Protein AF-A0A812UYP0-F1 (afdb_monomer_lite)

Structure (mmCIF, N/CA/C/O backbone):
data_AF-A0A812UYP0-F1
#
_entry.id   AF-A0A812UYP0-F1
#
loop_
_atom_site.group_PDB
_atom_site.id
_atom_site.type_symbol
_atom_site.label_atom_id
_atom_site.label_alt_id
_atom_site.label_comp_id
_atom_site.label_asym_id
_atom_site.label_entity_id
_atom_site.label_seq_id
_atom_site.pdbx_PDB_ins_code
_atom_site.Cartn_x
_atom_site.Cartn_y
_atom_site.Cartn_z
_atom_site.occupancy
_atom_site.B_iso_or_equiv
_atom_site.auth_seq_id
_atom_site.auth_comp_id
_atom_site.auth_asym_id
_atom_site.auth_atom_id
_atom_site.pdbx_PDB_model_num
ATOM 1 N N . MET A 1 1 ? 87.000 17.222 -14.589 1.00 37.88 1 MET A N 1
ATOM 2 C CA . MET A 1 1 ? 86.229 18.478 -14.516 1.00 37.88 1 MET A CA 1
ATOM 3 C C . MET A 1 1 ? 84.779 18.145 -14.814 1.00 37.88 1 MET A C 1
ATOM 5 O O . MET A 1 1 ? 84.543 17.709 -15.925 1.00 37.88 1 MET A O 1
ATOM 9 N N . LEU A 1 2 ? 83.911 18.326 -13.804 1.00 40.34 2 LEU A N 1
ATOM 10 C CA . LEU A 1 2 ? 82.487 18.722 -13.857 1.00 40.34 2 LEU A CA 1
ATOM 11 C C . LEU A 1 2 ? 81.531 17.890 -14.744 1.00 40.34 2 LEU A C 1
ATOM 13 O O . LEU A 1 2 ? 81.788 17.709 -15.920 1.00 40.34 2 LEU A O 1
ATOM 17 N N . ALA A 1 3 ? 80.341 17.457 -14.339 1.00 38.38 3 ALA A N 1
ATOM 18 C CA . ALA A 1 3 ? 79.625 17.395 -13.071 1.00 38.38 3 ALA A CA 1
ATOM 19 C C . ALA A 1 3 ? 78.427 16.459 -13.349 1.00 38.38 3 ALA A C 1
ATOM 21 O O . ALA A 1 3 ? 77.673 16.699 -14.292 1.00 38.38 3 ALA A O 1
ATOM 22 N N . GLU A 1 4 ? 78.277 15.382 -12.579 1.00 43.31 4 GLU A N 1
ATOM 23 C CA . GLU A 1 4 ? 77.125 14.478 -12.661 1.00 43.31 4 GLU A CA 1
ATOM 24 C C . GLU A 1 4 ? 75.916 15.103 -11.951 1.00 43.31 4 GLU A C 1
ATOM 26 O O . GLU A 1 4 ? 75.970 15.433 -10.766 1.00 43.31 4 GLU A O 1
ATOM 31 N N . GLY A 1 5 ? 74.818 15.277 -12.687 1.00 41.50 5 GLY A N 1
ATOM 32 C CA . GLY A 1 5 ? 73.540 15.749 -12.163 1.00 41.50 5 GLY A CA 1
ATOM 33 C C . GLY A 1 5 ? 72.742 14.608 -11.538 1.00 41.50 5 GLY A C 1
ATOM 34 O O . GLY A 1 5 ? 71.908 13.998 -12.203 1.00 41.50 5 GLY A O 1
ATOM 35 N N . PHE A 1 6 ? 72.975 14.348 -10.253 1.00 39.47 6 PHE A N 1
ATOM 36 C CA . PHE A 1 6 ? 72.099 13.534 -9.411 1.00 39.47 6 PHE A CA 1
ATOM 37 C C . PHE A 1 6 ? 70.802 14.314 -9.129 1.00 39.47 6 PHE A C 1
ATOM 39 O O . PHE A 1 6 ? 70.797 15.272 -8.355 1.00 39.47 6 PHE A O 1
ATOM 46 N N . ARG A 1 7 ? 69.688 13.923 -9.761 1.00 45.06 7 ARG A N 1
ATOM 47 C CA . ARG A 1 7 ? 68.345 14.321 -9.312 1.00 45.06 7 ARG A CA 1
ATOM 48 C C . ARG A 1 7 ? 67.957 13.428 -8.137 1.00 45.06 7 ARG A C 1
ATOM 50 O O . ARG A 1 7 ? 67.781 12.227 -8.312 1.00 45.06 7 ARG A O 1
ATOM 57 N N . LEU A 1 8 ? 67.844 14.028 -6.956 1.00 41.97 8 LEU A N 1
ATOM 58 C CA . LEU A 1 8 ? 67.242 13.407 -5.782 1.00 41.97 8 LEU A CA 1
ATOM 59 C C . LEU A 1 8 ? 65.754 13.171 -6.066 1.00 41.97 8 LEU A C 1
ATOM 61 O O . LEU A 1 8 ? 65.009 14.117 -6.313 1.00 41.97 8 LEU A O 1
ATOM 65 N N . SER A 1 9 ? 65.354 11.904 -6.069 1.00 44.75 9 SER A N 1
ATOM 66 C CA . SER A 1 9 ? 63.960 11.471 -6.076 1.00 44.75 9 SER A CA 1
ATOM 67 C C . SER A 1 9 ? 63.266 11.992 -4.818 1.00 44.75 9 SER A C 1
ATOM 69 O O . SER A 1 9 ? 63.789 11.828 -3.714 1.00 44.75 9 SER A O 1
ATOM 71 N N . GLU A 1 10 ? 62.104 12.618 -4.983 1.00 49.69 10 GLU A N 1
ATOM 72 C CA . GLU A 1 10 ? 61.256 13.051 -3.873 1.00 49.69 10 GLU A CA 1
ATOM 73 C C . GLU A 1 10 ? 60.870 11.858 -2.976 1.00 49.69 10 GLU A C 1
ATOM 75 O O . GLU A 1 10 ? 60.669 10.745 -3.478 1.00 49.69 10 GLU A O 1
ATOM 80 N N . PRO A 1 11 ? 60.774 12.052 -1.648 1.00 46.78 11 PRO A N 1
ATOM 81 C CA . PRO A 1 11 ? 60.367 10.998 -0.732 1.00 46.78 11 PRO A CA 1
ATOM 82 C C . PRO A 1 11 ? 58.914 10.598 -1.009 1.00 46.78 11 PRO A C 1
ATOM 84 O O . PRO A 1 11 ? 57.996 11.408 -0.897 1.00 46.78 11 PRO A O 1
ATOM 87 N N . VAL A 1 12 ? 58.711 9.326 -1.355 1.00 52.00 12 VAL A N 1
ATOM 88 C CA . VAL A 1 12 ? 57.387 8.708 -1.468 1.00 52.00 12 VAL A CA 1
ATOM 89 C C . VAL A 1 12 ? 56.710 8.791 -0.101 1.00 52.00 12 VAL A C 1
ATOM 91 O O . VAL A 1 12 ? 57.170 8.183 0.867 1.00 52.00 12 VAL A O 1
ATOM 94 N N . ALA A 1 13 ? 55.630 9.568 -0.022 1.00 46.62 13 ALA A N 1
ATOM 95 C CA . ALA A 1 13 ? 54.787 9.652 1.159 1.00 46.62 13 ALA A CA 1
ATOM 96 C C . ALA A 1 13 ? 54.183 8.269 1.444 1.00 46.62 13 ALA A C 1
ATOM 98 O O . ALA A 1 13 ? 53.390 7.750 0.659 1.00 46.62 13 ALA A O 1
ATOM 99 N N . ILE A 1 14 ? 54.584 7.666 2.563 1.00 54.78 14 ILE A N 1
ATOM 100 C CA . ILE A 1 14 ? 53.956 6.455 3.090 1.00 54.78 14 ILE A CA 1
ATOM 101 C C . ILE A 1 14 ? 52.558 6.870 3.576 1.00 54.78 14 ILE A C 1
ATOM 103 O O . ILE A 1 14 ? 52.472 7.757 4.431 1.00 54.78 14 ILE A O 1
ATOM 107 N N . PRO A 1 15 ? 51.467 6.296 3.038 1.00 52.56 15 PRO A N 1
ATOM 108 C CA . PRO A 1 15 ? 50.127 6.610 3.511 1.00 52.56 15 PRO A CA 1
ATOM 109 C C . PRO A 1 15 ? 49.991 6.211 4.990 1.00 52.56 15 PRO A C 1
ATOM 111 O O . PRO A 1 15 ? 50.568 5.201 5.406 1.00 52.56 15 PRO A O 1
ATOM 114 N N . PRO A 1 16 ? 49.260 6.996 5.802 1.00 50.09 16 PRO A N 1
ATOM 115 C CA . PRO A 1 16 ? 49.085 6.704 7.217 1.00 50.09 16 PRO A CA 1
ATOM 116 C C . PRO A 1 16 ? 48.447 5.323 7.383 1.00 50.09 16 PRO A C 1
ATOM 118 O O . PRO A 1 16 ? 47.418 5.025 6.777 1.00 50.09 16 PRO A O 1
ATOM 121 N N . VAL A 1 17 ? 49.079 4.482 8.205 1.00 50.75 17 VAL A N 1
ATOM 122 C CA . VAL A 1 17 ? 48.510 3.212 8.663 1.00 50.75 17 VAL A CA 1
ATOM 123 C C . VAL A 1 17 ? 47.195 3.543 9.362 1.00 50.75 17 VAL A C 1
ATOM 125 O O . VAL A 1 17 ? 47.198 4.174 10.419 1.00 50.75 17 VAL A O 1
ATOM 128 N N . GLN A 1 18 ? 46.078 3.169 8.737 1.00 45.28 18 GLN A N 1
ATOM 129 C CA . GLN A 1 18 ? 44.758 3.274 9.342 1.00 45.28 18 GLN A CA 1
ATOM 130 C C . GLN A 1 18 ? 44.735 2.362 10.568 1.00 45.28 18 GLN A C 1
ATOM 132 O O . GLN A 1 18 ? 44.837 1.140 10.459 1.00 45.28 18 GLN A O 1
ATOM 137 N N . VAL A 1 19 ? 44.667 2.981 11.743 1.00 49.03 19 VAL A N 1
ATOM 138 C CA . VAL A 1 19 ? 44.354 2.290 12.991 1.00 49.03 19 VAL A CA 1
ATOM 139 C C . VAL A 1 19 ? 42.914 1.787 12.843 1.00 49.03 19 VAL A C 1
ATOM 141 O O . VAL A 1 19 ? 42.052 2.609 12.529 1.00 49.03 19 VAL A O 1
ATOM 144 N N . PRO A 1 20 ? 42.641 0.479 12.994 1.00 47.09 20 PRO A N 1
ATOM 145 C CA . PRO A 1 20 ? 41.283 -0.038 12.895 1.00 47.09 20 PRO A CA 1
ATOM 146 C C . PRO A 1 20 ? 40.404 0.656 13.939 1.00 47.09 20 PRO A C 1
ATOM 148 O O . PRO A 1 20 ? 40.780 0.739 15.112 1.00 47.09 20 PRO A O 1
ATOM 151 N N . GLU A 1 21 ? 39.272 1.198 13.488 1.00 53.25 21 GLU A N 1
ATOM 152 C CA . GLU A 1 21 ? 38.275 1.801 14.368 1.00 53.25 21 GLU A CA 1
ATOM 153 C C . GLU A 1 21 ? 37.815 0.784 15.426 1.00 53.25 21 GLU A C 1
ATOM 155 O O . GLU A 1 21 ? 37.732 -0.416 15.139 1.00 53.25 21 GLU A O 1
ATOM 160 N N . PRO A 1 22 ? 37.559 1.234 16.667 1.00 47.44 22 PRO A N 1
ATOM 161 C CA . PRO A 1 22 ? 37.069 0.366 17.724 1.00 47.44 22 PRO A CA 1
ATOM 162 C C . PRO A 1 22 ? 35.729 -0.248 17.306 1.00 47.44 22 PRO A C 1
ATOM 164 O O . PRO A 1 22 ? 34.771 0.452 16.994 1.00 47.44 22 PRO A O 1
ATOM 167 N N . VAL A 1 23 ? 35.720 -1.576 17.295 1.00 53.91 23 VAL A N 1
ATOM 168 C CA . VAL A 1 23 ? 34.628 -2.470 16.908 1.00 53.91 23 VAL A CA 1
ATOM 169 C C . VAL A 1 23 ? 33.294 -2.061 17.562 1.00 53.91 23 VAL A C 1
ATOM 171 O O . VAL A 1 23 ? 33.223 -1.880 18.776 1.00 53.91 23 VAL A O 1
ATOM 174 N N . GLU A 1 24 ? 32.227 -1.986 16.755 1.00 54.66 24 GLU A N 1
ATOM 175 C CA . GLU A 1 24 ? 30.816 -1.693 17.108 1.00 54.66 24 GLU A CA 1
ATOM 176 C C . GLU A 1 24 ? 30.182 -2.625 18.169 1.00 54.66 24 GLU A C 1
ATOM 178 O O . GLU A 1 24 ? 29.042 -2.414 18.591 1.00 54.66 24 GLU A O 1
ATOM 183 N N . GLU A 1 25 ? 30.909 -3.631 18.661 1.00 55.19 25 GLU A N 1
ATOM 184 C CA . GLU A 1 25 ? 30.447 -4.586 19.679 1.00 55.19 25 GLU A CA 1
ATOM 185 C C . GLU A 1 25 ? 30.078 -3.914 21.017 1.00 55.19 25 GLU A C 1
ATOM 187 O O . GLU A 1 25 ? 29.220 -4.411 21.749 1.00 55.19 25 GLU A O 1
ATOM 192 N N . ASP A 1 26 ? 30.656 -2.750 21.328 1.00 65.00 26 ASP A N 1
ATOM 193 C CA . ASP A 1 26 ? 30.464 -2.071 22.618 1.00 65.00 26 ASP A CA 1
ATOM 194 C C . ASP A 1 26 ? 29.105 -1.341 22.736 1.00 65.00 26 ASP A C 1
ATOM 196 O O . ASP A 1 26 ? 28.668 -1.001 23.839 1.00 65.00 26 ASP A O 1
ATOM 200 N N . PHE A 1 27 ? 28.401 -1.100 21.619 1.00 63.16 27 PHE A N 1
ATOM 201 C CA . PHE A 1 27 ? 27.074 -0.465 21.635 1.00 63.16 27 PHE A CA 1
ATOM 202 C C . PHE A 1 27 ? 25.957 -1.485 21.875 1.00 63.16 27 PHE A C 1
ATOM 204 O O . PHE A 1 27 ? 25.130 -1.298 22.770 1.00 63.16 27 PHE A O 1
ATOM 211 N N . GLN A 1 28 ? 25.991 -2.614 21.162 1.00 65.88 28 GLN A N 1
ATOM 212 C CA . GLN A 1 28 ? 25.024 -3.701 21.348 1.00 65.88 28 GLN A CA 1
ATOM 213 C C . GLN A 1 28 ? 25.096 -4.282 22.765 1.00 65.88 28 GLN A C 1
ATOM 215 O O . GLN A 1 28 ? 24.068 -4.579 23.372 1.00 65.88 28 GLN A O 1
ATOM 220 N N . GLN A 1 29 ? 26.298 -4.373 23.348 1.00 69.62 29 GLN A N 1
ATOM 221 C CA . GLN A 1 29 ? 26.445 -4.791 24.742 1.00 69.62 29 GLN A CA 1
ATOM 222 C C . GLN A 1 29 ? 25.789 -3.804 25.717 1.00 69.62 29 GLN A C 1
ATOM 224 O O . GLN A 1 29 ? 25.108 -4.239 26.645 1.00 69.62 29 GLN A O 1
ATOM 229 N N . LYS A 1 30 ? 25.923 -2.487 25.507 1.00 75.50 30 LYS A N 1
ATOM 230 C CA . LYS A 1 30 ? 25.289 -1.472 26.373 1.00 75.50 30 LYS A CA 1
ATOM 231 C C . LYS A 1 30 ? 23.767 -1.522 26.310 1.00 75.50 30 LYS A C 1
ATOM 233 O O . LYS A 1 30 ? 23.118 -1.400 27.348 1.00 75.50 30 LYS A O 1
ATOM 238 N N . GLU A 1 31 ? 23.206 -1.748 25.129 1.00 73.88 31 GLU A N 1
ATOM 239 C CA . GLU A 1 31 ? 21.762 -1.882 24.944 1.00 73.88 31 GLU A CA 1
ATOM 240 C C . GLU A 1 31 ? 21.221 -3.153 25.617 1.00 73.88 31 GLU A C 1
ATOM 242 O O . GLU A 1 31 ? 20.268 -3.089 26.396 1.00 73.88 31 GLU A O 1
ATOM 247 N N . ILE A 1 32 ? 21.907 -4.289 25.446 1.00 77.25 32 ILE A N 1
ATOM 248 C CA . ILE A 1 32 ? 21.568 -5.548 26.125 1.00 77.25 32 ILE A CA 1
ATOM 249 C C . ILE A 1 32 ? 21.649 -5.393 27.652 1.00 77.25 32 ILE A C 1
ATOM 251 O O . ILE A 1 32 ? 20.757 -5.852 28.368 1.00 77.25 32 ILE A O 1
ATOM 255 N N . PHE A 1 33 ? 22.674 -4.710 28.173 1.00 82.81 33 PHE A N 1
ATOM 256 C CA . PHE A 1 33 ? 22.789 -4.426 29.608 1.00 82.81 33 PHE A CA 1
ATOM 257 C C . PHE A 1 33 ? 21.670 -3.511 30.122 1.00 82.81 33 PHE A C 1
ATOM 259 O O . PHE A 1 33 ? 21.209 -3.698 31.251 1.00 82.81 33 PHE A O 1
ATOM 266 N N . SER A 1 34 ? 21.215 -2.550 29.313 1.00 83.56 34 SER A N 1
ATOM 267 C CA . SER A 1 34 ? 20.090 -1.676 29.661 1.00 83.56 34 SER A CA 1
ATOM 268 C C . SER A 1 34 ? 18.784 -2.465 29.772 1.00 83.56 34 SER A C 1
ATOM 270 O O . SER A 1 34 ? 18.103 -2.380 30.795 1.00 83.56 34 SER A O 1
ATOM 272 N N . LEU A 1 35 ? 18.486 -3.312 28.783 1.00 78.88 35 LEU A N 1
ATOM 273 C CA . LEU A 1 35 ? 17.285 -4.156 28.775 1.00 78.88 35 LEU A CA 1
ATOM 274 C C . LEU A 1 35 ? 17.296 -5.193 29.910 1.00 78.88 35 LEU A C 1
ATOM 276 O O . LEU A 1 35 ? 16.283 -5.412 30.572 1.00 78.88 35 LEU A O 1
ATOM 280 N N . LEU A 1 36 ? 18.454 -5.796 30.204 1.00 85.81 36 LEU A N 1
ATOM 281 C CA . LEU A 1 36 ? 18.608 -6.712 31.343 1.00 85.81 36 LEU A CA 1
ATOM 282 C C . LEU A 1 36 ? 18.360 -6.019 32.687 1.00 85.81 36 LEU A C 1
ATOM 284 O O . LEU A 1 36 ? 17.781 -6.618 33.602 1.00 85.81 36 LEU A O 1
ATOM 288 N N . LYS A 1 37 ? 18.793 -4.763 32.822 1.00 87.94 37 LYS A N 1
ATOM 289 C CA . LYS A 1 37 ? 18.554 -3.966 34.027 1.00 87.94 37 LYS A CA 1
ATOM 290 C C . LYS A 1 37 ? 17.066 -3.667 34.199 1.00 87.94 37 LYS A C 1
ATOM 292 O O . LYS A 1 37 ? 16.536 -3.899 35.283 1.00 87.94 37 LYS A O 1
ATOM 297 N N . GLU A 1 38 ? 16.393 -3.243 33.133 1.00 85.75 38 GLU A N 1
ATOM 298 C CA . GLU A 1 38 ? 14.952 -2.975 33.140 1.00 85.75 38 GLU A CA 1
ATOM 299 C C . GLU A 1 38 ? 14.135 -4.229 33.481 1.00 85.75 38 GLU A C 1
ATOM 301 O O . GLU A 1 38 ? 13.310 -4.205 34.394 1.00 85.75 38 GLU A O 1
ATOM 306 N N . ALA A 1 39 ? 14.443 -5.368 32.853 1.00 81.31 39 ALA A N 1
ATOM 307 C CA . ALA A 1 39 ? 13.801 -6.645 33.163 1.00 81.31 39 ALA A CA 1
ATOM 308 C C . ALA A 1 39 ? 13.998 -7.063 34.635 1.00 81.31 39 ALA A C 1
ATOM 310 O O . ALA A 1 39 ? 13.093 -7.609 35.273 1.00 81.31 39 ALA A O 1
ATOM 311 N N . THR A 1 40 ? 15.174 -6.784 35.205 1.00 86.75 40 THR A N 1
ATOM 312 C CA . THR A 1 40 ? 15.463 -7.058 36.621 1.00 86.75 40 THR A CA 1
ATOM 313 C C . THR A 1 40 ? 14.639 -6.165 37.549 1.00 86.75 40 THR A C 1
ATOM 315 O O . THR A 1 40 ? 14.145 -6.634 38.579 1.00 86.75 40 THR A O 1
ATOM 318 N N . ASP A 1 41 ? 14.467 -4.893 37.198 1.00 86.12 41 ASP A N 1
ATOM 319 C CA . ASP A 1 41 ? 13.684 -3.948 37.990 1.00 86.12 41 ASP A CA 1
ATOM 320 C C . ASP A 1 41 ? 12.178 -4.250 37.916 1.00 86.12 41 ASP A C 1
ATOM 322 O O . ASP A 1 41 ? 11.513 -4.249 38.958 1.00 86.12 41 ASP A O 1
ATOM 326 N N . LEU A 1 42 ? 11.660 -4.655 36.751 1.00 82.94 42 LEU A N 1
ATOM 327 C CA . LEU A 1 42 ? 10.283 -5.145 36.605 1.00 82.94 42 LEU A CA 1
ATOM 328 C C . LEU A 1 42 ? 10.028 -6.398 37.452 1.00 82.94 42 LEU A C 1
ATOM 330 O O . LEU A 1 42 ? 9.040 -6.464 38.184 1.00 82.94 42 LEU A O 1
ATOM 334 N N . ARG A 1 43 ? 10.959 -7.362 37.455 1.00 87.81 43 ARG A N 1
ATOM 335 C CA . ARG A 1 43 ? 10.848 -8.564 38.298 1.00 87.81 43 ARG A CA 1
ATOM 336 C C . ARG A 1 43 ? 10.842 -8.223 39.794 1.00 87.81 43 ARG A C 1
ATOM 338 O O . ARG A 1 43 ? 10.105 -8.834 40.566 1.00 87.81 43 ARG A O 1
ATOM 345 N N . ARG A 1 44 ? 11.612 -7.218 40.228 1.00 86.81 44 ARG A N 1
ATOM 346 C CA . ARG A 1 44 ? 11.563 -6.716 41.617 1.00 86.81 44 ARG A CA 1
ATOM 347 C C . ARG A 1 44 ? 10.231 -6.046 41.940 1.00 86.81 44 ARG A C 1
ATOM 349 O O . ARG A 1 44 ? 9.746 -6.179 43.063 1.00 86.81 44 ARG A O 1
ATOM 356 N N . GLN A 1 45 ? 9.652 -5.311 40.994 1.00 85.44 45 GLN A N 1
ATOM 357 C CA . GLN A 1 45 ? 8.352 -4.672 41.176 1.00 85.44 45 GLN A CA 1
ATOM 358 C C . GLN A 1 45 ? 7.236 -5.714 41.303 1.00 85.44 45 GLN A C 1
ATOM 360 O O . GLN A 1 45 ? 6.424 -5.614 42.223 1.00 85.44 45 GLN A O 1
ATOM 365 N N . GLN A 1 46 ? 7.260 -6.755 40.466 1.00 90.44 46 GLN A N 1
ATOM 366 C CA . GLN A 1 46 ? 6.354 -7.898 40.566 1.00 90.44 46 GLN A CA 1
ATOM 367 C C . GLN A 1 46 ? 6.427 -8.559 41.951 1.00 90.44 46 GLN A C 1
ATOM 369 O O . GLN A 1 46 ? 5.405 -8.697 42.618 1.00 90.44 46 GLN A O 1
ATOM 374 N N . GLN A 1 47 ? 7.632 -8.865 42.444 1.00 90.44 47 GLN A N 1
ATOM 375 C CA . GLN A 1 47 ? 7.816 -9.465 43.774 1.00 90.44 47 GLN A CA 1
ATOM 376 C C . GLN A 1 47 ? 7.281 -8.585 44.918 1.00 90.44 47 GLN A C 1
ATOM 378 O O . GLN A 1 47 ? 6.765 -9.100 45.910 1.00 90.44 47 GLN A O 1
ATOM 383 N N . ARG A 1 48 ? 7.377 -7.250 44.808 1.00 92.19 48 ARG A N 1
ATOM 384 C CA . ARG A 1 48 ? 6.778 -6.338 45.802 1.00 92.19 48 ARG A CA 1
ATOM 385 C C . ARG A 1 48 ? 5.254 -6.394 45.777 1.00 92.19 48 ARG A C 1
ATOM 387 O O . ARG A 1 48 ? 4.649 -6.389 46.846 1.00 92.19 48 ARG A O 1
ATOM 394 N N . LEU A 1 49 ? 4.646 -6.448 44.593 1.00 87.56 49 LEU A N 1
ATOM 395 C CA . LEU A 1 49 ? 3.192 -6.550 44.453 1.00 87.56 49 LEU A CA 1
ATOM 396 C C . LEU A 1 49 ? 2.674 -7.883 45.002 1.00 87.56 49 LEU A C 1
ATOM 398 O O . LEU A 1 49 ? 1.710 -7.892 45.761 1.00 87.56 49 LEU A O 1
ATOM 402 N N . GLU A 1 50 ? 3.351 -8.993 44.708 1.00 89.56 50 GLU A N 1
ATOM 403 C CA . GLU A 1 50 ? 3.015 -10.310 45.267 1.00 89.56 50 GLU A CA 1
ATOM 404 C C . GLU A 1 50 ? 3.085 -10.313 46.802 1.00 89.56 50 GLU A C 1
ATOM 406 O O . GLU A 1 50 ? 2.180 -10.814 47.471 1.00 89.56 50 GLU A O 1
ATOM 411 N N . MET A 1 51 ? 4.106 -9.672 47.379 1.00 92.00 51 MET A N 1
ATOM 412 C CA . MET A 1 51 ? 4.229 -9.511 48.831 1.00 92.00 51 MET A CA 1
ATOM 413 C C . MET A 1 51 ? 3.088 -8.672 49.425 1.00 92.00 51 MET A C 1
ATOM 415 O O . MET A 1 51 ? 2.553 -9.026 50.475 1.00 92.00 51 MET A O 1
ATOM 419 N N . GLN A 1 52 ? 2.684 -7.585 48.760 1.00 90.56 52 GLN A N 1
ATOM 420 C CA . GLN A 1 52 ? 1.552 -6.755 49.191 1.00 90.56 52 GLN A CA 1
ATOM 421 C C . GLN A 1 52 ? 0.223 -7.517 49.128 1.00 90.56 52 GLN A C 1
ATOM 423 O O . GLN A 1 52 ? -0.588 -7.407 50.047 1.00 90.56 52 GLN A O 1
ATOM 428 N N . ILE A 1 53 ? 0.013 -8.322 48.083 1.00 87.50 53 ILE A N 1
ATOM 429 C CA . ILE A 1 53 ? -1.174 -9.177 47.951 1.00 87.50 53 ILE A CA 1
ATOM 430 C C . ILE A 1 53 ? -1.216 -10.203 49.088 1.00 87.50 53 ILE A C 1
ATOM 432 O O . ILE A 1 53 ? -2.254 -10.345 49.733 1.00 87.50 53 ILE A O 1
ATOM 436 N N . SER A 1 54 ? -0.092 -10.861 49.389 1.00 88.38 54 SER A N 1
ATOM 437 C CA . SER A 1 54 ? 0.001 -11.805 50.511 1.00 88.38 54 SER A CA 1
ATOM 438 C C . SER A 1 54 ? -0.324 -11.133 51.850 1.00 88.38 54 SER A C 1
ATOM 440 O O . SER A 1 54 ? -1.116 -11.660 52.625 1.00 88.38 54 SER A O 1
ATOM 442 N N . GLN A 1 55 ? 0.216 -9.936 52.108 1.00 90.25 55 GLN A N 1
ATOM 443 C CA . GLN A 1 55 ? -0.081 -9.179 53.332 1.00 90.25 55 GLN A CA 1
ATOM 444 C C . GLN A 1 55 ? -1.565 -8.799 53.439 1.00 90.25 55 GLN A C 1
ATOM 446 O O . GLN A 1 55 ? -2.144 -8.860 54.525 1.00 90.25 55 GLN A O 1
ATOM 451 N N . ALA A 1 56 ? -2.198 -8.425 52.324 1.00 86.00 56 ALA A N 1
ATOM 452 C CA . ALA A 1 56 ? -3.626 -8.123 52.292 1.00 86.00 56 ALA A CA 1
ATOM 453 C C . ALA A 1 56 ? -4.485 -9.372 52.564 1.00 86.00 56 ALA A C 1
ATOM 455 O O . ALA A 1 56 ? -5.494 -9.285 53.266 1.00 86.00 56 ALA A O 1
ATOM 456 N N . GLN A 1 57 ? -4.075 -10.538 52.056 1.00 90.00 57 GLN A N 1
ATOM 457 C CA . GLN A 1 57 ? -4.741 -11.814 52.328 1.00 90.00 57 GLN A CA 1
ATOM 458 C C . GLN A 1 57 ? -4.632 -12.212 53.807 1.00 90.00 57 GLN A C 1
ATOM 460 O O . GLN A 1 57 ? -5.645 -12.578 54.405 1.00 90.00 57 GLN A O 1
ATOM 465 N N . ASP A 1 58 ? -3.458 -12.055 54.422 1.00 90.06 58 ASP A N 1
ATOM 466 C CA . ASP A 1 58 ? -3.256 -12.312 55.855 1.00 90.06 58 ASP A CA 1
ATOM 467 C C . ASP A 1 58 ? -4.090 -11.361 56.729 1.00 90.06 58 ASP A C 1
ATOM 469 O O . ASP A 1 58 ? -4.728 -11.782 57.701 1.00 90.06 58 ASP A O 1
ATOM 473 N N . ALA A 1 59 ? -4.150 -10.076 56.361 1.00 86.38 59 ALA A N 1
ATOM 474 C CA . ALA A 1 59 ? -4.994 -9.096 57.040 1.00 86.38 59 ALA A CA 1
ATOM 475 C C . ALA A 1 59 ? -6.483 -9.471 56.948 1.00 86.38 59 ALA A C 1
ATOM 477 O O . ALA A 1 59 ? -7.202 -9.411 57.947 1.00 86.38 59 ALA A O 1
ATOM 478 N N . ASN A 1 60 ? -6.941 -9.922 55.778 1.00 88.19 60 ASN A N 1
ATOM 479 C CA . ASN A 1 60 ? -8.315 -10.375 55.587 1.00 88.19 60 ASN A CA 1
ATOM 480 C C . ASN A 1 60 ? -8.629 -11.637 56.413 1.00 88.19 60 ASN A C 1
ATOM 482 O O . ASN A 1 60 ? -9.664 -11.703 57.076 1.00 88.19 60 ASN A O 1
ATOM 486 N N . ALA A 1 61 ? -7.716 -12.611 56.455 1.00 85.88 61 ALA A N 1
ATOM 487 C CA . ALA A 1 61 ? -7.865 -13.805 57.290 1.00 85.88 61 ALA A CA 1
ATOM 488 C C . ALA A 1 61 ? -7.961 -13.452 58.789 1.00 85.88 61 ALA A C 1
ATOM 490 O O . ALA A 1 61 ? -8.789 -14.007 59.518 1.00 85.88 61 ALA A O 1
ATOM 491 N N . SER A 1 62 ? -7.172 -12.475 59.247 1.00 87.62 62 SER A N 1
ATOM 492 C CA . SER A 1 62 ? -7.236 -11.951 60.618 1.00 87.62 62 SER A CA 1
ATOM 493 C C . SER A 1 62 ? -8.589 -11.296 60.936 1.00 87.62 62 SER A C 1
ATOM 495 O O . SER A 1 62 ? -9.182 -11.548 61.993 1.00 87.62 62 SER A O 1
ATOM 497 N N . LEU A 1 63 ? -9.134 -10.513 59.997 1.00 86.88 63 LEU A N 1
ATOM 498 C CA . LEU A 1 63 ? -10.464 -9.913 60.130 1.00 86.88 63 LEU A CA 1
ATOM 499 C C . LEU A 1 63 ? -11.567 -10.976 60.192 1.00 86.88 63 LEU A C 1
ATOM 501 O O . LEU A 1 63 ? -12.439 -10.890 61.056 1.00 86.88 63 LEU A O 1
ATOM 505 N N . GLN A 1 64 ? -11.508 -12.009 59.348 1.00 84.12 64 GLN A N 1
ATOM 506 C CA . GLN A 1 64 ? -12.473 -13.116 59.373 1.00 84.12 64 GLN A CA 1
ATOM 507 C C . GLN A 1 64 ? -12.427 -13.913 60.684 1.00 84.12 64 GLN A C 1
ATOM 509 O O . GLN A 1 64 ? -13.470 -14.298 61.222 1.00 84.12 64 GLN A O 1
ATOM 514 N N . SER A 1 65 ? -11.231 -14.128 61.235 1.00 84.69 65 SER A N 1
ATOM 515 C CA . SER A 1 65 ? -11.058 -14.755 62.550 1.00 84.69 65 SER A CA 1
ATOM 516 C C . SER A 1 65 ? -11.675 -13.900 63.665 1.00 84.69 65 SER A C 1
ATOM 518 O O . SER A 1 65 ? -12.422 -14.409 64.504 1.00 84.69 65 SER A O 1
ATOM 520 N N . SER A 1 66 ? -11.454 -12.583 63.620 1.00 85.19 66 SER A N 1
ATOM 521 C CA . SER A 1 66 ? -12.029 -11.625 64.575 1.00 85.19 66 SER A CA 1
ATOM 522 C C . SER A 1 66 ? -13.560 -11.589 64.503 1.00 85.19 66 SER A C 1
ATOM 524 O O . SER A 1 66 ? -14.234 -11.633 65.532 1.00 85.19 66 SER A O 1
ATOM 526 N N . TRP A 1 67 ? -14.121 -11.603 63.292 1.00 81.62 67 TRP A N 1
ATOM 527 C CA . TRP A 1 67 ? -15.565 -11.715 63.064 1.00 81.62 67 TRP A CA 1
ATOM 528 C C . TRP A 1 67 ? -16.142 -13.023 63.603 1.00 81.62 67 TRP A C 1
ATOM 530 O O . TRP A 1 67 ? -17.174 -13.024 64.272 1.00 81.62 67 TRP A O 1
ATOM 540 N N . SER A 1 68 ? -15.448 -14.137 63.376 1.00 81.88 68 SER A N 1
ATOM 541 C CA . SER A 1 68 ? -15.853 -15.442 63.905 1.00 81.88 68 SER A CA 1
ATOM 542 C C . SER A 1 68 ? -15.840 -15.462 65.437 1.00 81.88 68 SER A C 1
ATOM 544 O O . SER A 1 68 ? -16.720 -16.062 66.055 1.00 81.88 68 SER A O 1
ATOM 546 N N . ALA A 1 69 ? -14.875 -14.789 66.070 1.00 79.31 69 ALA A N 1
ATOM 547 C CA . ALA A 1 69 ? -14.822 -14.647 67.522 1.00 79.31 69 ALA A CA 1
ATOM 548 C C . ALA A 1 69 ? -15.987 -13.796 68.058 1.00 79.31 69 ALA A C 1
ATOM 550 O O . ALA A 1 69 ? -16.654 -14.212 69.005 1.00 79.31 69 ALA A O 1
ATOM 551 N N . LEU A 1 70 ? -16.289 -12.658 67.422 1.00 76.62 70 LEU A N 1
ATOM 552 C CA . LEU A 1 70 ? -17.430 -11.807 67.783 1.00 76.62 70 LEU A CA 1
ATOM 553 C C . LEU A 1 70 ? -18.772 -12.532 67.614 1.00 76.62 70 LEU A C 1
ATOM 555 O O . LEU A 1 70 ? -19.627 -12.459 68.496 1.00 76.62 70 LEU A O 1
ATOM 559 N N . SER A 1 71 ? -18.933 -13.298 66.534 1.00 77.69 71 SER A N 1
ATOM 560 C CA . SER A 1 71 ? -20.121 -14.123 66.298 1.00 77.69 71 SER A CA 1
ATOM 561 C C . SER A 1 71 ? -20.318 -15.170 67.403 1.00 77.69 71 SER A C 1
ATOM 563 O O . SER A 1 71 ? -21.428 -15.337 67.914 1.00 77.69 71 SER A O 1
ATOM 565 N N . ARG A 1 72 ? -19.238 -15.815 67.868 1.00 75.44 72 ARG A N 1
ATOM 566 C CA . ARG A 1 72 ? -19.308 -16.743 69.010 1.00 75.44 72 ARG A CA 1
ATOM 567 C C . ARG A 1 72 ? -19.705 -16.039 70.301 1.00 75.44 72 ARG A C 1
ATOM 569 O O . ARG A 1 72 ? -20.553 -16.572 71.006 1.00 75.44 72 ARG A O 1
ATOM 576 N N . VAL A 1 73 ? -19.158 -14.852 70.579 1.00 74.19 73 VAL A N 1
ATOM 577 C CA . VAL A 1 73 ? -19.520 -14.054 71.765 1.00 74.19 73 VAL A CA 1
ATOM 578 C C . VAL A 1 73 ? -21.006 -13.684 71.742 1.00 74.19 73 VAL A C 1
ATOM 580 O O . VAL A 1 73 ? -21.698 -13.889 72.740 1.00 74.19 73 VAL A O 1
ATOM 583 N N . SER A 1 74 ? -21.512 -13.229 70.593 1.00 70.69 74 SER A N 1
ATOM 584 C CA . SER A 1 74 ? -22.936 -12.938 70.385 1.00 70.69 74 SER A CA 1
ATOM 585 C C . SER A 1 74 ? -23.812 -14.181 70.594 1.00 70.69 74 SER A C 1
ATOM 587 O O . SER A 1 74 ? -24.806 -14.124 71.315 1.00 70.69 74 SER A O 1
ATOM 589 N N . THR A 1 75 ? -23.384 -15.341 70.084 1.00 69.25 75 THR A N 1
ATOM 590 C CA . THR A 1 75 ? -24.109 -16.610 70.263 1.00 69.25 75 THR A CA 1
ATOM 591 C C . THR A 1 75 ? -24.122 -17.058 71.731 1.00 69.25 75 THR A C 1
ATOM 593 O O . THR A 1 75 ? -25.151 -17.499 72.234 1.00 69.25 75 THR A O 1
ATOM 596 N N . THR A 1 76 ? -23.018 -16.901 72.469 1.00 64.62 76 THR A N 1
ATOM 597 C CA . THR A 1 76 ? -22.987 -17.195 73.914 1.00 64.62 76 THR A CA 1
ATOM 598 C C . THR A 1 76 ? -23.817 -16.226 74.752 1.00 64.62 76 THR A C 1
ATOM 600 O O . THR A 1 76 ? -24.360 -16.642 75.771 1.00 64.62 76 THR A O 1
ATOM 603 N N . LEU A 1 77 ? -23.962 -14.965 74.332 1.00 61.34 77 LEU A N 1
ATOM 604 C CA . LEU A 1 77 ? -24.863 -14.013 74.988 1.00 61.34 77 LEU A CA 1
ATOM 605 C C . LEU A 1 77 ? -26.337 -14.346 74.709 1.00 61.34 77 LEU A C 1
ATOM 607 O O . LEU A 1 77 ? -27.160 -14.231 75.611 1.00 61.34 77 LEU A O 1
ATOM 611 N N . ALA A 1 78 ? -26.656 -14.840 73.509 1.00 55.78 78 ALA A N 1
ATOM 612 C CA . ALA A 1 78 ? -28.005 -15.283 73.148 1.00 55.78 78 ALA A CA 1
ATOM 613 C C . ALA A 1 78 ? -28.448 -16.571 73.876 1.00 55.78 78 ALA A C 1
ATOM 615 O O . ALA A 1 78 ? -29.634 -16.750 74.138 1.00 55.78 78 ALA A O 1
ATOM 616 N N . PHE A 1 79 ? -27.510 -17.447 74.257 1.00 52.97 79 PHE A N 1
ATOM 617 C CA . PHE A 1 79 ? -27.781 -18.675 75.025 1.00 52.97 79 PHE A CA 1
ATOM 618 C C . PHE A 1 79 ? -27.548 -18.536 76.544 1.00 52.97 79 PHE A C 1
ATOM 620 O O . PHE A 1 79 ? -27.628 -19.520 77.278 1.00 52.97 79 PHE A O 1
ATOM 627 N N . GLY A 1 80 ? -27.280 -17.321 77.033 1.00 42.84 80 GLY A N 1
ATOM 628 C CA . GLY A 1 80 ? -27.071 -17.011 78.452 1.00 42.84 80 GLY A CA 1
ATOM 629 C C . GLY A 1 80 ? -28.348 -16.874 79.292 1.00 42.84 80 GLY A C 1
ATOM 630 O O . GLY A 1 80 ? -28.267 -16.464 80.450 1.00 42.84 80 GLY A O 1
ATOM 631 N N . SER A 1 81 ? -29.524 -17.204 78.752 1.00 43.88 81 SER A N 1
ATOM 632 C CA . SER A 1 81 ? -30.745 -17.381 79.541 1.00 43.88 81 SER A CA 1
ATOM 633 C C . SER A 1 81 ? -30.659 -18.712 80.294 1.00 43.88 81 SER A C 1
ATOM 635 O O . SER A 1 81 ? -30.754 -19.799 79.728 1.00 43.88 81 SER A O 1
ATOM 637 N N . GLY A 1 82 ? -30.388 -18.612 81.597 1.00 39.03 82 GLY A N 1
ATOM 638 C CA . GLY A 1 82 ? -30.187 -19.752 82.485 1.00 39.03 82 GLY A CA 1
ATOM 639 C C . GLY A 1 82 ? -31.330 -20.780 82.460 1.00 39.03 82 GLY A C 1
ATOM 640 O O . GLY A 1 82 ? -32.464 -20.461 82.098 1.00 39.03 82 GLY A O 1
ATOM 641 N N . PRO A 1 83 ? -31.043 -22.029 82.867 1.00 42.75 83 PRO A N 1
ATOM 642 C CA . PRO A 1 83 ? -32.013 -23.112 82.851 1.00 42.75 83 PRO A CA 1
ATOM 643 C C . PRO A 1 83 ? -33.212 -22.778 83.742 1.00 42.75 83 PRO A C 1
ATOM 645 O O . PRO A 1 83 ? -33.092 -22.646 84.960 1.00 42.75 83 PRO A O 1
ATOM 648 N N . SER A 1 84 ? -34.378 -22.686 83.103 1.00 44.25 84 SER A N 1
ATOM 649 C CA . SER A 1 84 ? -35.685 -22.759 83.751 1.00 44.25 84 SER A CA 1
ATOM 650 C C . SER A 1 84 ? -35.734 -23.978 84.690 1.00 44.25 84 SER A C 1
ATOM 652 O O . SER A 1 84 ? -35.261 -25.060 84.313 1.00 44.25 84 SER A O 1
ATOM 654 N N . PRO A 1 85 ? -36.257 -23.838 85.923 1.00 42.94 85 PRO A N 1
ATOM 655 C CA . PRO A 1 85 ? -36.310 -24.934 86.873 1.00 42.94 85 PRO A CA 1
ATOM 656 C C . PRO A 1 85 ? -37.213 -26.048 86.335 1.00 42.94 85 PRO A C 1
ATOM 658 O O . PRO A 1 85 ? -38.364 -25.827 85.961 1.00 42.94 85 PRO A O 1
ATOM 661 N N . LYS A 1 86 ? -36.662 -27.265 86.316 1.00 43.66 86 LYS A N 1
ATOM 662 C CA . LYS A 1 86 ? -37.361 -28.513 86.003 1.00 43.66 86 LYS A CA 1
ATOM 663 C C . LYS A 1 86 ? -38.676 -28.598 86.787 1.00 43.66 86 LYS A C 1
ATOM 665 O O . LYS A 1 86 ? -38.653 -28.763 88.004 1.00 43.66 86 LYS A O 1
ATOM 670 N N . LYS A 1 87 ? -39.807 -28.549 86.079 1.00 38.16 87 LYS A N 1
ATOM 671 C CA . LYS A 1 87 ? -41.052 -29.172 86.530 1.00 38.16 87 LYS A CA 1
ATOM 672 C C . LYS A 1 87 ? -41.024 -30.631 86.088 1.00 38.16 87 LYS A C 1
ATOM 674 O O . LYS A 1 87 ? -41.110 -30.928 84.901 1.00 38.16 87 LYS A O 1
ATOM 679 N N . GLU A 1 88 ? -40.861 -31.513 87.066 1.00 40.94 88 GLU A N 1
ATOM 680 C CA . GLU A 1 88 ? -41.413 -32.864 87.013 1.00 40.94 88 GLU A CA 1
ATOM 681 C C . GLU A 1 88 ? -42.918 -32.789 86.742 1.00 40.94 88 GLU A C 1
ATOM 683 O O . GLU A 1 88 ? -43.604 -31.916 87.279 1.00 40.94 88 GLU A O 1
ATOM 688 N N . GLY A 1 89 ? -43.428 -33.734 85.954 1.00 35.91 89 GLY A N 1
ATOM 689 C CA . GLY A 1 89 ? -44.859 -34.006 85.903 1.00 35.91 89 GLY A CA 1
ATOM 690 C C . GLY A 1 89 ? -45.374 -34.382 84.527 1.00 35.91 89 GLY A C 1
ATOM 691 O O . GLY A 1 89 ? -46.214 -33.675 83.981 1.00 35.91 89 GLY A O 1
ATOM 692 N N . ASP A 1 90 ? -44.913 -35.520 84.006 1.00 40.59 90 ASP A N 1
ATOM 693 C CA . ASP A 1 90 ? -45.727 -36.336 83.111 1.00 40.59 90 ASP A CA 1
ATOM 694 C C . ASP A 1 90 ? -47.028 -36.693 83.841 1.00 40.59 90 ASP A C 1
ATOM 696 O O . ASP A 1 90 ? -47.030 -37.473 84.794 1.00 40.59 90 ASP A O 1
ATOM 700 N N . ALA A 1 91 ? -48.145 -36.120 83.406 1.00 35.41 91 ALA A N 1
ATOM 701 C CA . ALA A 1 91 ? -49.461 -36.639 83.731 1.00 35.41 91 ALA A CA 1
ATOM 702 C C . ALA A 1 91 ? -50.345 -36.511 82.497 1.00 35.41 91 ALA A C 1
ATOM 704 O O . ALA A 1 91 ? -50.721 -35.424 82.060 1.00 35.41 91 ALA A O 1
ATOM 705 N N . ALA A 1 92 ? -50.603 -37.682 81.926 1.00 38.28 92 ALA A N 1
ATOM 706 C CA . ALA A 1 92 ? -51.513 -37.918 80.835 1.00 38.28 92 ALA A CA 1
ATOM 707 C C . ALA A 1 92 ? -52.910 -37.364 81.136 1.00 38.28 92 ALA A C 1
ATOM 709 O O . ALA A 1 92 ? -53.430 -37.463 82.249 1.00 38.28 92 ALA A O 1
ATOM 710 N N . TRP A 1 93 ? -53.520 -36.848 80.080 1.00 44.34 93 TRP A N 1
ATOM 711 C CA . TRP A 1 93 ? -54.959 -36.701 79.956 1.00 44.34 93 TRP A CA 1
ATOM 712 C C . TRP A 1 93 ? -55.670 -38.015 80.310 1.00 44.34 93 TRP A C 1
ATOM 714 O O . TRP A 1 93 ? -55.177 -39.095 79.969 1.00 44.34 93 TRP A O 1
ATOM 724 N N . PRO A 1 94 ? -56.873 -37.924 80.893 1.00 47.38 94 PRO A N 1
ATOM 725 C CA . PRO A 1 94 ? -57.948 -38.688 80.284 1.00 47.38 94 PRO A CA 1
ATOM 726 C C . PRO A 1 94 ? -59.210 -37.857 80.054 1.00 47.38 94 PRO A C 1
ATOM 728 O O . PRO A 1 94 ? -59.623 -37.022 80.859 1.00 47.38 94 PRO A O 1
ATOM 731 N N . GLU A 1 95 ? -59.791 -38.153 78.900 1.00 41.66 95 GLU A N 1
ATOM 732 C CA . GLU A 1 95 ? -61.154 -37.870 78.484 1.00 41.66 95 GLU A CA 1
ATOM 733 C C . GLU A 1 95 ? -62.195 -38.405 79.483 1.00 41.66 95 GLU A C 1
ATOM 735 O O . GLU A 1 95 ? -61.954 -39.364 80.214 1.00 41.66 95 GLU A O 1
ATOM 740 N N . ASP A 1 96 ? -63.383 -37.804 79.401 1.00 42.22 96 ASP A N 1
ATOM 741 C CA . ASP A 1 96 ? -64.694 -38.432 79.572 1.00 42.22 96 ASP A CA 1
ATOM 742 C C . ASP A 1 96 ? -65.001 -39.228 80.853 1.00 42.22 96 ASP A C 1
ATOM 744 O O . ASP A 1 96 ? -64.598 -40.375 81.028 1.00 42.22 96 ASP A O 1
ATOM 748 N N . ARG A 1 97 ? -65.963 -38.717 81.637 1.00 36.94 97 ARG A N 1
ATOM 749 C CA . ARG A 1 97 ? -67.338 -39.267 81.646 1.00 36.94 97 ARG A CA 1
ATOM 750 C C . ARG A 1 97 ? -68.232 -38.596 82.686 1.00 36.94 97 ARG A C 1
ATOM 752 O O . ARG A 1 97 ? -67.948 -38.593 83.879 1.00 36.94 97 ARG A O 1
ATOM 759 N N . LEU A 1 98 ? -69.392 -38.146 82.208 1.00 46.38 98 LEU A N 1
ATOM 760 C CA . LEU A 1 98 ? -70.632 -38.139 82.979 1.00 46.38 98 LEU A CA 1
ATOM 761 C C . LEU A 1 98 ? -70.926 -39.549 83.525 1.00 46.38 98 LEU A C 1
ATOM 763 O O . LEU A 1 98 ? -70.843 -40.506 82.759 1.00 46.38 98 LEU A O 1
ATOM 767 N N . GLU A 1 99 ? -71.368 -39.656 84.782 1.00 39.03 99 GLU A N 1
ATOM 768 C CA . GLU A 1 99 ? -72.659 -40.261 85.181 1.00 39.03 99 GLU A CA 1
ATOM 769 C C . GLU A 1 99 ? -72.789 -40.453 86.709 1.00 39.03 99 GLU A C 1
ATOM 771 O O . GLU A 1 99 ? -71.860 -40.944 87.337 1.00 39.03 99 GLU A O 1
ATOM 776 N N . LYS A 1 100 ? -74.013 -40.180 87.216 1.00 37.44 100 LYS A N 1
ATOM 777 C CA . LYS A 1 100 ? -74.715 -40.753 88.403 1.00 37.44 100 LYS A CA 1
ATOM 778 C C . LYS A 1 100 ? -74.071 -40.518 89.787 1.00 37.44 100 LYS A C 1
ATOM 780 O O . LYS A 1 100 ? -72.878 -40.657 89.960 1.00 37.44 100 LYS A O 1
ATOM 785 N N . GLY A 1 101 ? -74.779 -40.127 90.846 1.00 37.53 101 GLY A N 1
ATOM 786 C CA . GLY A 1 101 ? -76.137 -40.471 91.278 1.00 37.53 101 GLY A CA 1
ATOM 787 C C . GLY A 1 101 ? -76.040 -41.213 92.627 1.00 37.53 101 GLY A C 1
ATOM 788 O O . GLY A 1 101 ? -75.186 -42.079 92.744 1.00 37.53 101 GLY A O 1
ATOM 789 N N . GLU A 1 102 ? -76.926 -40.877 93.579 1.00 34.69 102 GLU A N 1
ATOM 790 C CA . GLU A 1 102 ? -77.166 -41.514 94.907 1.00 34.69 102 GLU A CA 1
ATOM 791 C C . GLU A 1 102 ? -76.186 -41.105 96.039 1.00 34.69 102 GLU A C 1
ATOM 793 O O . GLU A 1 102 ? -74.976 -41.185 95.882 1.00 34.69 102 GLU A O 1
ATOM 798 N N . ALA A 1 103 ? -76.585 -40.429 97.130 1.00 39.66 103 ALA A N 1
ATOM 799 C CA . ALA A 1 103 ? -77.614 -40.646 98.171 1.00 39.66 103 ALA A CA 1
ATOM 800 C C . ALA A 1 103 ? -77.159 -41.574 99.323 1.00 39.66 103 ALA A C 1
ATOM 802 O O . ALA A 1 103 ? -76.919 -42.749 99.092 1.00 39.66 103 ALA A O 1
ATOM 803 N N . ASP A 1 104 ? -77.052 -40.984 100.530 1.00 35.25 104 ASP A N 1
ATOM 804 C CA . ASP A 1 104 ? -77.247 -41.510 101.911 1.00 35.25 104 ASP A CA 1
ATOM 805 C C . ASP A 1 104 ? -76.305 -40.748 102.872 1.00 35.25 104 ASP A C 1
ATOM 807 O O . ASP A 1 104 ? -75.090 -40.785 102.717 1.00 35.25 104 ASP A O 1
ATOM 811 N N . VAL A 1 105 ? -76.737 -39.810 103.727 1.00 38.31 105 VAL A N 1
ATOM 812 C CA . VAL A 1 105 ? -77.671 -39.811 104.880 1.00 38.31 105 VAL A CA 1
ATOM 813 C C . VAL A 1 105 ? -77.146 -40.537 106.131 1.00 38.31 105 VAL A C 1
ATOM 815 O O . VAL A 1 105 ? -76.878 -41.732 106.119 1.00 38.31 105 VAL A O 1
ATOM 818 N N . SER A 1 106 ? -77.197 -39.776 107.241 1.00 39.12 106 SER A N 1
ATOM 819 C CA . SER A 1 106 ? -77.157 -40.146 108.673 1.00 39.12 106 SER A CA 1
ATOM 820 C C . SER A 1 106 ? -75.766 -40.210 109.327 1.00 39.12 106 SER A C 1
ATOM 822 O O . SER A 1 106 ? -74.860 -40.822 108.788 1.00 39.12 106 SER A O 1
ATOM 824 N N . THR A 1 107 ? -75.485 -39.594 110.485 1.00 36.91 107 THR A N 1
ATOM 825 C CA . THR A 1 107 ? -76.327 -39.284 111.666 1.00 36.91 107 THR A CA 1
ATOM 826 C C . THR A 1 107 ? -75.714 -38.158 112.536 1.00 36.91 107 THR A C 1
ATOM 828 O O . THR A 1 107 ? -74.522 -38.216 112.809 1.00 36.91 107 THR A O 1
ATOM 831 N N . ALA A 1 108 ? -76.560 -37.202 112.979 1.00 34.97 108 ALA A N 1
ATOM 832 C CA . ALA A 1 108 ? -76.794 -36.648 114.347 1.00 34.97 108 ALA A CA 1
ATOM 833 C C . ALA A 1 108 ? -75.597 -36.450 115.330 1.00 34.97 108 ALA A C 1
ATOM 835 O O . ALA A 1 108 ? -74.794 -37.355 115.484 1.00 34.97 108 ALA A O 1
ATOM 836 N N . ALA A 1 109 ? -75.427 -35.396 116.152 1.00 38.62 109 ALA A N 1
ATOM 837 C CA . ALA A 1 109 ? -76.265 -34.348 116.784 1.00 38.62 109 ALA A CA 1
ATOM 838 C C . ALA A 1 109 ? -75.310 -33.352 117.545 1.00 38.62 109 ALA A C 1
ATOM 840 O O . ALA A 1 109 ? -74.100 -33.529 117.438 1.00 38.62 109 ALA A O 1
ATOM 841 N N . PRO A 1 110 ? -75.743 -32.467 118.477 1.00 48.06 110 PRO A N 1
ATOM 842 C CA . PRO A 1 110 ? -76.648 -31.313 118.364 1.00 48.06 110 PRO A CA 1
ATOM 843 C C . PRO A 1 110 ? -76.070 -29.986 118.959 1.00 48.06 110 PRO A C 1
ATOM 845 O O . PRO A 1 110 ? -75.146 -30.002 119.758 1.00 48.06 110 PRO A O 1
ATOM 848 N N . LEU A 1 111 ? -76.751 -28.869 118.648 1.00 37.09 111 LEU A N 1
ATOM 849 C CA . LEU A 1 111 ? -76.959 -27.650 119.469 1.00 37.09 111 LEU A CA 1
ATOM 850 C C . LEU A 1 111 ? -75.761 -26.780 119.916 1.00 37.09 111 LEU A C 1
ATOM 852 O O . LEU A 1 111 ? -75.113 -27.074 120.907 1.00 37.09 111 LEU A O 1
ATOM 856 N N . GLU A 1 112 ? -75.617 -25.621 119.259 1.00 38.84 112 GLU A N 1
ATOM 857 C CA . GLU A 1 112 ? -75.567 -24.242 119.816 1.00 38.84 112 GLU A CA 1
ATOM 858 C C . GLU A 1 112 ? -75.288 -23.304 118.613 1.00 38.84 112 GLU A C 1
ATOM 860 O O . GLU A 1 112 ? -74.320 -23.469 117.888 1.00 38.84 112 GLU A O 1
ATOM 865 N N . GLY A 1 113 ? -76.136 -22.373 118.178 1.00 47.00 113 GLY A N 1
ATOM 866 C CA . GLY A 1 113 ? -77.021 -21.502 118.938 1.00 47.00 113 GLY A CA 1
ATOM 867 C C . GLY A 1 113 ? -76.545 -20.049 118.816 1.00 47.00 113 GLY A C 1
ATOM 868 O O . GLY A 1 113 ? -76.185 -19.438 119.808 1.00 47.00 113 GLY A O 1
ATOM 869 N N . SER A 1 114 ? -76.552 -19.499 117.595 1.00 44.72 114 SER A N 1
ATOM 870 C CA . SER A 1 114 ? -76.369 -18.071 117.238 1.00 44.72 114 SER A CA 1
ATOM 871 C C . SER A 1 114 ? -74.961 -17.448 117.145 1.00 44.72 114 SER A C 1
ATOM 873 O O . SER A 1 114 ? -74.838 -16.438 116.457 1.00 44.72 114 SER A O 1
ATOM 875 N N . GLU A 1 115 ? -73.886 -18.062 117.655 1.00 46.84 115 GLU A N 1
ATOM 876 C CA . GLU A 1 115 ? -72.510 -17.561 117.400 1.00 46.84 115 GLU A CA 1
ATOM 877 C C . GLU A 1 115 ? -71.879 -18.102 116.101 1.00 46.84 115 GLU A C 1
ATOM 879 O O . GLU A 1 115 ? -71.052 -17.432 115.475 1.00 46.84 115 GLU A O 1
ATOM 884 N N . VAL A 1 116 ? -72.327 -19.272 115.628 1.00 51.66 116 VAL A N 1
ATOM 885 C CA . VAL A 1 116 ? -71.824 -19.931 114.404 1.00 51.66 116 VAL A CA 1
ATOM 886 C C . VAL A 1 116 ? -72.228 -19.185 113.128 1.00 51.66 116 VAL A C 1
ATOM 888 O O . VAL A 1 116 ? -71.486 -19.180 112.154 1.00 51.66 116 VAL A O 1
ATOM 891 N N . LEU A 1 117 ? -73.376 -18.496 113.121 1.00 53.91 117 LEU A N 1
ATOM 892 C CA . LEU A 1 117 ? -73.837 -17.762 111.936 1.00 53.91 117 LEU A CA 1
ATOM 893 C C . LEU A 1 117 ? -73.055 -16.457 111.732 1.00 53.91 117 LEU A C 1
ATOM 895 O O . LEU A 1 117 ? -72.764 -16.087 110.599 1.00 53.91 117 LEU A O 1
ATOM 899 N N . ILE A 1 118 ? -72.671 -15.787 112.825 1.00 58.97 118 ILE A N 1
ATOM 900 C CA . ILE A 1 118 ? -71.850 -14.574 112.764 1.00 58.97 118 ILE A CA 1
ATOM 901 C C . ILE A 1 118 ? -70.413 -14.947 112.413 1.00 58.97 118 ILE A C 1
ATOM 903 O O . ILE A 1 118 ? -69.851 -14.350 111.506 1.00 58.97 118 ILE A O 1
ATOM 907 N N . THR A 1 119 ? -69.831 -15.972 113.043 1.00 60.91 119 THR A N 1
ATOM 908 C CA . THR A 1 119 ? -68.475 -16.438 112.698 1.00 60.91 119 THR A CA 1
ATOM 909 C C . THR A 1 119 ? -68.389 -17.027 111.289 1.00 60.91 119 THR A C 1
ATOM 911 O O . THR A 1 119 ? -67.403 -16.760 110.606 1.00 60.91 119 THR A O 1
ATOM 914 N N . SER A 1 120 ? -69.421 -17.732 110.809 1.00 66.88 120 SER A N 1
ATOM 915 C CA . SER A 1 120 ? -69.519 -18.219 109.422 1.00 66.88 120 SER A CA 1
ATOM 916 C C . SER A 1 120 ? -69.649 -17.079 108.409 1.00 66.88 120 SER A C 1
ATOM 918 O O . SER A 1 120 ? -68.958 -17.086 107.396 1.00 66.88 120 SER A O 1
ATOM 920 N N . GLN A 1 121 ? -70.468 -16.057 108.680 1.00 70.94 121 GLN A N 1
ATOM 921 C CA . GLN A 1 121 ? -70.554 -14.900 107.783 1.00 70.94 121 GLN A CA 1
ATOM 922 C C . GLN A 1 121 ? -69.292 -14.033 107.818 1.00 70.94 121 GLN A C 1
ATOM 924 O O . GLN A 1 121 ? -68.912 -13.481 106.790 1.00 70.94 121 GLN A O 1
ATOM 929 N N . LEU A 1 122 ? -68.603 -13.945 108.959 1.00 73.50 122 LEU A N 1
ATOM 930 C CA . LEU A 1 122 ? -67.339 -13.213 109.070 1.00 73.50 122 LEU A CA 1
ATOM 931 C C . LEU A 1 122 ? -66.181 -13.958 108.396 1.00 73.50 122 LEU A C 1
ATOM 933 O O . LEU A 1 122 ? -65.310 -13.308 107.829 1.00 73.50 122 LEU A O 1
ATOM 937 N N . THR A 1 123 ? -66.180 -15.296 108.416 1.00 74.44 123 THR A N 1
ATOM 938 C CA . THR A 1 123 ? -65.222 -16.120 107.653 1.00 74.44 123 THR A CA 1
ATOM 939 C C . THR A 1 123 ? -65.492 -16.035 106.158 1.00 74.44 123 THR A C 1
ATOM 941 O O . THR A 1 123 ? -64.563 -15.717 105.427 1.00 74.44 123 THR A O 1
ATOM 944 N N . LEU A 1 124 ? -66.747 -16.147 105.712 1.00 77.69 124 LEU A N 1
ATOM 945 C CA . LEU A 1 124 ? -67.129 -15.912 104.312 1.00 77.69 124 LEU A CA 1
ATOM 946 C C . LEU A 1 124 ? -66.786 -14.496 103.835 1.00 77.69 124 LEU A C 1
ATOM 948 O O . LEU A 1 124 ? -66.306 -14.325 102.720 1.00 77.69 124 LEU A O 1
ATOM 952 N N . ALA A 1 125 ? -66.992 -13.473 104.667 1.00 76.50 125 ALA A N 1
ATOM 953 C CA . ALA A 1 125 ? -66.611 -12.102 104.334 1.00 76.50 125 ALA A CA 1
ATOM 954 C C . ALA A 1 125 ? -65.085 -11.926 104.267 1.00 76.50 125 ALA A C 1
ATOM 956 O O . ALA A 1 125 ? -64.595 -11.188 103.414 1.00 76.50 125 ALA A O 1
ATOM 957 N N . ARG A 1 126 ? -64.324 -12.616 105.129 1.00 79.06 126 ARG A N 1
ATOM 958 C CA . ARG A 1 126 ? -62.855 -12.635 105.073 1.00 79.06 126 ARG A CA 1
ATOM 959 C C . ARG A 1 126 ? -62.354 -13.344 103.824 1.00 79.06 126 ARG A C 1
ATOM 961 O O . ARG A 1 126 ? -61.507 -12.791 103.141 1.00 79.06 126 ARG A O 1
ATOM 968 N N . GLU A 1 127 ? -62.911 -14.506 103.506 1.00 82.06 127 GLU A N 1
ATOM 969 C CA . GLU A 1 127 ? -62.580 -15.280 102.309 1.00 82.06 127 GLU A CA 1
ATOM 970 C C . GLU A 1 127 ? -62.955 -14.520 101.035 1.00 82.06 127 GLU A C 1
ATOM 972 O O . GLU A 1 127 ? -62.168 -14.483 100.097 1.00 82.06 127 GLU A O 1
ATOM 977 N N . ALA A 1 128 ? -64.105 -13.841 101.012 1.00 79.06 128 ALA A N 1
ATOM 978 C CA . ALA A 1 128 ? -64.504 -12.984 99.899 1.00 79.06 128 ALA A CA 1
ATOM 979 C C . ALA A 1 128 ? -63.581 -11.764 99.753 1.00 79.06 128 ALA A C 1
ATOM 981 O O . ALA A 1 128 ? -63.230 -11.390 98.636 1.00 79.06 128 ALA A O 1
ATOM 982 N N . HIS A 1 129 ? -63.153 -11.156 100.863 1.00 82.19 129 HIS A N 1
ATOM 983 C CA . HIS A 1 129 ? -62.193 -10.052 100.840 1.00 82.19 129 HIS A CA 1
ATOM 984 C C . HIS A 1 129 ? -60.798 -10.510 100.392 1.00 82.19 129 HIS A C 1
ATOM 986 O O . HIS A 1 129 ? -60.150 -9.833 99.600 1.00 82.19 129 HIS A O 1
ATOM 992 N N . GLU A 1 130 ? -60.351 -11.680 100.843 1.00 84.81 130 GLU A N 1
ATOM 993 C CA . GLU A 1 130 ? -59.071 -12.272 100.459 1.00 84.81 130 GLU A CA 1
ATOM 994 C C . GLU A 1 130 ? -59.083 -12.736 98.993 1.00 84.81 130 GLU A C 1
ATOM 996 O O . GLU A 1 130 ? -58.111 -12.535 98.270 1.00 84.81 130 GLU A O 1
ATOM 1001 N N . ALA A 1 131 ? -60.210 -13.269 98.513 1.00 80.44 131 ALA A N 1
ATOM 1002 C CA . ALA A 1 131 ? -60.428 -13.569 97.102 1.00 80.44 131 ALA A CA 1
ATOM 1003 C C . ALA A 1 131 ? -60.436 -12.295 96.245 1.00 80.44 131 ALA A C 1
ATOM 1005 O O . ALA A 1 131 ? -59.835 -12.292 95.175 1.00 80.44 131 ALA A O 1
ATOM 1006 N N . ALA A 1 132 ? -61.051 -11.206 96.719 1.00 82.25 132 ALA A N 1
ATOM 1007 C CA . ALA A 1 132 ? -61.025 -9.916 96.032 1.00 82.25 132 ALA A CA 1
ATOM 1008 C C . ALA A 1 132 ? -59.607 -9.322 95.967 1.00 82.25 132 ALA A C 1
ATOM 1010 O O . ALA A 1 132 ? -59.211 -8.810 94.924 1.00 82.25 132 ALA A O 1
ATOM 1011 N N . LEU A 1 133 ? -58.814 -9.444 97.038 1.00 85.88 133 LEU A N 1
ATOM 1012 C CA . LEU A 1 133 ? -57.404 -9.038 97.038 1.00 85.88 133 LEU A CA 1
ATOM 1013 C C . LEU A 1 133 ? -56.574 -9.866 96.050 1.00 85.88 133 LEU A C 1
ATOM 1015 O O . LEU A 1 133 ? -55.842 -9.287 95.252 1.00 85.88 133 LEU A O 1
ATOM 1019 N N . ARG A 1 134 ? -56.743 -11.195 96.028 1.00 84.75 134 ARG A N 1
ATOM 1020 C CA . ARG A 1 134 ? -56.076 -12.072 95.048 1.00 84.75 134 ARG A CA 1
ATOM 1021 C C . ARG A 1 134 ? -56.506 -11.775 93.613 1.00 84.75 134 ARG A C 1
ATOM 1023 O O . ARG A 1 134 ? -55.689 -11.899 92.707 1.00 84.75 134 ARG A O 1
ATOM 1030 N N . LEU A 1 135 ? -57.763 -11.381 93.400 1.00 85.56 135 LEU A N 1
ATOM 1031 C CA . LEU A 1 135 ? -58.250 -10.960 92.088 1.00 85.56 135 LEU A CA 1
ATOM 1032 C C . LEU A 1 135 ? -57.557 -9.664 91.647 1.00 85.56 135 LEU A C 1
ATOM 1034 O O . LEU A 1 135 ? -57.043 -9.615 90.537 1.00 85.56 135 LEU A O 1
ATOM 1038 N N . CYS A 1 136 ? -57.449 -8.663 92.528 1.00 85.38 136 CYS A N 1
ATOM 1039 C CA . CYS A 1 136 ? -56.706 -7.435 92.231 1.00 85.38 136 CYS A CA 1
ATOM 1040 C C . CYS A 1 136 ? -55.208 -7.689 91.991 1.00 85.38 136 CYS A C 1
ATOM 1042 O O . CYS A 1 136 ? -54.624 -7.083 91.096 1.00 85.38 136 CYS A O 1
ATOM 1044 N N . GLU A 1 137 ? -54.572 -8.585 92.753 1.00 88.44 137 GLU A N 1
ATOM 1045 C CA . GLU A 1 137 ? -53.176 -8.986 92.520 1.00 88.44 137 GLU A CA 1
ATOM 1046 C C . GLU A 1 137 ? -53.009 -9.708 91.174 1.00 88.44 137 GLU A C 1
ATOM 1048 O O . GLU A 1 137 ? -52.049 -9.448 90.448 1.00 88.44 137 GLU A O 1
ATOM 1053 N N . ALA A 1 138 ? -53.957 -10.575 90.805 1.00 84.12 138 ALA A N 1
ATOM 1054 C CA . ALA A 1 138 ? -53.961 -11.258 89.516 1.00 84.12 138 ALA A CA 1
ATOM 1055 C C . ALA A 1 138 ? -54.196 -10.286 88.348 1.00 84.12 138 ALA A C 1
ATOM 1057 O O . ALA A 1 138 ? -53.512 -10.382 87.334 1.00 84.12 138 ALA A O 1
ATOM 1058 N N . GLU A 1 139 ? -55.106 -9.322 88.490 1.00 88.69 139 GLU A N 1
ATOM 1059 C CA . GLU A 1 139 ? -55.339 -8.264 87.499 1.00 88.69 139 GLU A CA 1
ATOM 1060 C C . GLU A 1 139 ? -54.097 -7.380 87.320 1.00 88.69 139 GLU A C 1
ATOM 1062 O O . GLU A 1 139 ? -53.709 -7.083 86.188 1.00 88.69 139 GLU A O 1
ATOM 1067 N N . ALA A 1 140 ? -53.413 -7.029 88.414 1.00 88.00 140 ALA A N 1
ATOM 1068 C CA . ALA A 1 140 ? -52.144 -6.309 88.355 1.00 88.00 140 ALA A CA 1
ATOM 1069 C C . ALA A 1 140 ? -51.053 -7.130 87.643 1.00 88.00 140 ALA A C 1
ATOM 1071 O O . ALA A 1 140 ? -50.341 -6.589 86.798 1.00 88.00 140 ALA A O 1
ATOM 1072 N N . ALA A 1 141 ? -50.961 -8.435 87.923 1.00 87.62 141 ALA A N 1
ATOM 1073 C CA . ALA A 1 141 ? -50.008 -9.335 87.274 1.00 87.62 141 ALA A CA 1
ATOM 1074 C C . ALA A 1 141 ? -50.290 -9.519 85.771 1.00 87.62 141 ALA A C 1
ATOM 1076 O O . ALA A 1 141 ? -49.359 -9.551 84.963 1.00 87.62 141 ALA A O 1
ATOM 1077 N N . VAL A 1 142 ? -51.565 -9.603 85.376 1.00 88.06 142 VAL A N 1
ATOM 1078 C CA . VAL A 1 142 ? -51.977 -9.646 83.963 1.00 88.06 142 VAL A CA 1
ATOM 1079 C C . VAL A 1 142 ? -51.630 -8.333 83.268 1.00 88.06 142 VAL A C 1
ATOM 1081 O O . VAL A 1 142 ? -51.107 -8.361 82.157 1.00 88.06 142 VAL A O 1
ATOM 1084 N N . SER A 1 143 ? -51.837 -7.193 83.933 1.00 89.31 143 SER A N 1
ATOM 1085 C CA . SER A 1 143 ? -51.464 -5.888 83.386 1.00 89.31 143 SER A CA 1
ATOM 1086 C C . SER A 1 143 ? -49.952 -5.749 83.182 1.00 89.31 143 SER A C 1
ATOM 1088 O O . SER A 1 143 ? -49.542 -5.190 82.166 1.00 89.31 143 SER A O 1
ATOM 1090 N N . THR A 1 144 ? -49.112 -6.265 84.090 1.00 90.62 144 THR A N 1
ATOM 1091 C CA . THR A 1 144 ? -47.653 -6.280 83.875 1.00 90.62 144 THR A CA 1
ATOM 1092 C C . THR A 1 144 ? -47.248 -7.230 82.752 1.00 90.62 144 THR A C 1
ATOM 1094 O O . THR A 1 144 ? -46.437 -6.852 81.918 1.00 90.62 144 THR A O 1
ATOM 1097 N N . LEU A 1 145 ? -47.859 -8.416 82.657 1.00 89.00 145 LEU A N 1
ATOM 1098 C CA . LEU A 1 145 ? -47.579 -9.356 81.565 1.00 89.00 145 LEU A CA 1
ATOM 1099 C C . LEU A 1 145 ? -48.001 -8.814 80.193 1.00 89.00 145 LEU A C 1
ATOM 1101 O O . LEU A 1 145 ? -47.315 -9.061 79.204 1.00 89.00 145 LEU A O 1
ATOM 1105 N N . GLN A 1 146 ? -49.102 -8.060 80.117 1.00 91.75 146 GLN A N 1
ATOM 1106 C CA . GLN A 1 146 ? -49.491 -7.363 78.888 1.00 91.75 146 GLN A CA 1
ATOM 1107 C C . GLN A 1 146 ? -48.465 -6.296 78.500 1.00 91.75 146 GLN A C 1
ATOM 1109 O O . GLN A 1 146 ? -48.056 -6.256 77.343 1.00 91.75 146 GLN A O 1
ATOM 1114 N N . ALA A 1 147 ? -47.994 -5.491 79.457 1.00 90.81 147 ALA A N 1
ATOM 1115 C CA . ALA A 1 147 ? -46.958 -4.493 79.196 1.00 90.81 147 ALA A CA 1
ATOM 1116 C C . ALA A 1 147 ? -45.633 -5.133 78.734 1.00 90.81 147 ALA A C 1
ATOM 1118 O O . ALA A 1 147 ? -45.006 -4.642 77.794 1.00 90.81 147 ALA A O 1
ATOM 1119 N N . ASP A 1 148 ? -45.235 -6.256 79.338 1.00 91.19 148 ASP A N 1
ATOM 1120 C CA . ASP A 1 148 ? -44.043 -7.009 78.933 1.00 91.19 148 ASP A CA 1
ATOM 1121 C C . ASP A 1 148 ? -44.206 -7.623 77.531 1.00 91.19 148 ASP A C 1
ATOM 1123 O O . ASP A 1 148 ? -43.274 -7.595 76.726 1.00 91.19 148 ASP A O 1
ATOM 1127 N N . SER A 1 149 ? -45.401 -8.130 77.203 1.00 91.62 149 SER A N 1
ATOM 1128 C CA . SER A 1 149 ? -45.726 -8.639 75.864 1.00 91.62 149 SER A CA 1
ATOM 1129 C C . SER A 1 149 ? -45.641 -7.538 74.805 1.00 91.62 149 SER A C 1
ATOM 1131 O O . SER A 1 149 ? -45.042 -7.744 73.751 1.00 91.62 149 SER A O 1
ATOM 1133 N N . GLU A 1 150 ? -46.193 -6.355 75.080 1.00 93.31 150 GLU A N 1
ATOM 1134 C CA . GLU A 1 150 ? -46.116 -5.201 74.176 1.00 93.31 150 GLU A CA 1
ATOM 1135 C C . GLU A 1 150 ? -44.669 -4.714 73.991 1.00 93.31 150 GLU A C 1
ATOM 1137 O O . GLU A 1 150 ? -44.260 -4.363 72.878 1.00 93.31 150 GLU A O 1
ATOM 1142 N N . ALA A 1 151 ? -43.863 -4.731 75.058 1.00 92.81 151 ALA A N 1
ATOM 1143 C CA . ALA A 1 151 ? -42.443 -4.395 74.989 1.00 92.81 151 ALA A CA 1
ATOM 1144 C C . ALA A 1 151 ? -41.655 -5.397 74.126 1.00 92.81 151 ALA A C 1
ATOM 1146 O O . ALA A 1 151 ? -40.840 -4.980 73.298 1.00 92.81 151 ALA A O 1
ATOM 1147 N N . LEU A 1 152 ? -41.932 -6.697 74.265 1.00 92.12 152 LEU A N 1
ATOM 1148 C CA . LEU A 1 152 ? -41.322 -7.751 73.451 1.00 92.12 152 LEU A CA 1
ATOM 1149 C C . LEU A 1 152 ? -41.736 -7.663 71.980 1.00 92.12 152 LEU A C 1
ATOM 1151 O O . LEU A 1 152 ? -40.882 -7.798 71.106 1.00 92.12 152 LEU A O 1
ATOM 1155 N N . GLU A 1 153 ? -43.005 -7.380 71.681 1.00 92.62 153 GLU A N 1
ATOM 1156 C CA . GLU A 1 153 ? -43.448 -7.160 70.299 1.00 92.62 153 GLU A CA 1
ATOM 1157 C C . GLU A 1 153 ? -42.739 -5.965 69.661 1.00 92.62 153 GLU A C 1
ATOM 1159 O O . GLU A 1 153 ? -42.313 -6.035 68.506 1.00 92.62 153 GLU A O 1
ATOM 1164 N N . LYS A 1 154 ? -42.577 -4.870 70.410 1.00 93.50 154 LYS A N 1
ATOM 1165 C CA . LYS A 1 154 ? -41.846 -3.696 69.930 1.00 93.50 154 LYS A CA 1
ATOM 1166 C C . LYS A 1 154 ? -40.380 -4.027 69.652 1.00 93.50 154 LYS A C 1
ATOM 1168 O O . LYS A 1 154 ? -39.852 -3.607 68.625 1.00 93.50 154 LYS A O 1
ATOM 1173 N N . GLN A 1 155 ? -39.744 -4.805 70.527 1.00 93.38 155 GLN A N 1
ATOM 1174 C CA . GLN A 1 155 ? -38.369 -5.258 70.332 1.00 93.38 155 GLN A CA 1
ATOM 1175 C C . GLN A 1 155 ? -38.247 -6.205 69.127 1.00 93.38 155 GLN A C 1
ATOM 1177 O O . GLN A 1 155 ? -37.303 -6.080 68.353 1.00 93.38 155 GLN A O 1
ATOM 1182 N N . SER A 1 156 ? -39.219 -7.099 68.919 1.00 92.69 156 SER A N 1
ATOM 1183 C CA . SER A 1 156 ? -39.264 -7.991 67.753 1.00 92.69 156 SER A CA 1
ATOM 1184 C C . SER A 1 156 ? -39.354 -7.206 66.445 1.00 92.69 156 SER A C 1
ATOM 1186 O O . SER A 1 156 ? -38.592 -7.480 65.524 1.00 92.69 156 SER A O 1
ATOM 1188 N N . ARG A 1 157 ? -40.225 -6.188 66.373 1.00 93.56 157 ARG A N 1
ATOM 1189 C CA . ARG A 1 157 ? -40.337 -5.327 65.181 1.00 93.56 157 ARG A CA 1
ATOM 1190 C C . ARG A 1 157 ? -39.051 -4.552 64.912 1.00 93.56 157 ARG A C 1
ATOM 1192 O O . ARG A 1 157 ? -38.634 -4.459 63.767 1.00 93.56 157 ARG A O 1
ATOM 1199 N N . GLN A 1 158 ? -38.399 -4.049 65.960 1.00 94.50 158 GLN A N 1
ATOM 1200 C CA . GLN A 1 158 ? -37.122 -3.351 65.814 1.00 94.50 158 GLN A CA 1
ATOM 1201 C C . GLN A 1 158 ? -36.023 -4.280 65.269 1.00 94.50 158 GLN A C 1
ATOM 1203 O O . GLN A 1 158 ? -35.272 -3.887 64.384 1.00 94.50 158 GLN A O 1
ATOM 1208 N N . ILE A 1 159 ? -35.962 -5.531 65.737 1.00 93.19 159 ILE A N 1
ATOM 1209 C CA . ILE A 1 159 ? -35.020 -6.529 65.207 1.00 93.19 159 ILE A CA 1
ATOM 1210 C C . ILE A 1 159 ? -35.343 -6.866 63.745 1.00 93.19 159 ILE A C 1
ATOM 1212 O O . ILE A 1 159 ? -34.431 -7.007 62.937 1.00 93.19 159 ILE A O 1
ATOM 1216 N N . GLU A 1 160 ? -36.620 -6.988 63.377 1.00 92.50 160 GLU A N 1
ATOM 1217 C CA . GLU A 1 160 ? -37.021 -7.220 61.984 1.00 92.50 160 GLU A CA 1
ATOM 1218 C C . GLU A 1 160 ? -36.620 -6.061 61.062 1.00 92.50 160 GLU A C 1
ATOM 1220 O O . GLU A 1 160 ? -36.132 -6.310 59.958 1.00 92.50 160 GLU A O 1
ATOM 1225 N N . GLU A 1 161 ? -36.770 -4.813 61.515 1.00 93.06 161 GLU A N 1
ATOM 1226 C CA . GLU A 1 161 ? -36.307 -3.622 60.794 1.00 93.06 161 GLU A CA 1
ATOM 1227 C C . GLU A 1 161 ? -34.779 -3.625 60.632 1.00 93.06 161 GLU A C 1
ATOM 1229 O O . GLU A 1 161 ? -34.288 -3.463 59.515 1.00 93.06 161 GLU A O 1
ATOM 1234 N N . GLU A 1 162 ? -34.019 -3.914 61.694 1.00 94.00 162 GLU A N 1
ATOM 1235 C CA . GLU A 1 162 ? -32.552 -4.024 61.631 1.00 94.00 162 GLU A CA 1
ATOM 1236 C C . GLU A 1 162 ? -32.096 -5.154 60.683 1.00 94.00 162 GLU A C 1
ATOM 1238 O O . GLU A 1 162 ? -31.148 -4.994 59.909 1.00 94.00 162 GLU A O 1
ATOM 1243 N N . VAL A 1 163 ? -32.793 -6.296 60.678 1.00 91.88 163 VAL A N 1
ATOM 1244 C CA . VAL A 1 163 ? -32.526 -7.405 59.746 1.00 91.88 163 VAL A CA 1
ATOM 1245 C C . VAL A 1 163 ? -32.840 -7.006 58.300 1.00 91.88 163 VAL A C 1
ATOM 1247 O O . VAL A 1 163 ? -32.092 -7.376 57.389 1.00 91.88 163 VAL A O 1
ATOM 1250 N N . GLN A 1 164 ? -33.908 -6.238 58.067 1.00 92.12 164 GLN A N 1
ATOM 1251 C CA . GLN A 1 164 ? -34.227 -5.714 56.738 1.00 92.12 164 GLN A CA 1
ATOM 1252 C C . GLN A 1 164 ? -33.202 -4.681 56.261 1.00 92.12 164 GLN A C 1
ATOM 1254 O O . GLN A 1 164 ? -32.796 -4.741 55.098 1.00 92.12 164 GLN A O 1
ATOM 1259 N N . GLU A 1 165 ? -32.726 -3.788 57.133 1.00 91.31 165 GLU A N 1
ATOM 1260 C CA . GLU A 1 165 ? -31.660 -2.835 56.796 1.00 91.31 165 GLU A CA 1
ATOM 1261 C C . GLU A 1 165 ? -30.353 -3.554 56.422 1.00 91.31 165 GLU A C 1
ATOM 1263 O O . GLU A 1 165 ? -29.689 -3.176 55.454 1.00 91.31 165 GLU A O 1
ATOM 1268 N N . MET A 1 166 ? -30.021 -4.655 57.103 1.00 92.12 166 MET A N 1
ATOM 1269 C CA . MET A 1 166 ? -28.831 -5.469 56.814 1.00 92.12 166 MET A CA 1
ATOM 1270 C C . MET A 1 166 ? -28.926 -6.281 55.511 1.00 92.12 166 MET A C 1
ATOM 1272 O O . MET A 1 166 ? -27.897 -6.699 54.968 1.00 92.12 166 MET A O 1
ATOM 1276 N N . ALA A 1 167 ? -30.127 -6.487 54.963 1.00 91.25 167 ALA A N 1
ATOM 1277 C CA . ALA A 1 167 ? -30.316 -7.243 53.724 1.00 91.25 167 ALA A CA 1
ATOM 1278 C C . ALA A 1 167 ? -29.718 -6.535 52.492 1.00 91.25 167 ALA A C 1
ATOM 1280 O O . ALA A 1 167 ? -29.286 -7.204 51.550 1.00 91.25 167 ALA A O 1
ATOM 1281 N N . GLY A 1 168 ? -29.674 -5.197 52.488 1.00 92.19 168 GLY A N 1
ATOM 1282 C CA . GLY A 1 168 ? -29.049 -4.407 51.420 1.00 92.19 168 GLY A CA 1
ATOM 1283 C C . GLY A 1 168 ? -27.533 -4.640 51.326 1.00 92.19 168 GLY A C 1
ATOM 1284 O O . GLY A 1 168 ? -27.068 -5.134 50.296 1.00 92.19 168 GLY A O 1
ATOM 1285 N N . PRO A 1 169 ? -26.768 -4.373 52.401 1.00 93.88 169 PRO A N 1
ATOM 1286 C CA . PRO A 1 169 ? -25.328 -4.633 52.454 1.00 93.88 169 PRO A CA 1
ATOM 1287 C C . PRO A 1 169 ? -24.945 -6.092 52.166 1.00 93.88 169 PRO A C 1
ATOM 1289 O O . PRO A 1 169 ? -23.934 -6.347 51.515 1.00 93.88 169 PRO A O 1
ATOM 1292 N N . LEU A 1 170 ? -25.755 -7.066 52.605 1.00 91.06 170 LEU A N 1
ATOM 1293 C CA . LEU A 1 170 ? -25.526 -8.485 52.300 1.00 91.06 170 LEU A CA 1
ATOM 1294 C C . LEU A 1 170 ? -25.594 -8.774 50.795 1.00 91.06 170 LEU A C 1
ATOM 1296 O O . LEU A 1 170 ? -24.707 -9.445 50.268 1.00 91.06 170 LEU A O 1
ATOM 1300 N N . LYS A 1 171 ? -26.584 -8.216 50.087 1.00 92.69 171 LYS A N 1
ATOM 1301 C CA . LYS A 1 171 ? -26.678 -8.337 48.622 1.00 92.69 171 LYS A CA 1
ATOM 1302 C C . LYS A 1 171 ? -25.504 -7.668 47.908 1.00 92.69 171 LYS A C 1
ATOM 1304 O O . LYS A 1 171 ? -25.026 -8.187 46.903 1.00 92.69 171 LYS A O 1
ATOM 1309 N N . GLU A 1 172 ? -25.024 -6.536 48.418 1.00 92.38 172 GLU A N 1
ATOM 1310 C CA . GLU A 1 172 ? -23.851 -5.855 47.859 1.00 92.38 172 GLU A CA 1
ATOM 1311 C C . GLU A 1 172 ? -22.571 -6.690 48.037 1.00 92.38 172 GLU A C 1
ATOM 1313 O O . GLU A 1 172 ? -21.785 -6.831 47.099 1.00 92.38 172 GLU A O 1
ATOM 1318 N N . LEU A 1 173 ? -22.392 -7.328 49.198 1.00 92.19 173 LEU A N 1
ATOM 1319 C CA . LEU A 1 173 ? -21.280 -8.252 49.440 1.00 92.19 173 LEU A CA 1
ATOM 1320 C C . LEU A 1 173 ? -21.342 -9.498 48.547 1.00 92.19 173 LEU A C 1
ATOM 1322 O O . LEU A 1 173 ? -20.302 -9.950 48.062 1.00 92.19 173 LEU A O 1
ATOM 1326 N N . GLU A 1 174 ? -22.533 -10.045 48.301 1.00 94.06 174 GLU A N 1
ATOM 1327 C CA . GLU A 1 174 ? -22.721 -11.148 47.352 1.00 94.06 174 GLU A CA 1
ATOM 1328 C C . GLU A 1 174 ? -22.353 -10.727 45.923 1.00 94.06 174 GLU A C 1
ATOM 1330 O O . GLU A 1 174 ? -21.580 -11.425 45.264 1.00 94.06 174 GLU A O 1
ATOM 1335 N N . ALA A 1 175 ? -22.793 -9.547 45.476 1.00 91.56 175 ALA A N 1
ATOM 1336 C CA . ALA A 1 175 ? -22.429 -9.008 44.165 1.00 91.56 175 ALA A CA 1
ATOM 1337 C C . ALA A 1 175 ? -20.911 -8.779 44.026 1.00 91.56 175 ALA A C 1
ATOM 1339 O O . ALA A 1 175 ? -20.316 -9.129 43.004 1.00 91.56 175 ALA A O 1
ATOM 1340 N N . LEU A 1 176 ? -20.253 -8.252 45.065 1.00 91.12 176 LEU A N 1
ATOM 1341 C CA . LEU A 1 176 ? -18.795 -8.086 45.092 1.00 91.12 176 LEU A CA 1
ATOM 1342 C C . LEU A 1 176 ? -18.055 -9.428 45.062 1.00 91.12 176 LEU A C 1
ATOM 1344 O O . LEU A 1 176 ? -17.000 -9.538 44.433 1.00 91.12 176 LEU A O 1
ATOM 1348 N N . ARG A 1 177 ? -18.602 -10.461 45.710 1.00 95.25 177 ARG A N 1
ATOM 1349 C CA . ARG A 1 177 ? -18.049 -11.819 45.668 1.00 95.25 177 ARG A CA 1
ATOM 1350 C C . ARG A 1 177 ? -18.145 -12.421 44.266 1.00 95.25 177 ARG A C 1
ATOM 1352 O O . ARG A 1 177 ? -17.166 -13.005 43.801 1.00 95.25 177 ARG A O 1
ATOM 1359 N N . GLU A 1 178 ? -19.282 -12.268 43.590 1.00 93.94 178 GLU A N 1
ATOM 1360 C CA . GLU A 1 178 ? -19.455 -12.726 42.205 1.00 93.94 178 GLU A CA 1
ATOM 1361 C C . GLU A 1 178 ? -18.517 -11.991 41.240 1.00 93.94 178 GLU A C 1
ATOM 1363 O O . GLU A 1 178 ? -17.853 -12.623 40.417 1.00 93.94 178 GLU A O 1
ATOM 1368 N N . GLU A 1 179 ? -18.395 -10.670 41.376 1.00 92.75 179 GLU A N 1
ATOM 1369 C CA . GLU A 1 179 ? -17.459 -9.864 40.586 1.00 92.75 179 GLU A CA 1
ATOM 1370 C C . GLU A 1 179 ? -15.999 -10.271 40.849 1.00 92.75 179 GLU A C 1
ATOM 1372 O O . GLU A 1 179 ? -15.204 -10.394 39.916 1.00 92.75 179 GLU A O 1
ATOM 1377 N N . GLY A 1 180 ? -15.641 -10.563 42.104 1.00 93.69 180 GLY A N 1
ATOM 1378 C CA . GLY A 1 180 ? -14.336 -11.118 42.466 1.00 93.69 180 GLY A CA 1
ATOM 1379 C C . GLY A 1 180 ? -14.055 -12.463 41.787 1.00 93.69 180 GLY A C 1
ATOM 1380 O O . GLY A 1 180 ? -12.958 -12.663 41.264 1.00 93.69 180 GLY A O 1
ATOM 1381 N N . SER A 1 181 ? -15.053 -13.351 41.722 1.00 94.31 181 SER A N 1
ATOM 1382 C CA . SER A 1 181 ? -14.947 -14.633 41.009 1.00 94.31 181 SER A CA 1
ATOM 1383 C C . SER A 1 181 ? -14.713 -14.429 39.510 1.00 94.31 181 SER A C 1
ATOM 1385 O O . SER A 1 181 ? -13.792 -15.013 38.943 1.00 94.31 181 SER A O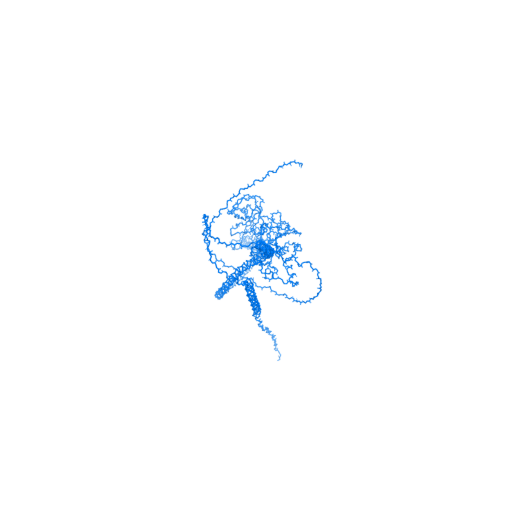 1
ATOM 1387 N N . ARG A 1 182 ? -15.470 -13.525 38.873 1.00 92.88 182 ARG A N 1
ATOM 1388 C CA . ARG A 1 182 ? -15.291 -13.190 37.448 1.00 92.88 182 ARG A CA 1
ATOM 1389 C C . ARG A 1 182 ? -13.916 -12.590 37.163 1.00 92.88 182 ARG A C 1
ATOM 1391 O O . ARG A 1 182 ? -13.313 -12.876 36.131 1.00 92.88 182 ARG A O 1
ATOM 1398 N N . ARG A 1 183 ? -13.391 -11.756 38.067 1.00 92.44 183 ARG A N 1
ATOM 1399 C CA . ARG A 1 183 ? -12.030 -11.208 37.947 1.00 92.44 183 ARG A CA 1
ATOM 1400 C C . ARG A 1 183 ? -10.965 -12.293 38.060 1.00 92.44 183 ARG A C 1
ATOM 1402 O O . ARG A 1 183 ? -10.000 -12.245 37.302 1.00 92.44 183 ARG A O 1
ATOM 1409 N N . ALA A 1 184 ? -11.146 -13.268 38.950 1.00 92.38 184 ALA A N 1
ATOM 1410 C CA . ALA A 1 184 ? -10.240 -14.407 39.065 1.00 92.38 184 ALA A CA 1
ATOM 1411 C C . ALA A 1 184 ? -10.220 -15.249 37.776 1.00 92.38 184 ALA A C 1
ATOM 1413 O O . ALA A 1 184 ? -9.143 -15.552 37.271 1.00 92.38 184 ALA A O 1
ATOM 1414 N N . GLU A 1 185 ? -11.387 -15.533 37.188 1.00 93.56 185 GLU A N 1
ATOM 1415 C CA . GLU A 1 185 ? -11.492 -16.237 35.898 1.00 93.56 185 GLU A CA 1
ATOM 1416 C C . GLU A 1 185 ? -10.798 -15.475 34.760 1.00 93.56 185 GLU A C 1
ATOM 1418 O O . GLU A 1 185 ? -10.045 -16.062 33.982 1.00 93.56 185 GLU A O 1
ATOM 1423 N N . ARG A 1 186 ? -10.986 -14.150 34.680 1.00 92.19 186 ARG A N 1
ATOM 1424 C CA . ARG A 1 186 ? -10.290 -13.309 33.690 1.00 92.19 186 ARG A CA 1
ATOM 1425 C C . ARG A 1 186 ? -8.775 -13.326 33.878 1.00 92.19 186 ARG A C 1
ATOM 1427 O O . ARG A 1 186 ? -8.046 -13.349 32.892 1.00 92.19 186 ARG A O 1
ATOM 1434 N N . LEU A 1 187 ? -8.303 -13.300 35.122 1.00 92.12 187 LEU A N 1
ATOM 1435 C CA . LEU A 1 187 ? -6.875 -13.315 35.430 1.00 92.12 187 LEU A CA 1
ATOM 1436 C C . LEU A 1 187 ? -6.233 -14.652 35.038 1.00 92.12 187 LEU A C 1
ATOM 1438 O O . LEU A 1 187 ? -5.129 -14.659 34.501 1.00 92.12 187 LEU A O 1
ATOM 1442 N N . GLU A 1 188 ? -6.942 -15.763 35.226 1.00 93.56 188 GLU A N 1
ATOM 1443 C CA . GLU A 1 188 ? -6.479 -17.079 34.783 1.00 93.56 188 GLU A CA 1
ATOM 1444 C C . GLU A 1 188 ? -6.450 -17.197 33.251 1.00 93.56 188 GLU A C 1
ATOM 1446 O O . GLU A 1 188 ? -5.475 -17.684 32.678 1.00 93.56 188 GLU A O 1
ATOM 1451 N N . ALA A 1 189 ? -7.459 -16.654 32.561 1.00 90.38 189 ALA A N 1
ATOM 1452 C CA . ALA A 1 189 ? -7.462 -16.585 31.100 1.00 90.38 189 ALA A CA 1
ATOM 1453 C C . ALA A 1 189 ? -6.296 -15.738 30.549 1.00 90.38 189 ALA A C 1
ATOM 1455 O O . ALA A 1 189 ? -5.695 -16.094 29.534 1.00 90.38 189 ALA A O 1
ATOM 1456 N N . LEU A 1 190 ? -5.947 -14.634 31.222 1.00 90.19 190 LEU A N 1
ATOM 1457 C CA . LEU A 1 190 ? -4.798 -13.804 30.850 1.00 90.19 190 LEU A CA 1
ATOM 1458 C C . LEU A 1 190 ? -3.467 -14.533 31.055 1.00 90.19 190 LEU A C 1
ATOM 1460 O O . LEU A 1 190 ? -2.630 -14.481 30.157 1.00 90.19 190 LEU A O 1
ATOM 1464 N N . LYS A 1 191 ? -3.294 -15.257 32.167 1.00 92.81 191 LYS A N 1
ATOM 1465 C CA . LYS A 1 191 ? -2.103 -16.094 32.396 1.00 92.81 191 LYS A CA 1
ATOM 1466 C C . LYS A 1 191 ? -1.946 -17.168 31.325 1.00 92.81 191 LYS A C 1
ATOM 1468 O O . LYS A 1 191 ? -0.868 -17.316 30.765 1.00 92.81 191 LYS A O 1
ATOM 1473 N N . SER A 1 192 ? -3.031 -17.860 30.977 1.00 93.38 192 SER A N 1
ATOM 1474 C CA . SER A 1 192 ? -3.004 -18.860 29.904 1.00 93.38 192 SER A CA 1
ATOM 1475 C C . SER A 1 192 ? -2.609 -18.244 28.554 1.00 93.38 192 SER A C 1
ATOM 1477 O O . SER A 1 192 ? -1.839 -18.836 27.796 1.00 93.38 192 SER A O 1
ATOM 1479 N N . ARG A 1 193 ? -3.076 -17.022 28.258 1.00 90.56 193 ARG A N 1
ATOM 1480 C CA . ARG A 1 193 ? -2.677 -16.290 27.048 1.00 90.56 193 ARG A CA 1
ATOM 1481 C C . ARG A 1 193 ? -1.206 -15.864 27.084 1.00 90.56 193 ARG A C 1
ATOM 1483 O O . ARG A 1 193 ? -0.551 -15.947 26.051 1.00 90.56 193 ARG A O 1
ATOM 1490 N N . GLU A 1 194 ? -0.696 -15.428 28.233 1.00 94.12 194 GLU A N 1
ATOM 1491 C CA . GLU A 1 194 ? 0.721 -15.093 28.433 1.00 94.12 194 GLU A CA 1
ATOM 1492 C C . GLU A 1 194 ? 1.628 -16.321 28.250 1.00 94.12 194 GLU A C 1
ATOM 1494 O O . GLU A 1 194 ? 2.646 -16.254 27.566 1.00 94.12 194 GLU A O 1
ATOM 1499 N N . GLU A 1 195 ? 1.241 -17.479 28.782 1.00 95.25 195 GLU A N 1
ATOM 1500 C CA . GLU A 1 195 ? 1.978 -18.728 28.560 1.00 95.25 195 GLU A CA 1
ATOM 1501 C C . GLU A 1 195 ? 1.994 -19.119 27.075 1.00 95.25 195 GLU A C 1
ATOM 1503 O O . GLU A 1 195 ? 3.044 -19.485 26.538 1.00 95.25 195 GLU A O 1
ATOM 1508 N N . ALA A 1 196 ? 0.864 -18.967 26.377 1.00 91.56 196 ALA A N 1
ATOM 1509 C CA . ALA A 1 196 ? 0.778 -19.231 24.943 1.00 91.56 196 ALA A CA 1
ATOM 1510 C C . ALA A 1 196 ? 1.662 -18.282 24.111 1.00 91.56 196 ALA A C 1
ATOM 1512 O O . ALA A 1 196 ? 2.302 -18.718 23.150 1.00 91.56 196 ALA A O 1
ATOM 1513 N N . THR A 1 197 ? 1.745 -16.995 24.471 1.00 88.12 197 THR A N 1
ATOM 1514 C CA . THR A 1 197 ? 2.629 -16.046 23.772 1.00 88.12 197 THR A CA 1
ATOM 1515 C C . THR A 1 197 ? 4.101 -16.333 24.049 1.00 88.12 197 THR A C 1
ATOM 1517 O O . THR A 1 197 ? 4.907 -16.286 23.118 1.00 88.12 197 THR A O 1
ATOM 1520 N N . LEU A 1 198 ? 4.467 -16.700 25.281 1.00 92.56 198 LEU A N 1
ATOM 1521 C CA . LEU A 1 198 ? 5.829 -17.125 25.617 1.00 92.56 198 LEU A CA 1
ATOM 1522 C C . LEU A 1 198 ? 6.238 -18.390 24.849 1.00 92.56 198 LEU A C 1
ATOM 1524 O O . LEU A 1 198 ? 7.360 -18.462 24.342 1.00 92.56 198 LEU A O 1
ATOM 1528 N N . GLN A 1 199 ? 5.327 -19.354 24.696 1.00 95.38 199 GLN A N 1
ATOM 1529 C CA . GLN A 1 199 ? 5.566 -20.545 23.882 1.00 95.38 199 GLN A CA 1
ATOM 1530 C C . GLN A 1 199 ? 5.776 -20.188 22.401 1.00 95.38 199 GLN A C 1
ATOM 1532 O O . GLN A 1 199 ? 6.745 -20.646 21.791 1.00 95.38 199 GLN A O 1
ATOM 1537 N N . ALA A 1 200 ? 4.940 -19.313 21.833 1.00 88.50 200 ALA A N 1
ATOM 1538 C CA . ALA A 1 200 ? 5.092 -18.854 20.452 1.00 88.50 200 ALA A CA 1
ATOM 1539 C C . ALA A 1 200 ? 6.424 -18.111 20.221 1.00 88.50 200 ALA A C 1
ATOM 1541 O O . ALA A 1 200 ? 7.085 -18.310 19.198 1.00 88.50 200 ALA A O 1
ATOM 1542 N N . LEU A 1 201 ? 6.867 -17.294 21.183 1.00 88.38 201 LEU A N 1
ATOM 1543 C CA . LEU A 1 201 ? 8.167 -16.618 21.126 1.00 88.38 201 LEU A CA 1
ATOM 1544 C C . LEU A 1 201 ? 9.341 -17.609 21.173 1.00 88.38 201 LEU A C 1
ATOM 1546 O O . LEU A 1 201 ? 10.315 -17.439 20.435 1.00 88.38 201 LEU A O 1
ATOM 1550 N N . ALA A 1 202 ? 9.249 -18.666 21.983 1.00 93.12 202 ALA A N 1
ATOM 1551 C CA . ALA A 1 202 ? 10.259 -19.724 22.023 1.00 93.12 202 ALA A CA 1
ATOM 1552 C C . ALA A 1 202 ? 10.356 -20.485 20.684 1.00 93.12 202 ALA A C 1
ATOM 1554 O O . ALA A 1 202 ? 11.459 -20.764 20.196 1.00 93.12 202 ALA A O 1
ATOM 1555 N N . GLU A 1 203 ? 9.217 -20.763 20.043 1.00 94.00 203 GLU A N 1
ATOM 1556 C CA . GLU A 1 203 ? 9.173 -21.367 18.707 1.00 94.00 203 GLU A CA 1
ATOM 1557 C C . GLU A 1 203 ? 9.788 -20.454 17.638 1.00 94.00 203 GLU A C 1
ATOM 1559 O O . GLU A 1 203 ? 10.591 -20.911 16.820 1.00 94.00 203 GLU A O 1
ATOM 1564 N N . LEU A 1 204 ? 9.464 -19.156 17.655 1.00 89.31 204 LEU A N 1
ATOM 1565 C CA . LEU A 1 204 ? 10.048 -18.174 16.735 1.00 89.31 204 LEU A CA 1
ATOM 1566 C C . LEU A 1 204 ? 11.562 -18.039 16.918 1.00 89.31 204 LEU A C 1
ATOM 1568 O O . LEU A 1 204 ? 12.289 -17.972 15.927 1.00 89.31 204 LEU A O 1
ATOM 1572 N N . SER A 1 205 ? 12.052 -18.058 18.160 1.00 91.19 205 SER A N 1
ATOM 1573 C CA . SER A 1 205 ? 13.489 -18.038 18.458 1.00 91.19 205 SER A CA 1
ATOM 1574 C C . SER A 1 205 ? 14.209 -19.251 17.854 1.00 91.19 205 SER A C 1
ATOM 1576 O O . SER A 1 205 ? 15.248 -19.115 17.205 1.00 91.19 205 SER A O 1
ATOM 1578 N N . THR A 1 206 ? 13.600 -20.435 17.959 1.00 94.44 206 THR A N 1
ATOM 1579 C CA . THR A 1 206 ? 14.144 -21.672 17.381 1.00 94.44 206 THR A CA 1
ATOM 1580 C C . THR A 1 206 ? 14.145 -21.622 15.848 1.00 94.44 206 THR A C 1
ATOM 1582 O O . THR A 1 206 ? 15.138 -21.978 15.214 1.00 94.44 206 THR A O 1
ATOM 1585 N N . LYS A 1 207 ? 13.066 -21.115 15.231 1.00 93.00 207 LYS A N 1
ATOM 1586 C CA . LYS A 1 207 ? 12.993 -20.899 13.773 1.00 93.00 207 LYS A CA 1
ATOM 1587 C C . LYS A 1 207 ? 14.041 -19.893 13.288 1.00 93.00 207 LYS A C 1
ATOM 1589 O O . LYS A 1 207 ? 14.658 -20.117 12.250 1.00 93.00 207 LYS A O 1
ATOM 1594 N N . ARG A 1 208 ? 14.280 -18.814 14.042 1.00 92.56 208 ARG A N 1
ATOM 1595 C CA . ARG A 1 208 ? 15.318 -17.820 13.732 1.00 92.56 208 ARG A CA 1
ATOM 1596 C C . ARG A 1 208 ? 16.710 -18.450 13.721 1.00 92.56 208 ARG A C 1
ATOM 1598 O O . ARG A 1 208 ? 17.465 -18.188 12.788 1.00 92.56 208 ARG A O 1
ATOM 1605 N N . LEU A 1 209 ? 17.032 -19.291 14.705 1.00 94.94 209 LEU A N 1
ATOM 1606 C CA . LEU A 1 209 ? 18.317 -19.994 14.755 1.00 94.94 209 LEU A CA 1
ATOM 1607 C C . LEU A 1 209 ? 18.494 -20.927 13.544 1.00 94.94 209 LEU A C 1
ATOM 1609 O O . LEU A 1 209 ? 19.527 -20.885 12.882 1.00 94.94 209 LEU A O 1
ATOM 1613 N N . ALA A 1 210 ? 17.457 -21.691 13.186 1.00 93.19 210 ALA A N 1
ATOM 1614 C CA . ALA A 1 210 ? 17.486 -22.563 12.010 1.00 93.19 210 ALA A CA 1
ATOM 1615 C C . ALA A 1 210 ? 17.689 -21.783 10.694 1.00 93.19 210 ALA A C 1
ATOM 1617 O O . ALA A 1 210 ? 18.433 -22.224 9.818 1.00 93.19 210 ALA A O 1
ATOM 1618 N N . LEU A 1 211 ? 17.066 -20.606 10.556 1.00 90.75 211 LEU A N 1
ATOM 1619 C CA . LEU A 1 211 ? 17.278 -19.725 9.402 1.00 90.75 211 LEU A CA 1
ATOM 1620 C C . LEU A 1 211 ? 18.699 -19.149 9.361 1.00 90.75 211 LEU A C 1
ATOM 1622 O O . LEU A 1 211 ? 19.273 -19.046 8.280 1.00 90.75 211 LEU A O 1
ATOM 1626 N N . GLN A 1 212 ? 19.287 -18.810 10.512 1.00 90.38 212 GLN A N 1
ATOM 1627 C CA . GLN A 1 212 ? 20.680 -18.357 10.585 1.00 90.38 212 GLN A CA 1
ATOM 1628 C C . GLN A 1 212 ? 21.662 -19.461 10.169 1.00 90.38 212 GLN A C 1
ATOM 1630 O O . GLN A 1 212 ? 22.586 -19.195 9.402 1.00 90.38 212 GLN A O 1
ATOM 1635 N N . GLU A 1 213 ? 21.437 -20.705 10.597 1.00 95.62 213 GLU A N 1
ATOM 1636 C CA . GLU A 1 213 ? 22.236 -21.853 10.150 1.00 95.62 213 GLU A CA 1
ATOM 1637 C C . GLU A 1 213 ? 22.094 -22.105 8.641 1.00 95.62 213 GLU A C 1
ATOM 1639 O O . GLU A 1 213 ? 23.084 -22.377 7.959 1.00 95.62 213 GLU A O 1
ATOM 1644 N N . ALA A 1 214 ? 20.878 -21.992 8.097 1.00 92.31 214 ALA A N 1
ATOM 1645 C CA . ALA A 1 214 ? 20.634 -22.128 6.662 1.00 92.31 214 ALA A CA 1
ATOM 1646 C C . ALA A 1 214 ? 21.322 -21.016 5.849 1.00 92.31 214 ALA A C 1
ATOM 1648 O O . ALA A 1 214 ? 21.927 -21.299 4.815 1.00 92.31 214 ALA A O 1
ATOM 1649 N N . ALA A 1 215 ? 21.285 -19.772 6.336 1.00 89.56 215 ALA A N 1
ATOM 1650 C CA . ALA A 1 215 ? 21.986 -18.650 5.720 1.00 89.56 215 ALA A CA 1
ATOM 1651 C C . ALA A 1 215 ? 23.510 -18.860 5.717 1.00 89.56 215 ALA A C 1
ATOM 1653 O O . ALA A 1 215 ? 24.154 -18.609 4.699 1.00 89.56 215 ALA A O 1
ATOM 1654 N N . GLY A 1 216 ? 24.074 -19.392 6.809 1.00 93.88 216 GLY A N 1
ATOM 1655 C CA . GLY A 1 216 ? 25.492 -19.758 6.882 1.00 93.88 216 GLY A CA 1
ATOM 1656 C C . GLY A 1 216 ? 25.890 -20.787 5.820 1.00 93.88 216 GLY A C 1
ATOM 1657 O O . GLY A 1 216 ? 26.856 -20.573 5.092 1.00 93.88 216 GLY A O 1
ATOM 1658 N N . LYS A 1 217 ? 25.094 -21.851 5.649 1.00 95.25 217 LYS A N 1
ATOM 1659 C CA . LYS A 1 217 ? 25.330 -22.872 4.610 1.00 95.25 217 LYS A CA 1
ATOM 1660 C C . LYS A 1 217 ? 25.264 -22.299 3.194 1.00 95.25 217 LYS A C 1
ATOM 1662 O O . LYS A 1 217 ? 26.137 -22.582 2.383 1.00 95.25 217 LYS A O 1
ATOM 1667 N N . LEU A 1 218 ? 24.270 -21.455 2.903 1.00 91.62 218 LEU A N 1
ATOM 1668 C CA . LEU A 1 218 ? 24.162 -20.791 1.597 1.00 91.62 218 LEU A CA 1
ATOM 1669 C C . LEU A 1 218 ? 25.352 -19.864 1.322 1.00 91.62 218 LEU A C 1
ATOM 1671 O O . LEU A 1 218 ? 25.813 -19.766 0.186 1.00 91.62 218 LEU A O 1
ATOM 1675 N N . GLN A 1 219 ? 25.873 -19.192 2.351 1.00 92.06 219 GLN A N 1
ATOM 1676 C CA . GLN A 1 219 ? 27.061 -18.356 2.218 1.00 92.06 219 GLN A CA 1
ATOM 1677 C C . GLN A 1 219 ? 28.321 -19.190 1.936 1.00 92.06 219 GLN A C 1
ATOM 1679 O O . GLN A 1 219 ? 29.133 -18.782 1.104 1.00 92.06 219 GLN A O 1
ATOM 1684 N N . GLU A 1 220 ? 28.472 -20.355 2.569 1.00 94.69 220 GLU A N 1
ATOM 1685 C CA . GLU A 1 220 ? 29.548 -21.310 2.266 1.00 94.69 220 GLU A CA 1
ATOM 1686 C C . GLU A 1 220 ? 29.446 -21.839 0.825 1.00 94.69 220 GLU A C 1
ATOM 1688 O O . GLU A 1 220 ? 30.431 -21.792 0.084 1.00 94.69 220 GLU A O 1
ATOM 1693 N N . GLU A 1 221 ? 28.251 -22.243 0.380 1.00 94.56 221 GLU A N 1
ATOM 1694 C CA . GLU A 1 221 ? 28.006 -22.686 -1.002 1.00 94.56 221 GLU A CA 1
ATOM 1695 C C . GLU A 1 221 ? 28.312 -21.582 -2.025 1.00 94.56 221 GLU A C 1
ATOM 1697 O O . GLU A 1 221 ? 28.923 -21.844 -3.068 1.00 94.56 221 GLU A O 1
ATOM 1702 N N . LEU A 1 222 ? 27.935 -20.332 -1.724 1.00 91.81 222 LEU A N 1
ATOM 1703 C CA . LEU A 1 222 ? 28.233 -19.170 -2.562 1.00 91.81 222 LEU A CA 1
ATOM 1704 C C . LEU A 1 222 ? 29.742 -18.903 -2.642 1.00 91.81 222 LEU A C 1
ATOM 1706 O O . LEU A 1 222 ? 30.260 -18.580 -3.713 1.00 91.81 222 LEU A O 1
ATOM 1710 N N . GLN A 1 223 ? 30.469 -19.045 -1.530 1.00 91.75 223 GLN A N 1
ATOM 1711 C CA . GLN A 1 223 ? 31.927 -18.915 -1.519 1.00 91.75 223 GLN A CA 1
ATOM 1712 C C . GLN A 1 223 ? 32.596 -20.020 -2.343 1.00 91.75 223 GLN A C 1
ATOM 1714 O O . GLN A 1 223 ? 33.508 -19.725 -3.120 1.00 91.75 223 GLN A O 1
ATOM 1719 N N . GLU A 1 224 ? 32.123 -21.263 -2.241 1.00 94.81 224 GLU A N 1
ATOM 1720 C CA . GLU A 1 224 ? 32.645 -22.390 -3.019 1.00 94.81 224 GLU A CA 1
ATOM 1721 C C . GLU A 1 224 ? 32.391 -22.213 -4.526 1.00 94.81 224 GLU A C 1
ATOM 1723 O O . GLU A 1 224 ? 33.313 -22.345 -5.341 1.00 94.81 224 GLU A O 1
ATOM 1728 N N . THR A 1 225 ? 31.166 -21.844 -4.916 1.00 90.69 225 THR A N 1
ATOM 1729 C CA . THR A 1 225 ? 30.836 -21.574 -6.327 1.00 90.69 225 THR A CA 1
ATOM 1730 C C . THR A 1 225 ? 31.605 -20.378 -6.870 1.00 90.69 225 THR A C 1
ATOM 1732 O O . THR A 1 225 ? 32.162 -20.459 -7.966 1.00 90.69 225 THR A O 1
ATOM 1735 N N . SER A 1 226 ? 31.718 -19.295 -6.100 1.00 87.00 226 SER A N 1
ATOM 1736 C CA . SER A 1 226 ? 32.515 -18.122 -6.467 1.00 87.00 226 SER A CA 1
ATOM 1737 C C . SER A 1 226 ? 33.990 -18.482 -6.693 1.00 87.00 226 SER A C 1
ATOM 1739 O O 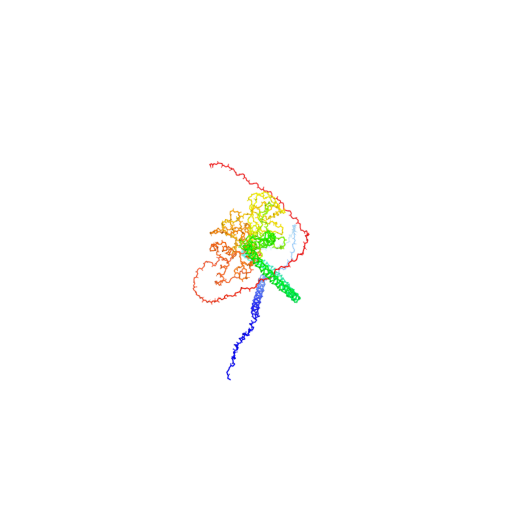. SER A 1 226 ? 34.563 -18.129 -7.728 1.00 87.00 226 SER A O 1
ATOM 1741 N N . ALA A 1 227 ? 34.589 -19.272 -5.794 1.00 90.25 227 ALA A N 1
ATOM 1742 C CA . ALA A 1 227 ? 35.970 -19.737 -5.920 1.00 90.25 227 ALA A CA 1
ATOM 1743 C C . ALA A 1 227 ? 36.198 -20.612 -7.167 1.00 90.25 227 ALA A C 1
ATOM 1745 O O . ALA A 1 227 ? 37.283 -20.584 -7.755 1.00 90.25 227 ALA A O 1
ATOM 1746 N N . LYS A 1 228 ? 35.180 -21.366 -7.599 1.00 92.25 228 LYS A N 1
ATOM 1747 C CA . LYS A 1 228 ? 35.247 -22.253 -8.768 1.00 92.25 228 LYS A CA 1
ATOM 1748 C C . LYS A 1 228 ? 34.985 -21.541 -10.099 1.00 92.25 228 LYS A C 1
ATOM 1750 O O . LYS A 1 228 ? 35.656 -21.837 -11.093 1.00 92.25 228 LYS A O 1
ATOM 1755 N N . GLU A 1 229 ? 34.025 -20.620 -10.135 1.00 90.19 229 GLU A N 1
ATOM 1756 C CA . GLU A 1 229 ? 33.535 -20.001 -11.372 1.00 90.19 229 GLU A CA 1
ATOM 1757 C C . GLU A 1 229 ? 34.274 -18.704 -11.729 1.00 90.19 229 GLU A C 1
ATOM 1759 O O . GLU A 1 229 ? 34.593 -18.489 -12.904 1.00 90.19 229 GLU A O 1
ATOM 1764 N N . LEU A 1 230 ? 34.643 -17.861 -10.752 1.00 85.75 230 LEU A N 1
ATOM 1765 C CA . LEU A 1 230 ? 35.344 -16.598 -11.033 1.00 85.75 230 LEU A CA 1
ATOM 1766 C C . LEU A 1 230 ? 36.649 -16.784 -11.829 1.00 85.75 230 LEU A C 1
ATOM 1768 O O . LEU A 1 230 ? 36.865 -16.029 -12.784 1.00 85.75 230 LEU A O 1
ATOM 1772 N N . PRO A 1 231 ? 37.509 -17.785 -11.541 1.00 90.81 231 PRO A N 1
ATOM 1773 C CA . PRO A 1 231 ? 38.706 -18.021 -12.345 1.00 90.81 231 PRO A CA 1
ATOM 1774 C C . PRO A 1 231 ? 38.387 -18.414 -13.794 1.00 90.81 231 PRO A C 1
ATOM 1776 O O . PRO A 1 231 ? 39.109 -18.022 -14.713 1.00 90.81 231 PRO A O 1
ATOM 1779 N N . GLN A 1 232 ? 37.299 -19.159 -14.020 1.00 88.75 232 GLN A N 1
ATOM 1780 C CA . GLN A 1 232 ? 36.879 -19.561 -15.364 1.00 88.75 232 GLN A CA 1
ATOM 1781 C C . GLN A 1 232 ? 36.346 -18.372 -16.160 1.00 88.75 232 GLN A C 1
ATOM 1783 O O . GLN A 1 232 ? 36.724 -18.193 -17.320 1.00 88.75 232 GLN A O 1
ATOM 1788 N N . VAL A 1 233 ? 35.528 -17.523 -15.535 1.00 84.44 233 VAL A N 1
ATOM 1789 C CA . VAL A 1 233 ? 35.028 -16.286 -16.149 1.00 84.44 233 VAL A CA 1
ATOM 1790 C C . VAL A 1 233 ? 36.190 -15.345 -16.475 1.00 84.44 233 VAL A C 1
ATOM 1792 O O . VAL A 1 233 ? 36.276 -14.834 -17.593 1.00 84.44 233 VAL A O 1
ATOM 1795 N N . ALA A 1 234 ? 37.141 -15.178 -15.551 1.00 86.19 234 ALA A N 1
ATOM 1796 C CA . ALA A 1 234 ? 38.340 -14.375 -15.781 1.00 86.19 234 ALA A CA 1
ATOM 1797 C C . ALA A 1 234 ? 39.191 -14.918 -16.943 1.00 86.19 234 ALA A C 1
ATOM 1799 O O . ALA A 1 234 ? 39.711 -14.138 -17.743 1.00 86.19 234 ALA A O 1
ATOM 1800 N N . LYS A 1 235 ? 39.308 -16.246 -17.076 1.00 93.00 235 LYS A N 1
ATOM 1801 C CA . LYS A 1 235 ? 39.996 -16.885 -18.204 1.00 93.00 235 LYS A CA 1
ATOM 1802 C C . LYS A 1 235 ? 39.290 -16.602 -19.534 1.00 93.00 235 LYS A C 1
ATOM 1804 O O . LYS A 1 235 ? 39.948 -16.135 -20.460 1.00 93.00 235 LYS A O 1
ATOM 1809 N N . ARG A 1 236 ? 37.970 -16.809 -19.613 1.00 89.56 236 ARG A N 1
ATOM 1810 C CA . ARG A 1 236 ? 37.181 -16.543 -20.833 1.00 89.56 236 ARG A CA 1
ATOM 1811 C C . ARG A 1 236 ? 37.259 -15.076 -21.252 1.00 89.56 236 ARG A C 1
ATOM 1813 O O . ARG A 1 236 ? 37.399 -14.788 -22.434 1.00 89.56 236 ARG A O 1
ATOM 1820 N N . ARG A 1 237 ? 37.240 -14.147 -20.290 1.00 87.38 237 ARG A N 1
ATOM 1821 C CA . ARG A 1 237 ? 37.400 -12.713 -20.566 1.00 87.38 237 ARG A CA 1
ATOM 1822 C C . ARG A 1 237 ? 38.763 -12.395 -21.183 1.00 87.38 237 ARG A C 1
ATOM 1824 O O . ARG A 1 237 ? 38.815 -11.711 -22.195 1.00 87.38 237 ARG A O 1
ATOM 1831 N N . ARG A 1 238 ? 39.852 -12.951 -20.639 1.00 91.12 238 ARG A N 1
ATOM 1832 C CA . ARG A 1 238 ? 41.199 -12.783 -21.220 1.00 91.12 238 ARG A CA 1
ATOM 1833 C C . ARG A 1 238 ? 41.299 -13.357 -22.635 1.00 91.12 238 ARG A C 1
ATOM 1835 O O . ARG A 1 238 ? 41.971 -12.771 -23.476 1.00 91.12 238 ARG A O 1
ATOM 1842 N N . GLU A 1 239 ? 40.657 -14.493 -22.898 1.00 92.81 239 GLU A N 1
ATOM 1843 C CA . GLU A 1 239 ? 40.609 -15.091 -24.240 1.00 92.81 239 GLU A CA 1
ATOM 1844 C C . GLU A 1 239 ? 39.844 -14.196 -25.228 1.00 92.81 239 GLU A C 1
ATOM 1846 O O . GLU A 1 239 ? 40.352 -13.937 -26.319 1.00 92.81 239 GLU A O 1
ATOM 1851 N N . ALA A 1 240 ? 38.697 -13.646 -24.817 1.00 87.38 240 ALA A N 1
ATOM 1852 C CA . ALA A 1 240 ? 37.920 -12.701 -25.618 1.00 87.38 240 ALA A CA 1
ATOM 1853 C C . ALA A 1 240 ? 38.684 -11.392 -25.896 1.00 87.38 240 ALA A C 1
ATOM 1855 O O . ALA A 1 240 ? 38.681 -10.908 -27.027 1.00 87.38 240 ALA A O 1
ATOM 1856 N N . ASP A 1 241 ? 39.397 -10.848 -24.904 1.00 89.00 241 ASP A N 1
ATOM 1857 C CA . ASP A 1 241 ? 40.216 -9.640 -25.073 1.00 89.00 241 ASP A CA 1
ATOM 1858 C C . ASP A 1 241 ? 41.365 -9.874 -26.074 1.00 89.00 241 ASP A C 1
ATOM 1860 O O . ASP A 1 241 ? 41.640 -9.030 -26.932 1.00 89.00 241 ASP A O 1
ATOM 1864 N N . LEU A 1 242 ? 42.010 -11.047 -26.021 1.00 93.81 242 LEU A N 1
ATOM 1865 C CA . LEU A 1 242 ? 43.041 -11.438 -26.989 1.00 93.81 242 LEU A CA 1
ATOM 1866 C C . LEU A 1 242 ? 42.471 -11.607 -28.403 1.00 93.81 242 LEU A C 1
ATOM 1868 O O . LEU A 1 242 ? 43.127 -11.238 -29.380 1.00 93.81 242 LEU A O 1
ATOM 1872 N N . GLU A 1 243 ? 41.267 -12.160 -28.538 1.00 91.50 243 GLU A N 1
ATOM 1873 C CA . GLU A 1 243 ? 40.587 -12.291 -29.828 1.00 91.50 243 GLU A CA 1
ATOM 1874 C C . GLU A 1 243 ? 40.198 -10.924 -30.407 1.00 91.50 243 GLU A C 1
ATOM 1876 O O . GLU A 1 243 ? 40.480 -10.647 -31.576 1.00 91.50 243 GLU A O 1
ATOM 1881 N N . ALA A 1 244 ? 39.667 -10.024 -29.576 1.00 86.06 244 ALA A N 1
ATOM 1882 C CA . ALA A 1 244 ? 39.372 -8.647 -29.960 1.00 86.06 244 ALA A CA 1
ATOM 1883 C C . ALA A 1 244 ? 40.637 -7.904 -30.422 1.00 86.06 244 ALA A C 1
ATOM 1885 O O . ALA A 1 244 ? 40.623 -7.228 -31.455 1.00 86.06 244 ALA A O 1
ATOM 1886 N N . GLN A 1 245 ? 41.762 -8.083 -29.722 1.00 91.62 245 GLN A N 1
ATOM 1887 C CA . GLN A 1 245 ? 43.042 -7.494 -30.116 1.00 91.62 245 GLN A CA 1
ATOM 1888 C C . GLN A 1 245 ? 43.536 -8.034 -31.470 1.00 91.62 245 GLN A C 1
ATOM 1890 O O . GLN A 1 245 ? 43.997 -7.263 -32.316 1.00 91.62 245 GLN A O 1
ATOM 1895 N N . ARG A 1 246 ? 43.396 -9.344 -31.720 1.00 92.75 246 ARG A N 1
ATOM 1896 C CA . ARG A 1 246 ? 43.725 -9.953 -33.024 1.00 92.75 246 ARG A CA 1
ATOM 1897 C C . ARG A 1 246 ? 42.846 -9.404 -34.145 1.00 92.75 246 ARG A C 1
ATOM 1899 O O . ARG A 1 246 ? 43.363 -9.092 -35.218 1.00 92.75 246 ARG A O 1
ATOM 1906 N N . ALA A 1 247 ? 41.547 -9.242 -33.901 1.00 85.44 247 ALA A N 1
ATOM 1907 C CA . ALA A 1 247 ? 40.619 -8.667 -34.872 1.00 85.44 247 ALA A CA 1
ATOM 1908 C C . ALA A 1 247 ? 40.977 -7.207 -35.207 1.00 85.44 247 ALA A C 1
ATOM 1910 O O . ALA A 1 247 ? 41.005 -6.827 -36.380 1.00 85.44 247 ALA A O 1
ATOM 1911 N N . GLN A 1 248 ? 41.335 -6.404 -34.200 1.00 88.38 248 GLN A N 1
ATOM 1912 C CA . GLN A 1 248 ? 41.800 -5.028 -34.400 1.00 88.38 248 GLN A CA 1
ATOM 1913 C C . GLN A 1 248 ? 43.093 -4.965 -35.223 1.00 88.38 248 GLN A C 1
ATOM 1915 O O . GLN A 1 248 ? 43.200 -4.140 -36.134 1.00 88.38 248 GLN A O 1
ATOM 1920 N N . GLN A 1 249 ? 44.054 -5.853 -34.952 1.00 93.06 249 GLN A N 1
ATOM 1921 C CA . GLN A 1 249 ? 45.288 -5.934 -35.732 1.00 93.06 249 GLN A CA 1
ATOM 1922 C C . GLN A 1 249 ? 45.006 -6.324 -37.191 1.00 93.06 249 GLN A C 1
ATOM 1924 O O . GLN A 1 249 ? 45.491 -5.656 -38.106 1.00 93.06 249 GLN A O 1
ATOM 1929 N N . ALA A 1 250 ? 44.169 -7.339 -37.424 1.00 87.88 250 ALA A N 1
ATOM 1930 C CA . ALA A 1 250 ? 43.779 -7.760 -38.769 1.00 87.88 250 ALA A CA 1
ATOM 1931 C C . ALA A 1 250 ? 43.088 -6.627 -39.550 1.00 87.88 250 ALA A C 1
ATOM 1933 O O . ALA A 1 250 ? 43.384 -6.402 -40.726 1.00 87.88 250 ALA A O 1
ATOM 1934 N N . HIS A 1 251 ? 42.219 -5.859 -38.888 1.00 87.50 251 HIS A N 1
ATOM 1935 C CA . HIS A 1 251 ? 41.582 -4.687 -39.481 1.00 87.50 251 HIS A CA 1
ATOM 1936 C C . HIS A 1 251 ? 42.599 -3.587 -39.837 1.00 87.50 251 HIS A C 1
ATOM 1938 O O . HIS A 1 251 ? 42.539 -3.011 -40.927 1.00 87.50 251 HIS A O 1
ATOM 1944 N N . ALA A 1 252 ? 43.571 -3.312 -38.960 1.00 88.50 252 ALA A N 1
ATOM 1945 C CA . ALA A 1 252 ? 44.632 -2.342 -39.231 1.00 88.50 252 ALA A CA 1
ATOM 1946 C C . ALA A 1 252 ? 45.510 -2.761 -40.426 1.00 88.50 252 ALA A C 1
ATOM 1948 O O . ALA A 1 252 ? 45.824 -1.934 -41.287 1.00 88.50 252 ALA A O 1
ATOM 1949 N N . GLU A 1 253 ? 45.859 -4.045 -40.523 1.00 91.88 253 GLU A N 1
ATOM 1950 C CA . GLU A 1 253 ? 46.591 -4.596 -41.665 1.00 91.88 253 GLU A CA 1
ATOM 1951 C C . GLU A 1 253 ? 45.790 -4.484 -42.966 1.00 91.88 253 GLU A C 1
ATOM 1953 O O . GLU A 1 253 ? 46.329 -4.020 -43.972 1.00 91.88 253 GLU A O 1
ATOM 1958 N N . ALA A 1 254 ? 44.502 -4.838 -42.951 1.00 86.31 254 ALA A N 1
ATOM 1959 C CA . ALA A 1 254 ? 43.620 -4.703 -44.109 1.00 86.31 254 ALA A CA 1
ATOM 1960 C C . ALA A 1 254 ? 43.512 -3.241 -44.576 1.00 86.31 254 ALA A C 1
ATOM 1962 O O . ALA A 1 254 ? 43.642 -2.952 -45.767 1.00 86.31 254 ALA A O 1
ATOM 1963 N N . LYS A 1 255 ? 43.372 -2.299 -43.634 1.00 88.88 255 LYS A N 1
ATOM 1964 C CA . LYS A 1 255 ? 43.353 -0.855 -43.914 1.00 88.88 255 LYS A CA 1
ATOM 1965 C C . LYS A 1 255 ? 44.652 -0.377 -44.565 1.00 88.88 255 LYS A C 1
ATOM 1967 O O . LYS A 1 255 ? 44.611 0.448 -45.477 1.00 88.88 255 LYS A O 1
ATOM 1972 N N . ASN A 1 256 ? 45.799 -0.880 -44.113 1.00 91.12 256 ASN A N 1
ATOM 1973 C CA . ASN A 1 256 ? 47.094 -0.529 -44.694 1.00 91.12 256 ASN A CA 1
ATOM 1974 C C . ASN A 1 256 ? 47.268 -1.111 -46.102 1.00 91.12 256 ASN A C 1
ATOM 1976 O O . ASN A 1 256 ? 47.675 -0.371 -46.994 1.00 91.12 256 ASN A O 1
ATOM 1980 N N . ARG A 1 257 ? 46.884 -2.377 -46.331 1.00 90.06 257 ARG A N 1
ATOM 1981 C CA . ARG A 1 257 ? 46.898 -2.987 -47.676 1.00 90.06 257 ARG A CA 1
ATOM 1982 C C . ARG A 1 257 ? 46.049 -2.184 -48.657 1.00 90.06 257 ARG A C 1
ATOM 1984 O O . ARG A 1 257 ? 46.540 -1.809 -49.716 1.00 90.06 257 ARG A O 1
ATOM 1991 N N . TRP A 1 258 ? 44.830 -1.824 -48.256 1.00 88.94 258 TRP A N 1
ATOM 1992 C CA . TRP A 1 258 ? 43.942 -1.001 -49.075 1.00 88.94 258 TRP A CA 1
ATOM 1993 C C . TRP A 1 258 ? 44.555 0.366 -49.415 1.00 88.94 258 TRP A C 1
ATOM 1995 O O . TRP A 1 258 ? 44.522 0.790 -50.567 1.00 88.94 258 TRP A O 1
ATOM 2005 N N . LYS A 1 259 ? 45.182 1.051 -48.446 1.00 87.81 259 LYS A N 1
ATOM 2006 C CA . LYS A 1 259 ? 45.894 2.315 -48.714 1.00 87.81 259 LYS A CA 1
ATOM 2007 C C . LYS A 1 259 ? 47.005 2.140 -49.751 1.00 87.81 259 LYS A C 1
ATOM 2009 O O . LYS A 1 259 ? 47.141 2.987 -50.633 1.00 87.81 259 LYS A O 1
ATOM 2014 N N . THR A 1 260 ? 47.783 1.063 -49.655 1.00 90.62 260 THR A N 1
ATOM 2015 C CA . THR A 1 260 ? 48.845 0.755 -50.620 1.00 90.62 260 THR A CA 1
ATOM 2016 C C . THR A 1 260 ? 48.274 0.496 -52.013 1.00 90.62 260 THR A C 1
ATOM 2018 O O . THR A 1 260 ? 48.777 1.058 -52.982 1.00 90.62 260 THR A O 1
ATOM 2021 N N . GLU A 1 261 ? 47.196 -0.283 -52.127 1.00 87.75 261 GLU A N 1
ATOM 2022 C CA . GLU A 1 261 ? 46.512 -0.538 -53.402 1.00 87.75 261 GLU A CA 1
ATOM 2023 C C . GLU A 1 261 ? 45.989 0.754 -54.040 1.00 87.75 261 GLU A C 1
ATOM 2025 O O . GLU A 1 261 ? 46.256 1.016 -55.213 1.00 87.75 261 GLU A O 1
ATOM 2030 N N . VAL A 1 262 ? 45.331 1.616 -53.258 1.00 84.31 262 VAL A N 1
ATOM 2031 C CA . VAL A 1 262 ? 44.860 2.928 -53.728 1.00 84.31 262 VAL A CA 1
ATOM 2032 C C . VAL A 1 262 ? 46.024 3.782 -54.237 1.00 84.31 262 VAL A C 1
ATOM 2034 O O . VAL A 1 262 ? 45.915 4.396 -55.300 1.00 84.31 262 VAL A O 1
ATOM 2037 N N . GLN A 1 263 ? 47.153 3.800 -53.526 1.00 91.56 263 GLN A N 1
ATOM 2038 C CA . GLN A 1 263 ? 48.339 4.553 -53.937 1.00 91.56 263 GLN A CA 1
ATOM 2039 C C . GLN A 1 263 ? 48.964 4.004 -55.232 1.00 91.56 263 GLN A C 1
ATOM 2041 O O . GLN A 1 263 ? 49.395 4.787 -56.087 1.00 91.56 263 GLN A O 1
ATOM 2046 N N . MET A 1 264 ? 48.996 2.678 -55.411 1.00 87.19 264 MET A N 1
ATOM 2047 C CA . MET A 1 264 ? 49.452 2.058 -56.659 1.00 87.19 264 MET A CA 1
ATOM 2048 C C . MET A 1 264 ? 48.542 2.436 -57.832 1.00 87.19 264 MET A C 1
ATOM 2050 O O . MET A 1 264 ? 49.046 2.868 -58.868 1.00 87.19 264 MET A O 1
ATOM 2054 N N . CYS A 1 265 ? 47.219 2.356 -57.658 1.00 83.12 265 CYS A N 1
ATOM 2055 C CA . CYS A 1 265 ? 46.248 2.748 -58.683 1.00 83.12 265 CYS A CA 1
ATOM 2056 C C . CYS A 1 265 ? 46.373 4.231 -59.060 1.00 83.12 265 CYS A C 1
ATOM 2058 O O . CYS A 1 265 ? 46.371 4.570 -60.242 1.00 83.12 265 CYS A O 1
ATOM 2060 N N . GLN A 1 266 ? 46.552 5.121 -58.078 1.00 87.31 266 GLN A N 1
ATOM 2061 C CA . GLN A 1 266 ? 46.798 6.546 -58.334 1.00 87.31 266 GLN A CA 1
ATOM 2062 C C . GLN A 1 266 ? 48.086 6.778 -59.130 1.00 87.31 266 GLN A C 1
ATOM 2064 O O . GLN A 1 266 ? 48.103 7.580 -60.063 1.00 87.31 266 GLN A O 1
ATOM 2069 N N . SER A 1 267 ? 49.161 6.065 -58.790 1.00 89.25 267 SER A N 1
ATOM 2070 C CA . SER A 1 267 ? 50.445 6.178 -59.490 1.00 89.25 267 SER A CA 1
ATOM 2071 C C . SER A 1 267 ? 50.353 5.664 -60.932 1.00 89.25 267 SER A C 1
ATOM 2073 O O . SER A 1 267 ? 50.910 6.281 -61.841 1.00 89.25 267 SER A O 1
ATOM 2075 N N . ALA A 1 268 ? 49.619 4.567 -61.152 1.00 85.12 268 ALA A N 1
ATOM 2076 C CA . ALA A 1 268 ? 49.346 4.023 -62.480 1.00 85.12 268 ALA A CA 1
ATOM 2077 C C . ALA A 1 268 ? 48.536 5.010 -63.335 1.00 85.12 268 ALA A C 1
ATOM 2079 O O . ALA A 1 268 ? 48.952 5.330 -64.448 1.00 85.12 268 ALA A O 1
ATOM 2080 N N . LEU A 1 269 ? 47.461 5.583 -62.781 1.00 85.38 269 LEU A N 1
ATOM 2081 C CA . LEU A 1 269 ? 46.655 6.603 -63.456 1.00 85.38 269 LEU A CA 1
ATOM 2082 C C . LEU A 1 269 ? 47.506 7.815 -63.870 1.00 85.38 269 LEU A C 1
ATOM 2084 O O . LEU A 1 269 ? 47.473 8.229 -65.026 1.00 85.38 269 LEU A O 1
ATOM 2088 N N . GLN A 1 270 ? 48.342 8.340 -62.970 1.00 90.12 270 GLN A N 1
ATOM 2089 C CA . GLN A 1 270 ? 49.244 9.454 -63.293 1.00 90.12 270 GLN A CA 1
ATOM 2090 C C . GLN A 1 270 ? 50.258 9.106 -64.398 1.00 90.12 270 GLN A C 1
ATOM 2092 O O . GLN A 1 270 ? 50.655 9.973 -65.183 1.00 90.12 270 GLN A O 1
ATOM 2097 N N . ALA A 1 271 ? 50.722 7.855 -64.458 1.00 88.44 271 ALA A N 1
ATOM 2098 C CA . ALA A 1 271 ? 51.627 7.397 -65.507 1.00 88.44 271 ALA A CA 1
ATOM 2099 C C . ALA A 1 271 ? 50.919 7.322 -66.870 1.00 88.44 271 ALA A C 1
ATOM 2101 O O . ALA A 1 271 ? 51.479 7.786 -67.868 1.00 88.44 271 ALA A O 1
ATOM 2102 N N . GLU A 1 272 ? 49.689 6.806 -66.906 1.00 86.75 272 GLU A N 1
ATOM 2103 C CA . GLU A 1 272 ? 48.863 6.755 -68.115 1.00 86.75 272 GLU A CA 1
ATOM 2104 C C . GLU A 1 272 ? 48.501 8.157 -68.621 1.00 86.75 272 GLU A C 1
ATOM 2106 O O . GLU A 1 272 ? 48.655 8.438 -69.810 1.00 86.75 272 GLU A O 1
ATOM 2111 N N . GLU A 1 273 ? 48.128 9.082 -67.731 1.00 86.31 273 GLU A N 1
ATOM 2112 C CA . GLU A 1 273 ? 47.870 10.484 -68.086 1.00 86.31 273 GLU A CA 1
ATOM 2113 C C . GLU A 1 273 ? 49.100 11.151 -68.718 1.00 86.31 273 GLU A C 1
ATOM 2115 O O . GLU A 1 273 ? 48.994 11.825 -69.748 1.00 86.31 273 GLU A O 1
ATOM 2120 N N . LYS A 1 274 ? 50.297 10.910 -68.164 1.00 90.38 274 LYS A N 1
ATOM 2121 C CA . LYS A 1 274 ? 51.561 11.394 -68.746 1.00 90.38 274 LYS A CA 1
ATOM 2122 C C . LYS A 1 274 ? 51.844 10.778 -70.117 1.00 90.38 274 LYS A C 1
ATOM 2124 O O . LYS A 1 274 ? 52.365 11.472 -70.993 1.00 90.38 274 LYS A O 1
ATOM 2129 N N . GLN A 1 275 ? 51.545 9.495 -70.323 1.00 86.69 275 GLN A N 1
ATOM 2130 C CA . GLN A 1 275 ? 51.703 8.856 -71.634 1.00 86.69 275 GLN A CA 1
ATOM 2131 C C . GLN A 1 275 ? 50.723 9.423 -72.663 1.00 86.69 275 GLN A C 1
ATOM 2133 O O . GLN A 1 275 ? 51.140 9.744 -73.778 1.00 86.69 275 GLN A O 1
ATOM 2138 N N . LEU A 1 276 ? 49.457 9.616 -72.285 1.00 83.06 276 LEU A N 1
ATOM 2139 C CA . LEU A 1 276 ? 48.450 10.220 -73.152 1.00 83.06 276 LEU A CA 1
ATOM 2140 C C . LEU A 1 276 ? 48.859 11.640 -73.564 1.00 83.06 276 LEU A C 1
ATOM 2142 O O . LEU A 1 276 ? 48.823 11.964 -74.750 1.00 83.06 276 LEU A O 1
ATOM 2146 N N . ALA A 1 277 ? 49.335 12.456 -72.618 1.00 81.75 277 ALA A N 1
ATOM 2147 C CA . ALA A 1 277 ? 49.838 13.800 -72.903 1.00 81.75 277 ALA A CA 1
ATOM 2148 C C . ALA A 1 277 ? 50.998 13.787 -73.920 1.00 81.75 277 ALA A C 1
ATOM 2150 O O . ALA A 1 277 ? 51.026 14.600 -74.845 1.00 81.75 277 ALA A O 1
ATOM 2151 N N . ARG A 1 278 ? 51.927 12.824 -73.814 1.00 83.62 278 ARG A N 1
ATOM 2152 C CA . ARG A 1 278 ? 53.026 12.651 -74.786 1.00 83.62 278 ARG A CA 1
ATOM 2153 C C . ARG A 1 278 ? 52.529 12.255 -76.177 1.00 83.62 278 ARG A C 1
ATOM 2155 O O . ARG A 1 278 ? 53.088 12.718 -77.170 1.00 83.62 278 ARG A O 1
ATOM 2162 N N . LEU A 1 279 ? 51.515 11.394 -76.268 1.00 78.38 279 LEU A N 1
ATOM 2163 C CA . 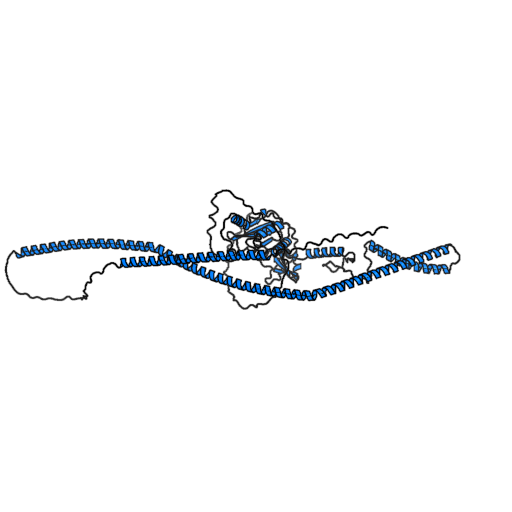LEU A 1 279 ? 50.941 10.977 -77.552 1.00 78.38 279 LEU A CA 1
ATOM 2164 C C . LEU A 1 279 ? 50.172 12.109 -78.232 1.00 78.38 279 LEU A C 1
ATOM 2166 O O . LEU A 1 279 ? 50.315 12.290 -79.440 1.00 78.38 279 LEU A O 1
ATOM 2170 N N . LEU A 1 280 ? 49.418 12.902 -77.467 1.00 74.38 280 LEU A N 1
ATOM 2171 C CA . LEU A 1 280 ? 48.735 14.089 -77.983 1.00 74.38 280 LEU A CA 1
ATOM 2172 C C . LEU A 1 280 ? 49.741 15.116 -78.525 1.00 74.38 280 LEU A C 1
ATOM 2174 O O . LEU A 1 280 ? 49.595 15.552 -79.665 1.00 74.38 280 LEU A O 1
ATOM 2178 N N . ALA A 1 281 ? 50.830 15.386 -77.795 1.00 74.19 281 ALA A N 1
ATOM 2179 C CA . ALA A 1 281 ? 51.902 16.269 -78.264 1.00 74.19 281 ALA A CA 1
ATOM 2180 C C . ALA A 1 281 ? 52.608 15.750 -79.539 1.00 74.19 281 ALA A C 1
ATOM 2182 O O . ALA A 1 281 ? 52.968 16.527 -80.422 1.00 74.19 281 ALA A O 1
ATOM 2183 N N . ARG A 1 282 ? 52.784 14.425 -79.688 1.00 70.12 282 ARG A N 1
ATOM 2184 C CA . ARG A 1 282 ? 53.332 13.823 -80.923 1.00 70.12 282 ARG A CA 1
ATOM 2185 C C . ARG A 1 282 ? 52.380 13.941 -82.114 1.00 70.12 282 ARG A C 1
ATOM 2187 O O . ARG A 1 282 ? 52.843 14.146 -83.236 1.00 70.12 282 ARG A O 1
ATOM 2194 N N . LYS A 1 283 ? 51.070 13.827 -81.878 1.00 61.06 283 LYS A N 1
ATOM 2195 C CA . LYS A 1 283 ? 50.039 13.961 -82.915 1.00 61.06 283 LYS A CA 1
ATOM 2196 C C . LYS A 1 283 ? 49.989 15.383 -83.486 1.00 61.06 283 LYS A C 1
ATOM 2198 O O . LYS A 1 283 ? 49.821 15.537 -84.689 1.00 61.06 283 LYS A O 1
ATOM 2203 N N . GLU A 1 284 ? 50.207 16.402 -82.657 1.00 57.91 284 GLU A N 1
ATOM 2204 C CA . GLU A 1 284 ? 50.328 17.797 -83.113 1.00 57.91 284 GLU A CA 1
ATOM 2205 C C . GLU A 1 284 ? 51.622 18.053 -83.913 1.00 57.91 284 GLU A C 1
ATOM 2207 O O . GLU A 1 284 ? 51.651 18.911 -84.790 1.00 57.91 284 GLU A O 1
ATOM 2212 N N . SER A 1 285 ? 52.675 17.261 -83.679 1.00 53.09 285 SER A N 1
ATOM 2213 C CA . SER A 1 285 ? 53.980 17.389 -84.345 1.00 53.09 285 SER A CA 1
ATOM 2214 C C . SER A 1 285 ? 54.088 16.682 -85.706 1.00 53.09 285 SER A C 1
ATOM 2216 O O . SER A 1 285 ? 55.047 16.943 -86.432 1.00 53.09 285 SER A O 1
ATOM 2218 N N . THR A 1 286 ? 53.174 15.777 -86.076 1.00 50.44 286 THR A N 1
ATOM 2219 C CA . THR A 1 286 ? 53.298 14.980 -87.314 1.00 50.44 286 THR A CA 1
ATOM 2220 C C . THR A 1 286 ? 51.950 14.783 -88.012 1.00 50.44 286 THR A C 1
ATOM 2222 O O . THR A 1 286 ? 51.206 13.850 -87.733 1.00 50.44 286 THR A O 1
ATOM 2225 N N . ALA A 1 287 ? 51.652 15.640 -88.992 1.00 47.06 287 ALA A N 1
ATOM 2226 C CA . ALA A 1 287 ? 50.457 15.540 -89.838 1.00 47.06 287 ALA A CA 1
ATOM 2227 C C . ALA A 1 287 ? 50.533 14.442 -90.932 1.00 47.06 287 ALA A C 1
ATOM 2229 O O . ALA A 1 287 ? 49.706 14.422 -91.839 1.00 47.06 287 ALA A O 1
ATOM 2230 N N . LEU A 1 288 ? 51.501 13.517 -90.877 1.00 47.75 288 LEU A N 1
ATOM 2231 C CA . LEU A 1 288 ? 51.720 12.487 -91.905 1.00 47.75 288 LEU A CA 1
ATOM 2232 C C . LEU A 1 288 ? 52.094 11.123 -91.292 1.00 47.75 288 LEU A C 1
ATOM 2234 O O . LEU A 1 288 ? 53.242 10.704 -91.372 1.00 47.75 288 LEU A O 1
ATOM 2238 N N . ALA A 1 289 ? 51.127 10.430 -90.682 1.00 52.25 289 ALA A N 1
ATOM 2239 C CA . ALA A 1 289 ? 51.113 8.962 -90.519 1.00 52.25 289 ALA A CA 1
ATOM 2240 C C . ALA A 1 289 ? 49.735 8.508 -89.990 1.00 52.25 289 ALA A C 1
ATOM 2242 O O . ALA A 1 289 ? 49.524 8.344 -88.790 1.00 52.25 289 ALA A O 1
ATOM 2243 N N . ALA A 1 290 ? 48.761 8.351 -90.890 1.00 53.56 290 ALA A N 1
ATOM 2244 C CA . ALA A 1 290 ? 47.335 8.238 -90.557 1.00 53.56 290 ALA A CA 1
ATOM 2245 C C . ALA A 1 290 ? 46.810 6.815 -90.239 1.00 53.56 290 ALA A C 1
ATOM 2247 O O . ALA A 1 290 ? 45.603 6.626 -90.187 1.00 53.56 290 ALA A O 1
ATOM 2248 N N . GLY A 1 291 ? 47.662 5.807 -90.019 1.00 55.78 291 GLY A N 1
ATOM 2249 C CA . GLY A 1 291 ? 47.202 4.423 -89.787 1.00 55.78 291 GLY A CA 1
ATOM 2250 C C . GLY A 1 291 ? 47.376 3.938 -88.348 1.00 55.78 291 GLY A C 1
ATOM 2251 O O . GLY A 1 291 ? 46.415 3.698 -87.621 1.00 55.78 291 GLY A O 1
ATOM 2252 N N . GLU A 1 292 ? 48.627 3.811 -87.910 1.00 54.66 292 GLU A N 1
ATOM 2253 C CA . GLU A 1 292 ? 48.967 3.078 -86.680 1.00 54.66 292 GLU A CA 1
ATOM 2254 C C . GLU A 1 292 ? 48.772 3.909 -85.399 1.00 54.66 292 GLU A C 1
ATOM 2256 O O . GLU A 1 292 ? 48.384 3.382 -84.353 1.00 54.66 292 GLU A O 1
ATOM 2261 N N . GLY A 1 293 ? 48.931 5.235 -85.484 1.00 58.81 293 GLY A N 1
ATOM 2262 C CA . GLY A 1 293 ? 48.683 6.139 -84.356 1.00 58.81 293 GLY A CA 1
ATOM 2263 C C . GLY A 1 293 ? 47.212 6.190 -83.930 1.00 58.81 293 GLY A C 1
ATOM 2264 O O . GLY A 1 293 ? 46.911 6.437 -82.763 1.00 58.81 293 GLY A O 1
ATOM 2265 N N . GLN A 1 294 ? 46.280 5.915 -84.846 1.00 59.91 294 GLN A N 1
ATOM 2266 C CA . GLN A 1 294 ? 44.847 5.970 -84.560 1.00 59.91 294 GLN A CA 1
ATOM 2267 C C . GLN A 1 294 ? 44.386 4.744 -83.758 1.00 59.91 294 GLN A C 1
ATOM 2269 O O . GLN A 1 294 ? 43.588 4.883 -82.829 1.00 59.91 294 GLN A O 1
ATOM 2274 N N . GLN A 1 295 ? 44.955 3.567 -84.036 1.00 64.56 295 GLN A N 1
ATOM 2275 C CA . GLN A 1 295 ? 44.648 2.342 -83.301 1.00 64.56 295 GLN A CA 1
ATOM 2276 C C . GLN A 1 295 ? 45.235 2.371 -81.882 1.00 64.56 295 GLN A C 1
ATOM 2278 O O . GLN A 1 295 ? 44.499 2.115 -80.927 1.00 64.56 295 GLN A O 1
ATOM 2283 N N . ALA A 1 296 ? 46.496 2.788 -81.716 1.00 64.81 296 ALA A N 1
ATOM 2284 C CA . ALA A 1 296 ? 47.119 2.942 -80.397 1.00 64.81 296 ALA A CA 1
ATOM 2285 C C . ALA A 1 296 ? 46.400 3.994 -79.529 1.00 64.81 296 ALA A C 1
ATOM 2287 O O . ALA A 1 296 ? 46.110 3.738 -78.359 1.00 64.81 296 ALA A O 1
ATOM 2288 N N . CYS A 1 297 ? 46.017 5.136 -80.113 1.00 66.62 297 CYS A N 1
ATOM 2289 C CA . CYS A 1 297 ? 45.203 6.136 -79.419 1.00 66.62 297 CYS A CA 1
ATOM 2290 C C . CYS A 1 297 ? 43.809 5.605 -79.050 1.00 66.62 2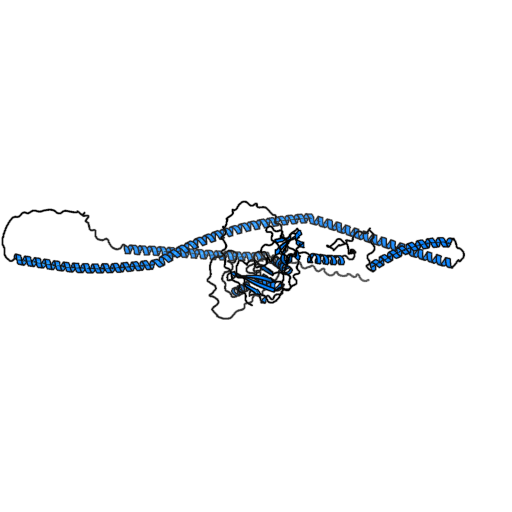97 CYS A C 1
ATOM 2292 O O . CYS A 1 297 ? 43.299 5.962 -77.994 1.00 66.62 297 CYS A O 1
ATOM 2294 N N . SER A 1 298 ? 43.195 4.739 -79.865 1.00 74.06 298 SER A N 1
ATOM 2295 C CA . SER A 1 298 ? 41.874 4.170 -79.553 1.00 74.06 298 SER A CA 1
ATOM 2296 C C . SER A 1 298 ? 41.897 3.175 -78.387 1.00 74.06 298 SER A C 1
ATOM 2298 O O . SER A 1 298 ? 40.950 3.142 -77.603 1.00 74.06 298 SER A O 1
ATOM 2300 N N . VAL A 1 299 ? 42.976 2.394 -78.243 1.00 72.88 299 VAL A N 1
ATOM 2301 C CA . VAL A 1 299 ? 43.148 1.432 -77.141 1.00 72.88 299 VAL A CA 1
ATOM 2302 C C . VAL A 1 299 ? 43.437 2.169 -75.835 1.00 72.88 299 VAL A C 1
ATOM 2304 O O . VAL A 1 299 ? 42.761 1.928 -74.838 1.00 72.88 299 VAL A O 1
ATOM 2307 N N . LEU A 1 300 ? 44.359 3.137 -75.857 1.00 71.62 300 LEU A N 1
ATOM 2308 C CA . LEU A 1 300 ? 44.637 3.988 -74.696 1.00 71.62 300 LEU A CA 1
ATOM 2309 C C . LEU A 1 300 ? 43.427 4.835 -74.300 1.00 71.62 300 LEU A C 1
ATOM 2311 O O . LEU A 1 300 ? 43.143 4.963 -73.117 1.00 71.62 300 LEU A O 1
ATOM 2315 N N . SER A 1 301 ? 42.664 5.356 -75.264 1.00 74.00 301 SER A N 1
ATOM 2316 C CA . SER A 1 301 ? 41.443 6.107 -74.961 1.00 74.00 301 SER A CA 1
ATOM 2317 C C . SER A 1 301 ? 40.362 5.243 -74.311 1.00 74.00 301 SER A C 1
ATOM 2319 O O . SER A 1 301 ? 39.579 5.783 -73.535 1.00 74.00 301 SER A O 1
ATOM 2321 N N . ARG A 1 302 ? 40.298 3.938 -74.615 1.00 77.19 302 ARG A N 1
ATOM 2322 C CA . ARG A 1 302 ? 39.374 3.000 -73.960 1.00 77.19 302 ARG A CA 1
ATOM 2323 C C . ARG A 1 302 ? 39.827 2.669 -72.540 1.00 77.19 302 ARG A C 1
ATOM 2325 O O . ARG A 1 302 ? 39.057 2.880 -71.616 1.00 77.19 302 ARG A O 1
ATOM 2332 N N . SER A 1 303 ? 41.095 2.294 -72.363 1.00 74.94 303 SER A N 1
ATOM 2333 C CA . SER A 1 303 ? 41.678 2.043 -71.033 1.00 74.94 303 SER A CA 1
ATOM 2334 C C . SER A 1 303 ? 41.498 3.244 -70.101 1.00 74.94 303 SER A C 1
ATOM 2336 O O . SER A 1 303 ? 41.044 3.122 -68.968 1.00 74.94 303 SER A O 1
ATOM 2338 N N . LEU A 1 304 ? 41.765 4.445 -70.612 1.00 73.06 304 LEU A N 1
ATOM 2339 C CA . LEU A 1 304 ? 41.669 5.673 -69.835 1.00 73.06 304 LEU A CA 1
ATOM 2340 C C . LEU A 1 304 ? 40.211 6.095 -69.576 1.00 73.06 304 LEU A C 1
ATOM 2342 O O . LEU A 1 304 ? 39.944 6.792 -68.599 1.00 73.06 304 LEU A O 1
ATOM 2346 N N . ALA A 1 305 ? 39.259 5.666 -70.413 1.00 74.44 305 ALA A N 1
ATOM 2347 C CA . ALA A 1 305 ? 37.832 5.816 -70.137 1.00 74.44 305 ALA A CA 1
ATOM 2348 C C . ALA A 1 305 ? 37.381 4.883 -69.003 1.00 74.44 305 ALA A C 1
ATOM 2350 O O . ALA A 1 305 ? 36.698 5.351 -68.094 1.00 74.44 305 ALA A O 1
ATOM 2351 N N . ASP A 1 306 ? 37.832 3.627 -68.999 1.00 75.00 306 ASP A N 1
ATOM 2352 C CA . ASP A 1 306 ? 37.504 2.652 -67.951 1.00 75.00 306 ASP A CA 1
ATOM 2353 C C . ASP A 1 306 ? 38.066 3.094 -66.587 1.00 75.00 306 ASP A C 1
ATOM 2355 O O . ASP A 1 306 ? 37.353 3.101 -65.581 1.00 75.00 306 ASP A O 1
ATOM 2359 N N . VAL A 1 307 ? 39.315 3.576 -66.548 1.00 71.81 307 VAL A N 1
ATOM 2360 C CA . VAL A 1 307 ? 39.918 4.091 -65.305 1.00 71.81 307 VAL A CA 1
ATOM 2361 C C . VAL A 1 307 ? 39.230 5.378 -64.836 1.00 71.81 307 VAL A C 1
ATOM 2363 O O . VAL A 1 307 ? 38.996 5.552 -63.639 1.00 71.81 307 VAL A O 1
ATOM 2366 N N . ARG A 1 308 ? 38.846 6.280 -65.751 1.00 74.81 308 ARG A N 1
ATOM 2367 C CA . ARG A 1 308 ? 38.072 7.483 -65.394 1.00 74.81 308 ARG A CA 1
ATOM 2368 C C . ARG A 1 308 ? 36.683 7.142 -64.872 1.00 74.81 308 ARG A C 1
ATOM 2370 O O . ARG A 1 308 ? 36.227 7.809 -63.948 1.00 74.81 308 ARG A O 1
ATOM 2377 N N . GLN A 1 309 ? 36.030 6.125 -65.426 1.00 77.44 309 GLN A N 1
ATOM 2378 C CA . GLN A 1 309 ? 34.733 5.656 -64.952 1.00 77.44 309 GLN A CA 1
ATOM 2379 C C . GLN A 1 309 ? 34.843 5.091 -63.533 1.00 77.44 309 GLN A C 1
ATOM 2381 O O . GLN A 1 309 ? 34.044 5.454 -62.671 1.00 77.44 309 GLN A O 1
ATOM 2386 N N . GLU A 1 310 ? 35.866 4.281 -63.258 1.00 73.94 310 GLU A N 1
ATOM 2387 C CA . GLU A 1 310 ? 36.075 3.729 -61.919 1.00 73.94 310 GLU A CA 1
ATOM 2388 C C . GLU A 1 310 ? 36.479 4.813 -60.907 1.00 73.94 310 GLU A C 1
ATOM 2390 O O . GLU A 1 310 ? 35.979 4.842 -59.782 1.00 73.94 310 GLU A O 1
ATOM 2395 N N . HIS A 1 311 ? 37.303 5.781 -61.312 1.00 73.50 311 HIS A N 1
ATOM 2396 C CA . HIS A 1 311 ? 37.652 6.921 -60.466 1.00 73.50 311 HIS A CA 1
ATOM 2397 C C . HIS A 1 311 ? 36.447 7.834 -60.185 1.00 73.50 311 HIS A C 1
ATOM 2399 O O . HIS A 1 311 ? 36.235 8.237 -59.041 1.00 73.50 311 HIS A O 1
ATOM 2405 N N . ALA A 1 312 ? 35.617 8.127 -61.191 1.00 70.56 312 ALA A N 1
ATOM 2406 C CA . ALA A 1 312 ? 34.380 8.888 -61.020 1.00 70.56 312 ALA A CA 1
ATOM 2407 C C . ALA A 1 312 ? 33.394 8.162 -60.095 1.00 70.56 312 ALA A C 1
ATOM 2409 O O . ALA A 1 312 ? 32.756 8.797 -59.261 1.00 70.56 312 ALA A O 1
ATOM 2410 N N . ARG A 1 313 ? 33.330 6.828 -60.174 1.00 78.19 313 ARG A N 1
ATOM 2411 C CA . ARG A 1 313 ? 32.540 5.997 -59.261 1.00 78.19 313 ARG A CA 1
ATOM 2412 C C . ARG A 1 313 ? 33.032 6.108 -57.818 1.00 78.19 313 ARG A C 1
ATOM 2414 O O . ARG A 1 313 ? 32.223 6.295 -56.915 1.00 78.19 313 ARG A O 1
ATOM 2421 N N . LEU A 1 314 ? 34.345 6.041 -57.596 1.00 71.00 314 LEU A N 1
ATOM 2422 C CA . LEU A 1 314 ? 34.948 6.184 -56.264 1.00 71.00 314 LEU A CA 1
ATOM 2423 C C . LEU A 1 314 ? 34.778 7.596 -55.683 1.00 71.00 314 LEU A C 1
ATOM 2425 O O . LEU A 1 314 ? 34.602 7.743 -54.473 1.00 71.00 314 LEU A O 1
ATOM 2429 N N . LEU A 1 315 ? 34.815 8.629 -56.527 1.00 69.38 315 LEU A N 1
ATOM 2430 C CA . LEU A 1 315 ? 34.547 10.007 -56.116 1.00 69.38 315 LEU A CA 1
ATOM 2431 C C . LEU A 1 315 ? 33.066 10.246 -55.816 1.00 69.38 315 LEU A C 1
ATOM 2433 O O . LEU A 1 315 ? 32.776 10.839 -54.784 1.00 69.38 315 LEU A O 1
ATOM 2437 N N . SER A 1 316 ? 32.152 9.733 -56.648 1.00 69.12 316 SER A N 1
ATOM 2438 C CA . SER A 1 316 ? 30.707 9.748 -56.375 1.00 69.12 316 SER A CA 1
ATOM 2439 C C . SER A 1 316 ? 30.419 9.069 -55.046 1.00 69.12 316 SER A C 1
ATOM 2441 O O . SER A 1 316 ? 29.782 9.659 -54.193 1.00 69.12 316 SER A O 1
ATOM 2443 N N . TRP A 1 317 ? 30.998 7.890 -54.809 1.00 69.81 317 TRP A N 1
ATOM 2444 C CA . TRP A 1 317 ? 30.848 7.176 -53.545 1.00 69.81 317 TRP A CA 1
ATOM 2445 C C . TRP A 1 317 ? 31.350 7.988 -52.339 1.00 69.81 317 TRP A C 1
ATOM 2447 O O . TRP A 1 317 ? 30.685 8.048 -51.310 1.00 69.81 317 TRP A O 1
ATOM 2457 N N . LYS A 1 318 ? 32.497 8.670 -52.466 1.00 68.25 318 LYS A N 1
ATOM 2458 C CA . LYS A 1 318 ? 32.994 9.590 -51.428 1.00 68.25 318 LYS A CA 1
ATOM 2459 C C . LYS A 1 318 ? 32.075 10.790 -51.205 1.00 68.25 318 LYS A C 1
ATOM 2461 O O . LYS A 1 318 ? 31.945 11.245 -50.072 1.00 68.25 318 LYS A O 1
ATOM 2466 N N . GLN A 1 319 ? 31.501 11.326 -52.274 1.00 66.44 319 GLN A N 1
ATOM 2467 C CA . GLN A 1 319 ? 30.635 12.493 -52.225 1.00 66.44 319 GLN A CA 1
ATOM 2468 C C . GLN A 1 319 ? 29.255 12.143 -51.661 1.00 66.44 319 GLN A C 1
ATOM 2470 O O . GLN A 1 319 ? 28.751 12.882 -50.827 1.00 66.44 319 GLN A O 1
ATOM 2475 N N . ASP A 1 320 ? 28.713 10.974 -51.995 1.00 63.03 320 ASP A N 1
ATOM 2476 C CA . ASP A 1 320 ? 27.483 10.435 -51.414 1.00 63.03 320 ASP A CA 1
ATOM 2477 C C . ASP A 1 320 ? 27.634 10.236 -49.894 1.00 63.03 320 ASP A C 1
ATOM 2479 O O . ASP A 1 320 ? 26.752 10.632 -49.133 1.00 63.03 320 ASP A O 1
ATOM 2483 N N . ILE A 1 321 ? 28.797 9.751 -49.433 1.00 59.06 321 ILE A N 1
ATOM 2484 C CA . ILE A 1 321 ? 29.137 9.676 -47.999 1.00 59.06 321 ILE A CA 1
ATOM 2485 C C . ILE A 1 321 ? 29.213 11.072 -47.364 1.00 59.06 321 ILE A C 1
ATOM 2487 O O . ILE A 1 321 ? 28.663 11.287 -46.286 1.00 59.06 321 ILE A O 1
ATOM 2491 N N . ALA A 1 322 ? 29.876 12.032 -48.015 1.00 56.06 322 ALA A N 1
ATOM 2492 C CA . ALA A 1 322 ? 30.012 13.393 -47.492 1.00 56.06 322 ALA A CA 1
ATOM 2493 C C . ALA A 1 322 ? 28.677 14.164 -47.454 1.00 56.06 322 ALA A C 1
ATOM 2495 O O . ALA A 1 322 ? 28.495 15.035 -46.607 1.00 56.06 322 ALA A O 1
ATOM 2496 N N . GLU A 1 323 ? 27.746 13.841 -48.353 1.00 63.97 323 GLU A N 1
ATOM 2497 C CA . GLU A 1 323 ? 26.424 14.466 -48.470 1.00 63.97 323 GLU A CA 1
ATOM 2498 C C . GLU A 1 323 ? 25.321 13.700 -47.715 1.00 63.97 323 GLU A C 1
ATOM 2500 O O . GLU A 1 323 ? 24.155 14.090 -47.767 1.00 63.97 323 GLU A O 1
ATOM 2505 N N . GLY A 1 324 ? 25.661 12.614 -47.010 1.00 58.19 324 GLY A N 1
ATOM 2506 C CA . GLY A 1 324 ? 24.706 11.816 -46.237 1.00 58.19 324 GLY A CA 1
ATOM 2507 C C . GLY A 1 324 ? 23.679 11.059 -47.089 1.00 58.19 324 GLY A C 1
ATOM 2508 O O . GLY A 1 324 ? 22.644 10.642 -46.567 1.00 58.19 324 GLY A O 1
ATOM 2509 N N . ARG A 1 325 ? 23.935 10.876 -48.392 1.00 62.41 325 ARG A N 1
ATOM 2510 C CA . ARG A 1 325 ? 23.093 10.048 -49.263 1.00 62.41 325 ARG A CA 1
ATOM 2511 C C . ARG A 1 325 ? 23.500 8.582 -49.076 1.00 62.41 325 ARG A C 1
ATOM 2513 O O . ARG A 1 325 ? 24.677 8.260 -49.236 1.00 62.41 325 ARG A O 1
ATOM 2520 N N . PRO A 1 326 ? 22.570 7.672 -48.746 1.00 48.78 326 PRO A N 1
ATOM 2521 C CA . PRO A 1 326 ? 22.923 6.279 -48.523 1.00 48.78 326 PRO A CA 1
ATOM 2522 C C . PRO A 1 326 ? 23.381 5.640 -49.848 1.00 48.78 326 PRO A C 1
ATOM 2524 O O . PRO A 1 326 ? 22.670 5.745 -50.853 1.00 48.78 326 PRO A O 1
ATOM 2527 N N . PRO A 1 327 ? 24.552 4.981 -49.888 1.00 54.50 327 PRO A N 1
ATOM 2528 C CA . PRO A 1 327 ? 25.020 4.312 -51.094 1.00 54.50 327 PRO A CA 1
ATOM 2529 C C . PRO A 1 327 ? 24.071 3.167 -51.479 1.00 54.50 327 PRO A C 1
ATOM 2531 O O . PRO A 1 327 ? 23.567 2.444 -50.620 1.00 54.50 327 PRO A O 1
ATOM 2534 N N . ILE A 1 328 ? 23.852 2.978 -52.784 1.00 52.69 328 ILE A N 1
ATOM 2535 C CA . ILE A 1 328 ? 23.055 1.865 -53.324 1.00 52.69 328 ILE A CA 1
ATOM 2536 C C . ILE A 1 328 ? 23.680 0.542 -52.837 1.00 52.69 328 ILE A C 1
ATOM 2538 O O . ILE A 1 328 ? 24.882 0.336 -53.048 1.00 52.69 328 ILE A O 1
ATOM 2542 N N . PRO A 1 329 ? 22.915 -0.348 -52.175 1.00 44.56 329 PRO A N 1
ATOM 2543 C CA . PRO A 1 329 ? 23.499 -1.463 -51.457 1.00 44.56 329 PRO A CA 1
ATOM 2544 C C . PRO A 1 329 ? 24.139 -2.468 -52.408 1.00 44.56 329 PRO A C 1
ATOM 2546 O O . PRO A 1 329 ? 23.535 -2.947 -53.369 1.00 44.56 329 PRO A O 1
ATOM 2549 N N . ARG A 1 330 ? 25.373 -2.832 -52.074 1.00 46.22 330 ARG A N 1
ATOM 2550 C CA . ARG A 1 330 ? 25.968 -4.103 -52.464 1.00 46.22 330 ARG A CA 1
ATOM 2551 C C . ARG A 1 330 ? 25.421 -5.179 -51.519 1.00 46.22 330 ARG A C 1
ATOM 2553 O O . ARG A 1 330 ? 25.405 -4.967 -50.309 1.00 46.22 330 ARG A O 1
ATOM 2560 N N . THR A 1 331 ? 24.968 -6.311 -52.056 1.00 50.28 331 THR A N 1
ATOM 2561 C CA . THR A 1 331 ? 24.393 -7.465 -51.323 1.00 50.28 331 THR A CA 1
ATOM 2562 C C . THR A 1 331 ? 25.390 -8.193 -50.405 1.00 50.28 331 THR A C 1
ATOM 2564 O O . THR A 1 331 ? 25.078 -9.234 -49.842 1.00 50.28 331 THR A O 1
ATOM 2567 N N . ASP A 1 332 ? 26.604 -7.667 -50.271 1.00 48.91 332 ASP A N 1
ATOM 2568 C CA . ASP A 1 332 ? 27.775 -8.299 -49.674 1.00 48.91 332 ASP A CA 1
ATOM 2569 C C . ASP A 1 332 ? 28.311 -7.571 -48.419 1.00 48.91 332 ASP A C 1
ATOM 2571 O O . ASP A 1 332 ? 29.453 -7.799 -48.018 1.00 48.91 332 ASP A O 1
ATOM 2575 N N . ARG A 1 333 ? 27.498 -6.748 -47.730 1.00 48.34 333 ARG A N 1
ATOM 2576 C CA . ARG A 1 333 ? 27.790 -6.334 -46.337 1.00 48.34 333 ARG A CA 1
ATOM 2577 C C . ARG A 1 333 ? 26.641 -6.633 -45.363 1.00 48.34 333 ARG A C 1
ATOM 2579 O O . ARG A 1 333 ? 25.487 -6.466 -45.741 1.00 48.34 333 ARG A O 1
ATOM 2586 N N . PRO A 1 334 ? 26.940 -7.066 -44.119 1.00 46.34 334 PRO A N 1
ATOM 2587 C CA . PRO A 1 334 ? 26.053 -7.978 -43.398 1.00 46.34 334 PRO A CA 1
ATOM 2588 C C . PRO A 1 334 ? 25.186 -7.347 -42.299 1.00 46.34 334 PRO A C 1
ATOM 2590 O O . PRO A 1 334 ? 24.450 -8.084 -41.656 1.00 46.34 334 PRO A O 1
ATOM 2593 N N . PHE A 1 335 ? 25.240 -6.036 -42.037 1.00 50.53 335 PHE A N 1
ATOM 2594 C CA . PHE A 1 335 ? 24.578 -5.489 -40.844 1.00 50.53 335 PHE A CA 1
ATOM 2595 C C . PHE A 1 335 ? 23.876 -4.160 -41.119 1.00 50.53 335 PHE A C 1
ATOM 2597 O O . PHE A 1 335 ? 24.499 -3.106 -41.185 1.00 50.53 335 PHE A O 1
ATOM 2604 N N . GLY A 1 336 ? 22.559 -4.247 -41.267 1.00 49.53 336 GLY A N 1
ATOM 2605 C CA . GLY A 1 336 ? 21.604 -3.151 -41.187 1.00 49.53 336 GLY A CA 1
ATOM 2606 C C . GLY A 1 336 ? 20.233 -3.778 -40.954 1.00 49.53 336 GLY A C 1
ATOM 2607 O O . GLY A 1 336 ? 19.865 -4.708 -41.670 1.00 49.53 336 GLY A O 1
ATOM 2608 N N . PHE A 1 337 ? 19.510 -3.345 -39.925 1.00 52.91 337 PHE A N 1
ATOM 2609 C CA . PHE A 1 337 ? 18.150 -3.812 -39.662 1.00 52.91 337 PHE A CA 1
ATOM 2610 C C . PHE A 1 337 ? 17.149 -2.751 -40.119 1.00 52.91 337 PHE A C 1
ATOM 2612 O O . PHE A 1 337 ? 17.355 -1.558 -39.913 1.00 52.91 337 PHE A O 1
ATOM 2619 N N . ALA A 1 338 ? 16.082 -3.198 -40.774 1.00 54.31 338 ALA A N 1
ATOM 2620 C CA . ALA A 1 338 ? 14.948 -2.369 -41.150 1.00 54.31 338 ALA A CA 1
ATOM 2621 C C . ALA A 1 338 ? 13.876 -2.494 -40.062 1.00 54.31 338 ALA A C 1
ATOM 2623 O O . ALA A 1 338 ? 13.522 -3.610 -39.684 1.00 54.31 338 ALA A O 1
ATOM 2624 N N . LEU A 1 339 ? 13.367 -1.367 -39.567 1.00 50.81 339 LEU A N 1
ATOM 2625 C CA . LEU A 1 339 ? 12.275 -1.321 -38.594 1.00 50.81 339 LEU A CA 1
ATOM 2626 C C . LEU A 1 339 ? 11.003 -0.838 -39.293 1.00 50.81 339 LEU A C 1
ATOM 2628 O O . LEU A 1 339 ? 10.961 0.279 -39.804 1.00 50.81 339 LEU A O 1
ATOM 2632 N N . ASP A 1 340 ? 9.984 -1.697 -39.324 1.00 58.94 340 ASP A N 1
ATOM 2633 C CA . ASP A 1 340 ? 8.634 -1.356 -39.774 1.00 58.94 340 ASP A CA 1
ATOM 2634 C C . ASP A 1 340 ? 7.799 -0.946 -38.555 1.00 58.94 340 ASP A C 1
ATOM 2636 O O . ASP A 1 340 ? 7.629 -1.730 -37.621 1.00 58.94 340 ASP A O 1
ATOM 2640 N N . LEU A 1 341 ? 7.318 0.297 -38.538 1.00 50.78 341 LEU A N 1
ATOM 2641 C CA . LEU A 1 341 ? 6.568 0.873 -37.417 1.00 50.78 341 LEU A CA 1
ATOM 2642 C C . LEU A 1 341 ? 5.064 1.020 -37.705 1.00 50.78 341 LEU A C 1
ATOM 2644 O O . LEU A 1 341 ? 4.374 1.742 -36.985 1.00 50.78 341 LEU A O 1
ATOM 2648 N N . SER A 1 342 ? 4.520 0.350 -38.727 1.00 46.72 342 SER A N 1
ATOM 2649 C CA . SER A 1 342 ? 3.073 0.365 -38.982 1.00 46.72 342 SER A CA 1
ATOM 2650 C C . SER A 1 342 ? 2.380 -0.916 -38.507 1.00 46.72 342 SER A C 1
ATOM 2652 O O . SER A 1 342 ? 2.501 -1.967 -39.130 1.00 46.72 342 SER A O 1
ATOM 2654 N N . SER A 1 343 ? 1.556 -0.822 -37.456 1.00 48.41 343 SER A N 1
ATOM 2655 C CA . SER A 1 343 ? 0.633 -1.906 -37.070 1.00 48.41 343 SER A CA 1
ATOM 2656 C C . SER A 1 343 ? -0.636 -1.961 -37.935 1.00 48.41 343 SER A C 1
ATOM 2658 O O . SER A 1 343 ? -1.442 -2.880 -37.792 1.00 48.41 343 SER A O 1
ATOM 2660 N N . ALA A 1 344 ? -0.824 -1.013 -38.860 1.00 44.97 344 ALA A N 1
ATOM 2661 C CA . ALA A 1 344 ? -2.014 -0.928 -39.695 1.00 44.97 344 ALA A CA 1
ATOM 2662 C C . ALA A 1 344 ? -1.659 -1.085 -41.183 1.00 44.97 344 ALA A C 1
ATOM 2664 O O . ALA A 1 344 ? -1.104 -0.194 -41.822 1.00 44.97 344 ALA A O 1
ATOM 2665 N N . ALA A 1 345 ? -2.059 -2.226 -41.746 1.00 46.81 345 ALA A N 1
ATOM 2666 C CA . ALA A 1 345 ? -2.196 -2.465 -43.183 1.00 46.81 345 ALA A CA 1
ATOM 2667 C C . ALA A 1 345 ? -0.909 -2.586 -44.026 1.00 46.81 345 ALA A C 1
ATOM 2669 O O . ALA A 1 345 ? -0.802 -1.940 -45.062 1.00 46.81 345 ALA A O 1
ATOM 2670 N N . GLY A 1 346 ? 0.013 -3.484 -43.658 1.00 40.31 346 GLY A N 1
ATOM 2671 C CA . GLY A 1 346 ? 0.803 -4.301 -44.605 1.00 40.31 346 GLY A CA 1
ATOM 2672 C C . GLY A 1 346 ? 1.506 -3.613 -45.791 1.00 40.31 346 GLY A C 1
ATOM 2673 O O . GLY A 1 346 ? 1.757 -4.267 -46.803 1.00 40.31 346 GLY A O 1
ATOM 2674 N N . ARG A 1 347 ? 1.806 -2.314 -45.717 1.00 49.66 347 ARG A N 1
ATOM 2675 C CA . ARG A 1 347 ? 2.536 -1.568 -46.747 1.00 49.66 347 ARG A CA 1
ATOM 2676 C C . ARG A 1 347 ? 3.745 -0.903 -46.108 1.00 49.66 347 ARG A C 1
ATOM 2678 O O . ARG A 1 347 ? 3.607 0.052 -45.353 1.00 49.66 347 ARG A O 1
ATOM 2685 N N . LEU A 1 348 ? 4.924 -1.400 -46.476 1.00 38.91 348 LEU A N 1
ATOM 2686 C CA . LEU A 1 348 ? 6.218 -0.784 -46.191 1.00 38.91 348 LEU A CA 1
ATOM 2687 C C . LEU A 1 348 ? 6.235 0.640 -46.752 1.00 38.91 348 LEU A C 1
ATOM 2689 O O . LEU A 1 348 ? 6.171 0.824 -47.971 1.00 38.91 348 LEU A O 1
ATOM 2693 N N . HIS A 1 349 ? 6.298 1.647 -45.882 1.00 50.41 349 HIS A N 1
ATOM 2694 C CA . HIS A 1 349 ? 6.344 3.047 -46.317 1.00 50.41 349 HIS A CA 1
ATOM 2695 C C . HIS A 1 349 ? 7.621 3.794 -45.945 1.00 50.41 349 HIS A C 1
ATOM 2697 O O . HIS A 1 349 ? 7.882 4.802 -46.585 1.00 50.41 349 HIS A O 1
ATOM 2703 N N . ASN A 1 350 ? 8.473 3.291 -45.045 1.00 50.94 350 ASN A N 1
ATOM 2704 C CA . ASN A 1 350 ? 9.807 3.858 -44.830 1.00 50.94 350 ASN A CA 1
ATOM 2705 C C . ASN A 1 350 ? 10.771 2.802 -44.284 1.00 50.94 350 ASN A C 1
ATOM 2707 O O . ASN A 1 350 ? 10.535 2.240 -43.222 1.00 50.94 350 ASN A O 1
ATOM 2711 N N . VAL A 1 351 ? 11.861 2.550 -45.010 1.00 53.56 351 VAL A N 1
ATOM 2712 C CA . VAL A 1 351 ? 12.990 1.744 -44.534 1.00 53.56 351 VAL A CA 1
ATOM 2713 C C . VAL A 1 351 ? 14.140 2.705 -44.266 1.00 53.56 351 VAL A C 1
ATOM 2715 O O . VAL A 1 351 ? 14.739 3.232 -45.203 1.00 53.56 351 VAL A O 1
ATOM 2718 N N . SER A 1 352 ? 14.429 2.952 -42.992 1.00 56.59 352 SER A N 1
ATOM 2719 C CA . SER A 1 352 ? 15.588 3.744 -42.574 1.00 56.59 352 SER A CA 1
ATOM 2720 C C . SER A 1 352 ? 16.786 2.818 -42.368 1.00 56.59 352 SER A C 1
ATOM 2722 O O . SER A 1 352 ? 16.685 1.832 -41.642 1.00 56.59 352 SER A O 1
ATOM 2724 N N . TYR A 1 353 ? 17.915 3.128 -43.006 1.00 59.38 353 TYR A N 1
ATOM 2725 C CA . TYR A 1 353 ? 19.186 2.432 -42.796 1.00 59.38 353 TYR A CA 1
ATOM 2726 C C . TYR A 1 353 ? 20.042 3.212 -41.796 1.00 59.38 353 TYR A C 1
ATOM 2728 O O . TYR A 1 353 ? 20.223 4.419 -41.952 1.00 59.38 353 TYR A O 1
ATOM 2736 N N . PHE A 1 354 ? 20.602 2.516 -40.805 1.00 59.28 354 PHE A N 1
ATOM 2737 C CA . PHE A 1 354 ? 21.527 3.093 -39.829 1.00 59.28 354 PHE A CA 1
ATOM 2738 C C . PHE A 1 354 ? 22.950 2.587 -40.092 1.00 59.28 354 PHE A C 1
ATOM 2740 O O . PHE A 1 354 ? 23.176 1.381 -40.187 1.00 59.28 354 PHE A O 1
ATOM 2747 N N . ASP A 1 355 ? 23.901 3.513 -40.232 1.00 62.69 355 ASP A N 1
ATOM 2748 C CA . ASP A 1 355 ? 25.334 3.211 -40.318 1.00 62.69 355 ASP A CA 1
ATOM 2749 C C . ASP A 1 355 ? 25.890 2.907 -38.914 1.00 62.69 355 ASP A C 1
ATOM 2751 O O . ASP A 1 355 ? 25.476 3.527 -37.932 1.00 62.69 355 ASP A O 1
ATOM 2755 N N . ALA A 1 356 ? 26.853 1.990 -38.805 1.00 58.03 356 ALA A N 1
ATOM 2756 C CA . ALA A 1 356 ? 27.511 1.642 -37.545 1.00 58.03 356 ALA A CA 1
ATOM 2757 C C . ALA A 1 356 ? 28.244 2.841 -36.913 1.00 58.03 356 ALA A C 1
ATOM 2759 O O . ALA A 1 356 ? 28.394 2.901 -35.694 1.00 58.03 356 ALA A O 1
ATOM 2760 N N . GLU A 1 357 ? 28.654 3.826 -37.720 1.00 62.19 357 GLU A N 1
ATOM 2761 C CA . GLU A 1 357 ? 29.249 5.082 -37.236 1.00 62.19 357 GLU A CA 1
ATOM 2762 C C . GLU A 1 357 ? 28.228 6.013 -36.544 1.00 62.19 357 GLU A C 1
ATOM 2764 O O . GLU A 1 357 ? 28.619 6.953 -35.855 1.00 62.19 357 GLU A O 1
ATOM 2769 N N . LYS A 1 358 ? 26.922 5.729 -36.665 1.00 73.88 358 LYS A N 1
ATOM 2770 C CA . LYS A 1 358 ? 25.807 6.479 -36.057 1.00 73.88 358 LYS A CA 1
ATOM 2771 C C . LYS A 1 358 ? 25.121 5.720 -34.915 1.00 73.88 358 LYS A C 1
ATOM 2773 O O . LYS A 1 358 ? 23.938 5.930 -34.646 1.00 73.88 358 LYS A O 1
ATOM 2778 N N . ALA A 1 359 ? 25.849 4.843 -34.226 1.00 74.12 359 ALA A N 1
ATOM 2779 C CA . ALA A 1 359 ? 25.306 4.031 -33.136 1.00 74.12 359 ALA A CA 1
ATOM 2780 C C . ALA A 1 359 ? 24.589 4.858 -32.045 1.00 74.12 359 ALA A C 1
ATOM 2782 O O . ALA A 1 359 ? 23.552 4.427 -31.551 1.00 74.12 359 ALA A O 1
ATOM 2783 N N . GLU A 1 360 ? 25.077 6.060 -31.719 1.00 79.25 360 GLU A N 1
ATOM 2784 C CA . GLU A 1 360 ? 24.432 6.955 -30.739 1.00 79.25 360 GLU A CA 1
ATOM 2785 C C . GLU A 1 360 ? 23.095 7.536 -31.236 1.00 79.25 360 GLU A C 1
ATOM 2787 O O . GLU A 1 360 ? 22.154 7.683 -30.460 1.00 79.25 360 GLU A O 1
ATOM 2792 N N . GLU A 1 361 ? 22.967 7.825 -32.536 1.00 77.31 361 GLU A N 1
ATOM 2793 C CA . GLU A 1 361 ? 21.711 8.308 -33.130 1.00 77.31 361 GLU A CA 1
ATOM 2794 C C . GLU A 1 361 ? 20.664 7.188 -33.146 1.00 77.31 361 GLU A C 1
ATOM 2796 O O . GLU A 1 361 ? 19.518 7.404 -32.760 1.00 77.31 361 GLU A O 1
ATOM 2801 N N . LEU A 1 362 ? 21.079 5.970 -33.510 1.00 77.81 362 LEU A N 1
ATOM 2802 C CA . LEU A 1 362 ? 20.248 4.771 -33.423 1.00 77.81 362 LEU A CA 1
ATOM 2803 C C . LEU A 1 362 ? 19.815 4.489 -31.980 1.00 77.81 362 LEU A C 1
ATOM 2805 O O . LEU A 1 362 ? 18.648 4.192 -31.750 1.00 77.81 362 LEU A O 1
ATOM 2809 N N . LYS A 1 363 ? 20.731 4.609 -31.012 1.00 80.06 363 LYS A N 1
ATOM 2810 C CA . LYS A 1 363 ? 20.420 4.452 -29.590 1.00 80.06 363 LYS A CA 1
ATOM 2811 C C . LYS A 1 363 ? 19.371 5.469 -29.141 1.00 80.06 363 LYS A C 1
ATOM 2813 O O . LYS A 1 363 ? 18.365 5.068 -28.577 1.00 80.06 363 LYS A O 1
ATOM 2818 N N . SER A 1 364 ? 19.547 6.749 -29.470 1.00 79.88 364 SER A N 1
ATOM 2819 C CA . SER A 1 364 ? 18.559 7.790 -29.157 1.00 79.88 364 SER A CA 1
ATOM 2820 C C . SER A 1 364 ? 17.200 7.528 -29.820 1.00 79.88 364 SER A C 1
ATOM 2822 O O . SER A 1 364 ? 16.156 7.758 -29.213 1.00 79.88 364 SER A O 1
ATOM 2824 N N . TRP A 1 365 ? 17.191 7.008 -31.051 1.00 82.62 365 TRP A N 1
ATOM 2825 C CA . TRP A 1 365 ? 15.957 6.648 -31.749 1.00 82.62 365 TRP A CA 1
ATOM 2826 C C . TRP A 1 365 ? 15.262 5.438 -31.117 1.00 82.62 365 TRP A C 1
ATOM 2828 O O . TRP A 1 365 ? 14.045 5.450 -30.965 1.00 82.62 365 TRP A O 1
ATOM 2838 N N . LEU A 1 366 ? 16.024 4.417 -30.715 1.00 81.62 366 LEU A N 1
ATOM 2839 C CA . LEU A 1 366 ? 15.510 3.263 -29.979 1.00 81.62 366 LEU A CA 1
ATOM 2840 C C . LEU A 1 366 ? 14.964 3.685 -28.616 1.00 81.62 366 LEU A C 1
ATOM 2842 O O . LEU A 1 366 ? 13.848 3.305 -28.301 1.00 81.62 366 LEU A O 1
ATOM 2846 N N . GLU A 1 367 ? 15.662 4.544 -27.872 1.00 79.19 367 GLU A N 1
ATOM 2847 C CA . GLU A 1 367 ? 15.165 5.123 -26.615 1.00 79.19 367 GLU A CA 1
ATOM 2848 C C . GLU A 1 367 ? 13.866 5.919 -26.837 1.00 79.19 367 GLU A C 1
ATOM 2850 O O . GLU A 1 367 ? 12.935 5.841 -26.036 1.00 79.19 367 GLU A O 1
ATOM 2855 N N . ALA A 1 368 ? 13.753 6.648 -27.953 1.00 75.38 368 ALA A N 1
ATOM 2856 C CA . ALA A 1 368 ? 12.528 7.359 -28.311 1.00 75.38 368 ALA A CA 1
ATOM 2857 C C . ALA A 1 368 ? 11.383 6.402 -28.687 1.00 75.38 368 ALA A C 1
ATOM 2859 O O . ALA A 1 368 ? 10.251 6.620 -28.255 1.00 75.38 368 ALA A O 1
ATOM 2860 N N . ILE A 1 369 ? 11.656 5.341 -29.456 1.00 76.25 369 ILE A N 1
ATOM 2861 C CA . ILE A 1 369 ? 10.669 4.306 -29.791 1.00 76.25 369 ILE A CA 1
ATOM 2862 C C . ILE A 1 369 ? 10.243 3.556 -28.536 1.00 76.25 369 ILE A C 1
ATOM 2864 O O . ILE A 1 369 ? 9.051 3.380 -28.331 1.00 76.25 369 ILE A O 1
ATOM 2868 N N . GLU A 1 370 ? 11.177 3.130 -27.692 1.00 75.56 370 GLU A N 1
ATOM 2869 C CA . GLU A 1 370 ? 10.890 2.485 -26.412 1.00 75.56 370 GLU A CA 1
ATOM 2870 C C . GLU A 1 370 ? 10.063 3.416 -25.532 1.00 75.56 370 GLU A C 1
ATOM 2872 O O . GLU A 1 370 ? 9.069 2.979 -24.963 1.00 75.56 370 GLU A O 1
ATOM 2877 N N . GLY A 1 371 ? 10.377 4.714 -25.511 1.00 71.06 371 GLY A N 1
ATOM 2878 C CA . GLY A 1 371 ? 9.559 5.734 -24.865 1.00 71.06 371 GLY A CA 1
ATOM 2879 C C . GLY A 1 371 ? 8.144 5.820 -25.442 1.00 71.06 371 GLY A C 1
ATOM 2880 O O . GLY A 1 371 ? 7.181 5.892 -24.684 1.00 71.06 371 GLY A O 1
ATOM 2881 N N . TRP A 1 372 ? 7.980 5.758 -26.766 1.00 76.38 372 TRP A N 1
ATOM 2882 C CA . TRP A 1 372 ? 6.671 5.765 -27.434 1.00 76.38 372 TRP A CA 1
ATOM 2883 C C . TRP A 1 372 ? 5.885 4.475 -27.210 1.00 76.38 372 TRP A C 1
ATOM 2885 O O . TRP A 1 372 ? 4.685 4.532 -26.951 1.00 76.38 372 TRP A O 1
ATOM 2895 N N . ILE A 1 373 ? 6.543 3.320 -27.280 1.00 77.31 373 ILE A N 1
ATOM 2896 C CA . ILE A 1 373 ? 5.955 2.009 -27.016 1.00 77.31 373 ILE A CA 1
ATOM 2897 C C . ILE A 1 373 ? 5.556 1.934 -25.548 1.00 77.31 373 ILE A C 1
ATOM 2899 O O . ILE A 1 373 ? 4.425 1.569 -25.271 1.00 77.31 373 ILE A O 1
ATOM 2903 N N . ALA A 1 374 ? 6.408 2.351 -24.611 1.00 72.56 374 ALA A N 1
ATOM 2904 C CA . ALA A 1 374 ? 6.088 2.406 -23.187 1.00 72.56 374 ALA A CA 1
ATOM 2905 C C . ALA A 1 374 ? 4.979 3.424 -22.884 1.00 72.56 374 ALA A C 1
ATOM 2907 O O . ALA A 1 374 ? 4.125 3.182 -22.028 1.00 72.56 374 ALA A O 1
ATOM 2908 N N . ALA A 1 375 ? 4.950 4.547 -23.608 1.00 72.38 375 ALA A N 1
ATOM 2909 C CA . ALA A 1 375 ? 3.872 5.518 -23.519 1.00 72.38 375 ALA A CA 1
ATOM 2910 C C . ALA A 1 375 ? 2.570 4.972 -24.106 1.00 72.38 375 ALA A C 1
ATOM 2912 O O . ALA A 1 375 ? 1.517 5.318 -23.589 1.00 72.38 375 ALA A O 1
ATOM 2913 N N . ALA A 1 376 ? 2.595 4.135 -25.145 1.00 81.25 376 ALA A N 1
ATOM 2914 C CA . ALA A 1 376 ? 1.421 3.503 -25.758 1.00 81.25 376 ALA A CA 1
ATOM 2915 C C . ALA A 1 376 ? 0.969 2.228 -25.028 1.00 81.25 376 ALA A C 1
ATOM 2917 O O . ALA A 1 376 ? -0.215 1.881 -25.060 1.00 81.25 376 ALA A O 1
ATOM 2918 N N . ALA A 1 377 ? 1.900 1.557 -24.355 1.00 89.25 377 ALA A N 1
ATOM 2919 C CA . ALA A 1 377 ? 1.659 0.376 -23.558 1.00 89.25 377 ALA A CA 1
ATOM 2920 C C . ALA A 1 377 ? 0.740 0.730 -22.396 1.00 89.25 377 ALA A C 1
ATOM 2922 O O . ALA A 1 377 ? 0.847 1.784 -21.762 1.00 89.25 377 ALA A O 1
ATOM 2923 N N . TRP A 1 378 ? -0.196 -0.173 -22.164 1.00 92.44 378 TRP A N 1
ATOM 2924 C CA . TRP A 1 378 ? -1.095 -0.103 -21.036 1.00 92.44 378 TRP A CA 1
ATOM 2925 C C . TRP A 1 378 ? -0.300 -0.366 -19.760 1.00 92.44 378 TRP A C 1
ATOM 2927 O O . TRP A 1 378 ? 0.516 -1.283 -19.720 1.00 92.44 378 TRP A O 1
ATOM 2937 N N . GLN A 1 379 ? -0.510 0.449 -18.734 1.00 91.62 379 GLN A N 1
ATOM 2938 C CA . GLN A 1 379 ? 0.135 0.279 -17.435 1.00 91.62 379 GLN A CA 1
ATOM 2939 C C . GLN A 1 379 ? -0.875 0.391 -16.303 1.00 91.62 379 GLN A C 1
ATOM 2941 O O . GLN A 1 379 ? -1.905 1.051 -16.438 1.00 91.62 379 GLN A O 1
ATOM 2946 N N . ALA A 1 380 ? -0.557 -0.235 -15.169 1.00 91.00 380 ALA A N 1
ATOM 2947 C CA . ALA A 1 380 ? -1.338 -0.074 -13.953 1.00 91.00 380 ALA A CA 1
ATOM 2948 C C . ALA A 1 380 ? -1.557 1.422 -13.640 1.00 91.00 380 ALA A C 1
ATOM 2950 O O . ALA A 1 380 ? -0.635 2.236 -13.730 1.00 91.00 380 ALA A O 1
ATOM 2951 N N . GLY A 1 381 ? -2.798 1.779 -13.322 1.00 89.88 381 GLY A N 1
ATOM 2952 C CA . GLY A 1 381 ? -3.265 3.147 -13.121 1.00 89.88 381 GLY A CA 1
ATOM 2953 C C . GLY A 1 381 ? -3.770 3.859 -14.384 1.00 89.88 381 GLY A C 1
ATOM 2954 O O . GLY A 1 381 ? -4.346 4.939 -14.256 1.00 89.88 381 GLY A O 1
ATOM 2955 N N . ASP A 1 382 ? -3.604 3.292 -15.588 1.00 93.00 382 ASP A N 1
ATOM 2956 C CA . ASP A 1 382 ? -4.203 3.858 -16.803 1.00 93.00 382 ASP A CA 1
ATOM 2957 C C . ASP A 1 382 ? -5.740 3.814 -16.711 1.00 93.00 382 ASP A C 1
ATOM 2959 O O . ASP A 1 382 ? -6.340 2.781 -16.398 1.00 93.00 382 ASP A O 1
ATOM 2963 N N . VAL A 1 383 ? -6.384 4.938 -17.034 1.00 93.69 383 VAL A N 1
ATOM 2964 C CA . VAL A 1 383 ? -7.844 5.032 -17.144 1.00 93.69 383 VAL A CA 1
ATOM 2965 C C . VAL A 1 383 ? -8.265 4.520 -18.518 1.00 93.69 383 VAL A C 1
ATOM 2967 O O . VAL A 1 383 ? -7.720 4.931 -19.546 1.00 93.69 383 VAL A O 1
ATOM 2970 N N . VAL A 1 384 ? -9.261 3.644 -18.558 1.00 96.19 384 VAL A N 1
ATOM 2971 C CA . VAL A 1 384 ? -9.822 3.090 -19.792 1.00 96.19 384 VAL A CA 1
ATOM 2972 C C . VAL A 1 384 ? -11.314 3.375 -19.877 1.00 96.19 384 VAL A C 1
ATOM 2974 O O . VAL A 1 384 ? -11.987 3.557 -18.866 1.00 96.19 384 VAL A O 1
ATOM 2977 N N . CYS A 1 385 ? -11.828 3.422 -21.099 1.00 96.19 385 CYS A N 1
ATOM 2978 C CA . CYS A 1 385 ? -13.244 3.559 -21.406 1.00 96.19 385 CYS A CA 1
ATOM 2979 C C . CYS A 1 385 ? -13.662 2.462 -22.384 1.00 96.19 385 CYS A C 1
ATOM 2981 O O . CYS A 1 385 ? -12.923 2.142 -23.319 1.00 96.19 385 CYS A O 1
ATOM 2983 N N . VAL A 1 386 ? -14.833 1.881 -22.157 1.00 97.75 386 VAL A N 1
ATOM 2984 C CA . VAL A 1 386 ? -15.437 0.869 -23.024 1.00 97.75 386 VAL A CA 1
ATOM 2985 C C . VAL A 1 386 ? -15.963 1.540 -24.290 1.00 97.75 386 VAL A C 1
ATOM 2987 O O . VAL A 1 386 ? -16.767 2.464 -24.221 1.00 97.75 386 VAL A O 1
ATOM 2990 N N . THR A 1 387 ? -15.518 1.088 -25.463 1.00 97.75 387 THR A N 1
ATOM 2991 C CA . THR A 1 387 ? -15.963 1.647 -26.752 1.00 97.75 387 THR A CA 1
ATOM 2992 C C . THR A 1 387 ? -17.105 0.862 -27.382 1.00 97.75 387 THR A C 1
ATOM 2994 O O . THR A 1 387 ? -17.904 1.428 -28.119 1.00 97.75 387 THR A O 1
ATOM 2997 N N . GLU A 1 388 ? -17.185 -0.440 -27.112 1.00 97.75 388 GLU A N 1
ATOM 2998 C CA . GLU A 1 388 ? -18.212 -1.344 -27.637 1.00 97.75 388 GLU A CA 1
ATOM 2999 C C . GLU A 1 388 ? -18.698 -2.259 -26.512 1.00 97.75 388 GLU A C 1
ATOM 3001 O O . GLU A 1 388 ? -17.881 -2.632 -25.673 1.00 97.75 388 GLU A O 1
ATOM 3006 N N . PRO A 1 389 ? -19.980 -2.664 -26.477 1.00 98.12 389 PRO A N 1
ATOM 3007 C CA . PRO A 1 389 ? -20.473 -3.528 -25.413 1.00 98.12 389 PRO A CA 1
ATOM 3008 C C . PRO A 1 389 ? -19.881 -4.942 -25.501 1.00 98.12 389 PRO A C 1
ATOM 3010 O O . PRO A 1 389 ? -19.807 -5.532 -26.584 1.00 98.12 389 PRO A O 1
ATOM 3013 N N . PHE A 1 390 ? -19.499 -5.526 -24.363 1.00 98.50 390 PHE A N 1
ATOM 3014 C CA . PHE A 1 390 ? -19.045 -6.922 -24.278 1.00 98.50 390 PHE A CA 1
ATOM 3015 C C . PHE A 1 390 ? -19.190 -7.503 -22.863 1.00 98.50 390 PHE A C 1
ATOM 3017 O O . PHE A 1 390 ? -19.390 -6.768 -21.902 1.00 98.50 390 PHE A O 1
ATOM 3024 N N . MET A 1 391 ? -19.113 -8.831 -22.741 1.00 98.44 391 MET A N 1
ATOM 3025 C CA . MET A 1 391 ? -19.052 -9.518 -21.443 1.00 98.44 391 MET A CA 1
ATOM 3026 C C . MET A 1 391 ? -17.599 -9.618 -20.980 1.00 98.44 391 MET A C 1
ATOM 3028 O O . MET A 1 391 ? -16.738 -9.968 -21.791 1.00 98.44 391 MET A O 1
ATOM 3032 N N . THR A 1 392 ? -17.333 -9.337 -19.705 1.00 98.06 392 THR A N 1
ATOM 3033 C CA . THR A 1 392 ? -16.015 -9.575 -19.094 1.00 98.06 392 THR A CA 1
ATOM 3034 C C . THR A 1 392 ? -15.655 -11.061 -19.118 1.00 98.06 392 THR A C 1
ATOM 3036 O O . THR A 1 392 ? -16.517 -11.925 -19.276 1.00 98.06 392 THR A O 1
ATOM 3039 N N . ASP A 1 393 ? -14.365 -11.362 -18.981 1.00 98.06 393 ASP A N 1
ATOM 3040 C CA . ASP A 1 393 ? -13.830 -12.727 -19.017 1.00 98.06 393 ASP A CA 1
ATOM 3041 C C . ASP A 1 393 ? -13.617 -13.313 -17.597 1.00 98.06 393 ASP A C 1
ATOM 3043 O O . ASP A 1 393 ? -13.015 -14.374 -17.445 1.00 98.06 393 ASP A O 1
ATOM 3047 N N . SER A 1 394 ? -14.113 -12.638 -16.552 1.00 97.19 394 SER A N 1
ATOM 3048 C CA . SER A 1 394 ? -14.124 -13.143 -15.168 1.00 97.19 394 SER A CA 1
ATOM 3049 C C . SER A 1 394 ? -15.082 -14.325 -14.986 1.00 97.19 394 SER A C 1
ATOM 3051 O O . SER A 1 394 ? -15.948 -14.566 -15.822 1.00 97.19 394 SER A O 1
ATOM 3053 N N . GLU A 1 395 ? -14.980 -15.023 -13.851 1.00 96.56 395 GLU A N 1
ATOM 3054 C CA . GLU A 1 395 ? -15.966 -16.035 -13.442 1.00 96.56 395 GLU A CA 1
ATOM 3055 C C . GLU A 1 395 ? -17.369 -15.417 -13.293 1.00 96.56 395 GLU A C 1
ATOM 3057 O O . GLU A 1 395 ? -18.317 -15.855 -13.946 1.00 96.56 395 GLU A O 1
ATOM 3062 N N . ASP A 1 396 ? -17.466 -14.314 -12.546 1.00 96.38 396 ASP A N 1
ATOM 3063 C CA . ASP A 1 396 ? -18.669 -13.485 -12.461 1.00 96.38 396 ASP A CA 1
ATOM 3064 C C . ASP A 1 396 ? -18.717 -12.504 -13.637 1.00 96.38 396 ASP A C 1
ATOM 3066 O O . ASP A 1 396 ? -18.354 -11.330 -13.516 1.00 96.38 396 ASP A O 1
ATOM 3070 N N . GLN A 1 397 ? -19.114 -13.006 -14.808 1.00 97.62 397 GLN A N 1
ATOM 3071 C CA . GLN A 1 397 ? -19.182 -12.200 -16.026 1.00 97.62 397 GLN A CA 1
ATOM 3072 C C . GLN A 1 397 ? -20.189 -11.059 -15.891 1.00 97.62 397 GLN A C 1
ATOM 3074 O O . GLN A 1 397 ? -21.366 -11.258 -15.585 1.00 97.62 397 GLN A O 1
ATOM 3079 N N . VAL A 1 398 ? -19.741 -9.855 -16.228 1.00 97.94 398 VAL A N 1
ATOM 3080 C CA . VAL A 1 398 ? -20.548 -8.640 -16.207 1.00 97.94 398 VAL A CA 1
ATOM 3081 C C . VAL A 1 398 ? -20.591 -8.041 -17.605 1.00 97.94 398 VAL A C 1
ATOM 3083 O O . VAL A 1 398 ? -19.596 -8.040 -18.332 1.00 97.94 398 VAL A O 1
ATOM 3086 N N . LYS A 1 399 ? -21.756 -7.524 -17.999 1.00 98.06 399 LYS A N 1
ATOM 3087 C CA . LYS A 1 399 ? -21.906 -6.802 -19.260 1.00 98.06 399 LYS A CA 1
ATOM 3088 C C . LYS A 1 399 ? -21.376 -5.379 -19.104 1.00 98.06 399 LYS A C 1
ATOM 3090 O O . LYS A 1 399 ? -21.917 -4.598 -18.325 1.00 98.06 399 LYS A O 1
ATOM 3095 N N . LEU A 1 400 ? -20.343 -5.048 -19.867 1.00 98.19 400 LEU A N 1
ATOM 3096 C CA . LEU A 1 400 ? -19.821 -3.695 -19.988 1.00 98.19 400 LEU A CA 1
ATOM 3097 C C . LEU A 1 400 ? -20.541 -2.976 -21.125 1.00 98.19 400 LEU A C 1
ATOM 3099 O O . LEU A 1 400 ? -20.631 -3.509 -22.232 1.00 98.19 400 LEU A O 1
ATOM 3103 N N . GLU A 1 401 ? -21.046 -1.778 -20.851 1.00 97.94 401 GLU A N 1
ATOM 3104 C CA . GLU A 1 401 ? -21.684 -0.905 -21.838 1.00 97.94 401 GLU A CA 1
ATOM 3105 C C . GLU A 1 401 ? -20.706 0.185 -22.306 1.00 97.94 401 GLU A C 1
ATOM 3107 O O . GLU A 1 401 ? -19.770 0.518 -21.571 1.00 97.94 401 GLU A O 1
ATOM 3112 N N . PRO A 1 402 ? -20.900 0.759 -23.510 1.00 97.62 402 PRO A N 1
ATOM 3113 C CA . PRO A 1 402 ? -20.110 1.891 -23.979 1.00 97.62 402 PRO A CA 1
ATOM 3114 C C . PRO A 1 402 ? -20.079 3.044 -22.975 1.00 97.62 402 PRO A C 1
ATOM 3116 O O . PRO A 1 402 ? -21.023 3.248 -22.214 1.00 97.62 402 PRO A O 1
ATOM 3119 N N . ASP A 1 403 ? -18.980 3.793 -22.990 1.00 94.56 403 ASP A N 1
ATOM 3120 C CA . ASP A 1 403 ? -18.699 4.935 -22.115 1.00 94.56 403 ASP A CA 1
ATOM 3121 C C . ASP A 1 403 ? -18.481 4.595 -20.630 1.00 94.56 403 ASP A C 1
ATOM 3123 O O . ASP A 1 403 ? -18.121 5.477 -19.849 1.00 94.56 403 ASP A O 1
ATOM 3127 N N . MET A 1 404 ? -18.592 3.322 -20.230 1.00 95.56 404 MET A N 1
ATOM 3128 C CA . MET A 1 404 ? -18.166 2.892 -18.897 1.00 95.56 404 MET A CA 1
ATOM 3129 C C . MET A 1 404 ? -16.657 3.072 -18.728 1.00 95.56 404 MET A C 1
ATOM 3131 O O . MET A 1 404 ? -15.858 2.617 -19.551 1.00 95.56 404 MET A O 1
ATOM 3135 N N . THR A 1 405 ? -16.264 3.703 -17.626 1.00 95.25 405 THR A N 1
ATOM 3136 C CA . THR A 1 405 ? -14.870 3.952 -17.262 1.00 95.25 405 THR A CA 1
ATOM 3137 C C . THR A 1 405 ? -14.370 2.948 -16.235 1.00 95.25 405 THR A C 1
ATOM 3139 O O . THR A 1 405 ? -15.116 2.428 -15.401 1.00 95.25 405 THR A O 1
ATOM 3142 N N . GLY A 1 406 ? -13.080 2.650 -16.306 1.00 94.88 406 GLY A N 1
ATOM 3143 C CA . GLY A 1 406 ? -12.393 1.817 -15.333 1.00 94.88 406 GLY A CA 1
ATOM 3144 C C . GLY A 1 406 ? -10.913 2.140 -15.273 1.00 94.88 406 GLY A C 1
ATOM 3145 O O . GLY A 1 406 ? -10.398 2.918 -16.077 1.00 94.88 406 GLY A O 1
ATOM 3146 N N . ILE A 1 407 ? -10.224 1.534 -14.314 1.00 93.56 407 ILE A N 1
ATOM 3147 C CA . ILE A 1 407 ? -8.774 1.668 -14.168 1.00 93.56 407 ILE A CA 1
ATOM 3148 C C . ILE A 1 407 ? -8.119 0.307 -14.286 1.00 93.56 407 ILE A C 1
ATOM 3150 O O . ILE A 1 407 ? -8.593 -0.674 -13.712 1.00 93.56 407 ILE A O 1
ATOM 3154 N N . LEU A 1 408 ? -7.014 0.264 -15.024 1.00 95.50 408 LEU A N 1
ATOM 3155 C CA . LEU A 1 408 ? -6.153 -0.902 -15.110 1.00 95.50 408 LEU A CA 1
ATOM 3156 C C . LEU A 1 408 ? -5.427 -1.112 -13.786 1.00 95.50 408 LEU A C 1
ATOM 3158 O O . LEU A 1 408 ? -4.588 -0.308 -13.405 1.00 95.50 408 LEU A O 1
ATOM 3162 N N . VAL A 1 409 ? -5.746 -2.191 -13.080 1.00 93.69 409 VAL A N 1
ATOM 3163 C CA . VAL A 1 409 ? -5.095 -2.555 -11.816 1.00 93.69 409 VAL A CA 1
ATOM 3164 C C . VAL A 1 409 ? -3.775 -3.262 -12.099 1.00 93.69 409 VAL A C 1
ATOM 3166 O O . VAL A 1 409 ? -2.750 -2.909 -11.527 1.00 93.69 409 VAL A O 1
ATOM 3169 N N . LYS A 1 410 ? -3.788 -4.250 -13.000 1.00 95.00 410 LYS A N 1
ATOM 3170 C CA . LYS A 1 410 ? -2.591 -4.971 -13.453 1.00 95.00 410 LYS A CA 1
ATOM 3171 C C . LYS A 1 410 ? -2.809 -5.614 -14.821 1.00 95.00 410 LYS A C 1
ATOM 3173 O O . LYS A 1 410 ? -3.950 -5.834 -15.227 1.00 95.00 410 LYS A O 1
ATOM 3178 N N . LEU A 1 411 ? -1.704 -5.930 -15.485 1.00 95.88 411 LEU A N 1
ATOM 3179 C CA . LEU A 1 411 ? -1.645 -6.845 -16.623 1.00 95.88 411 LEU A CA 1
ATOM 3180 C C . LEU A 1 411 ? -0.984 -8.141 -16.157 1.00 95.88 411 LEU A C 1
ATOM 3182 O O . LEU A 1 411 ? -0.097 -8.089 -15.300 1.00 95.88 411 LEU A O 1
ATOM 3186 N N . ASP A 1 412 ? -1.423 -9.277 -16.680 1.00 96.62 412 ASP A N 1
ATOM 3187 C CA . ASP A 1 412 ? -0.751 -10.555 -16.453 1.00 96.62 412 ASP A CA 1
ATOM 3188 C C . ASP A 1 412 ? 0.245 -10.902 -17.576 1.00 96.62 412 ASP A C 1
ATOM 3190 O O . ASP A 1 412 ? 0.538 -10.088 -18.453 1.00 96.62 412 ASP A O 1
ATOM 3194 N N . GLU A 1 413 ? 0.797 -12.117 -17.531 1.00 95.69 413 GLU A N 1
ATOM 3195 C CA . GLU A 1 413 ? 1.781 -12.620 -18.500 1.00 95.69 413 GLU A CA 1
ATOM 3196 C C . GLU A 1 413 ? 1.213 -12.802 -19.921 1.00 95.69 413 GLU A C 1
ATOM 3198 O O . GLU A 1 413 ? 1.976 -12.981 -20.872 1.00 95.69 413 GLU A O 1
ATOM 3203 N N . HIS A 1 414 ? -0.112 -12.761 -20.079 1.00 94.62 414 HIS A N 1
ATOM 3204 C CA . HIS A 1 414 ? -0.815 -12.919 -21.351 1.00 94.62 414 HIS A CA 1
ATOM 3205 C C . HIS A 1 414 ? -1.375 -11.596 -21.892 1.00 94.62 414 HIS A C 1
ATOM 3207 O O . HIS A 1 414 ? -2.123 -11.603 -22.870 1.00 94.62 414 HIS A O 1
ATOM 3213 N N . ASP A 1 415 ? -0.980 -10.461 -21.302 1.00 94.06 415 ASP A N 1
ATOM 3214 C CA . ASP A 1 415 ? -1.552 -9.136 -21.567 1.00 94.06 415 ASP A CA 1
ATOM 3215 C C . ASP A 1 415 ? -3.064 -9.050 -21.274 1.00 94.06 415 ASP A C 1
ATOM 3217 O O . ASP A 1 415 ? -3.753 -8.167 -21.811 1.00 94.06 415 ASP A O 1
ATOM 3221 N N . ASP A 1 416 ? -3.593 -9.930 -20.418 1.00 96.94 416 ASP A N 1
ATOM 3222 C CA . ASP A 1 416 ? -4.966 -9.833 -19.947 1.00 96.94 416 ASP A CA 1
ATOM 3223 C C . ASP A 1 416 ? -5.056 -8.731 -18.886 1.00 96.94 416 ASP A C 1
ATOM 3225 O O . ASP A 1 416 ? -4.203 -8.567 -18.007 1.00 96.94 416 ASP A O 1
ATOM 3229 N N . ALA A 1 417 ? -6.095 -7.910 -19.001 1.00 97.44 417 ALA A N 1
ATOM 3230 C CA . ALA A 1 417 ? -6.264 -6.707 -18.207 1.00 97.44 417 ALA A CA 1
ATOM 3231 C C . ALA A 1 417 ? -7.163 -6.975 -17.004 1.00 97.44 417 ALA A C 1
ATOM 3233 O O . ALA A 1 417 ? -8.348 -7.268 -17.159 1.00 97.44 417 ALA A O 1
ATOM 3234 N N . PHE A 1 4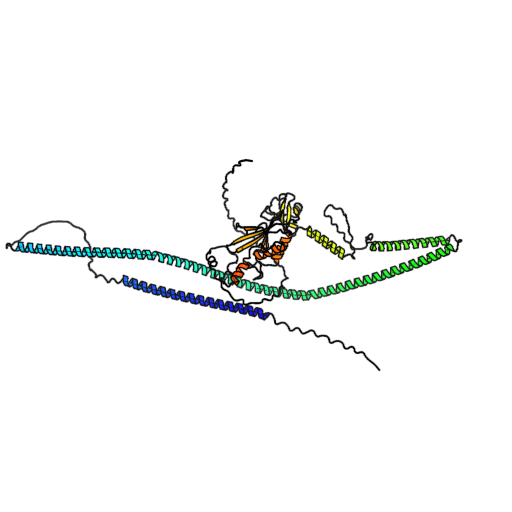18 ? -6.625 -6.799 -15.798 1.00 97.44 418 PHE A N 1
ATOM 3235 C CA . PHE A 1 418 ? -7.420 -6.782 -14.576 1.00 97.44 418 PHE A CA 1
ATOM 3236 C C . PHE A 1 418 ? -7.867 -5.352 -14.285 1.00 97.44 418 PHE A C 1
ATOM 3238 O O . PHE A 1 418 ? -7.050 -4.489 -13.959 1.00 97.44 418 PHE A O 1
ATOM 3245 N N . LEU A 1 419 ? -9.160 -5.089 -14.441 1.00 96.50 419 LEU A N 1
ATOM 3246 C CA . LEU A 1 419 ? -9.750 -3.755 -14.467 1.00 96.50 419 LEU A CA 1
ATOM 3247 C C . LEU A 1 419 ? -10.728 -3.553 -13.309 1.00 96.50 419 LEU A C 1
ATOM 3249 O O . LEU A 1 419 ? -11.516 -4.433 -12.976 1.00 96.50 419 LEU A O 1
ATOM 3253 N N . GLU A 1 420 ? -10.726 -2.363 -12.720 1.00 96.00 420 GLU A N 1
ATOM 3254 C CA . GLU A 1 420 ? -11.727 -1.939 -11.740 1.00 96.00 420 GLU A CA 1
ATOM 3255 C C . GLU A 1 420 ? -12.633 -0.878 -12.373 1.00 96.00 420 GLU A C 1
ATOM 3257 O O . GLU A 1 420 ? -12.268 0.300 -12.436 1.00 96.00 420 GLU A O 1
ATOM 3262 N N . PHE A 1 421 ? -13.795 -1.301 -12.874 1.00 95.25 421 PHE A N 1
ATOM 3263 C CA . PHE A 1 421 ? -14.785 -0.436 -13.527 1.00 95.25 421 PHE A CA 1
ATOM 3264 C C . PHE A 1 421 ? -15.656 0.289 -12.519 1.00 95.25 421 PHE A C 1
ATOM 3266 O O . PHE A 1 421 ? -16.124 -0.338 -11.577 1.00 95.25 421 PHE A O 1
ATOM 3273 N N . ASP A 1 422 ? -15.958 1.566 -12.748 1.00 90.31 422 ASP A N 1
ATOM 3274 C CA . ASP A 1 422 ? -16.668 2.423 -11.790 1.00 90.31 422 ASP A CA 1
ATOM 3275 C C . ASP A 1 422 ? -18.084 1.918 -11.455 1.00 90.31 422 ASP A C 1
ATOM 3277 O O . ASP A 1 422 ? -18.517 2.042 -10.310 1.00 90.31 422 ASP A O 1
ATOM 3281 N N . ALA A 1 423 ? -18.741 1.226 -12.389 1.00 91.81 423 ALA A N 1
ATOM 3282 C CA . ALA A 1 423 ? -20.091 0.681 -12.225 1.00 91.81 423 ALA A CA 1
ATOM 3283 C C . ALA A 1 423 ? -20.198 -0.585 -11.343 1.00 91.81 423 ALA A C 1
ATOM 3285 O O . ALA A 1 423 ? -21.304 -0.924 -10.930 1.00 91.81 423 ALA A O 1
ATOM 3286 N N . PHE A 1 424 ? -19.092 -1.285 -11.051 1.00 93.12 424 PHE A N 1
ATOM 3287 C CA . PHE A 1 424 ? -19.124 -2.591 -10.367 1.00 93.12 424 PHE A CA 1
ATOM 3288 C C . PHE A 1 424 ? -18.118 -2.668 -9.223 1.00 93.12 424 PHE A C 1
ATOM 3290 O O . PHE A 1 424 ? -16.973 -2.263 -9.393 1.00 93.12 424 PHE A O 1
ATOM 3297 N N . ASP A 1 425 ? -18.508 -3.203 -8.069 1.00 90.31 425 ASP A N 1
ATOM 3298 C CA . ASP A 1 425 ? -17.598 -3.316 -6.918 1.00 90.31 425 ASP A CA 1
ATOM 3299 C C . ASP A 1 425 ? -16.523 -4.395 -7.124 1.00 90.31 425 ASP A C 1
ATOM 3301 O O . ASP A 1 425 ? -15.392 -4.255 -6.660 1.00 90.31 425 ASP A O 1
ATOM 3305 N N . ALA A 1 426 ? -16.847 -5.449 -7.877 1.00 94.00 426 ALA A N 1
ATOM 3306 C CA . ALA A 1 426 ? -15.903 -6.499 -8.229 1.00 94.00 426 ALA A CA 1
ATOM 3307 C C . ALA A 1 426 ? -14.980 -6.073 -9.381 1.00 94.00 426 ALA A C 1
ATOM 3309 O O . ALA A 1 426 ? -15.425 -5.550 -10.407 1.00 94.00 426 ALA A O 1
ATOM 3310 N N . ARG A 1 427 ? -13.685 -6.371 -9.236 1.00 96.12 427 ARG A N 1
ATOM 3311 C CA . ARG A 1 427 ? -12.690 -6.238 -10.309 1.00 96.12 427 ARG A CA 1
ATOM 3312 C C . ARG A 1 427 ? -12.925 -7.303 -11.375 1.00 96.12 427 ARG A C 1
ATOM 3314 O O . ARG A 1 427 ? -13.336 -8.417 -11.066 1.00 96.12 427 ARG A O 1
ATOM 3321 N N . GLN A 1 428 ? -12.653 -6.955 -12.623 1.00 97.94 428 GLN A N 1
ATOM 3322 C CA . GLN A 1 428 ? -13.007 -7.755 -13.784 1.00 97.94 428 GLN A CA 1
ATOM 3323 C C . GLN A 1 428 ? -11.788 -8.027 -14.662 1.00 97.94 428 GLN A C 1
ATOM 3325 O O . GLN A 1 428 ? -11.029 -7.112 -14.973 1.00 97.94 428 GLN A O 1
ATOM 3330 N N . TRP A 1 429 ? -11.621 -9.273 -15.096 1.00 98.12 429 TRP A N 1
ATOM 3331 C CA . TRP A 1 429 ? -10.665 -9.632 -16.135 1.00 98.12 429 TRP A CA 1
ATOM 3332 C C . TRP A 1 429 ? -11.241 -9.333 -17.517 1.00 98.12 429 TRP A C 1
ATOM 3334 O O . TRP A 1 429 ? -12.400 -9.631 -17.817 1.00 98.12 429 TRP A O 1
ATOM 3344 N N . VAL A 1 430 ? -10.415 -8.741 -18.371 1.00 98.12 430 VAL A N 1
ATOM 3345 C CA . VAL A 1 430 ? -10.688 -8.539 -19.791 1.00 98.12 430 VAL A CA 1
ATOM 3346 C C . VAL A 1 430 ? -9.525 -9.119 -20.566 1.00 98.12 430 VAL A C 1
ATOM 3348 O O . VAL A 1 430 ? -8.413 -8.593 -20.510 1.00 98.12 430 VAL A O 1
ATOM 3351 N N . PHE A 1 431 ? -9.784 -10.196 -21.299 1.00 97.75 431 PHE A N 1
ATOM 3352 C CA . PHE A 1 431 ? -8.732 -10.866 -22.046 1.00 97.75 431 PHE A CA 1
ATOM 3353 C C . PHE A 1 431 ? -8.249 -10.020 -23.223 1.00 97.75 431 PHE A C 1
ATOM 3355 O O . PHE A 1 431 ? -8.991 -9.192 -23.766 1.00 97.75 431 PHE A O 1
ATOM 3362 N N . GLN A 1 432 ? -7.026 -10.282 -23.682 1.00 96.56 432 GLN A N 1
ATOM 3363 C CA . GLN A 1 432 ? -6.381 -9.577 -24.790 1.00 96.56 432 GLN A CA 1
ATOM 3364 C C . GLN A 1 432 ? -7.296 -9.463 -26.027 1.00 96.56 432 GLN A C 1
ATOM 3366 O O . GLN A 1 432 ? -7.370 -8.407 -26.656 1.00 96.56 432 GLN A O 1
ATOM 3371 N N . LYS A 1 433 ? -8.082 -10.512 -26.322 1.00 96.75 433 LYS A N 1
ATOM 3372 C CA . LYS A 1 433 ? -9.060 -10.576 -27.431 1.00 96.75 433 LYS A CA 1
ATOM 3373 C C . LYS A 1 433 ? -10.205 -9.556 -27.349 1.00 96.75 433 LYS A C 1
ATOM 3375 O O . LYS A 1 433 ? -10.940 -9.410 -28.321 1.00 96.75 433 LYS A O 1
ATOM 3380 N N . ASN A 1 434 ? -10.446 -8.958 -26.184 1.00 97.69 434 ASN A N 1
ATOM 3381 C CA . ASN A 1 434 ? -11.479 -7.951 -25.939 1.00 97.69 434 ASN A CA 1
ATOM 3382 C C . ASN A 1 434 ? -10.864 -6.564 -25.685 1.00 97.69 434 ASN A C 1
ATOM 3384 O O . ASN A 1 434 ? -11.590 -5.572 -25.655 1.00 97.69 434 ASN A O 1
ATOM 3388 N N . ARG A 1 435 ? -9.536 -6.457 -25.555 1.00 94.81 435 ARG A N 1
ATOM 3389 C CA . ARG A 1 435 ? -8.836 -5.209 -25.222 1.00 94.81 435 ARG A CA 1
ATOM 3390 C C . ARG A 1 435 ? -9.007 -4.120 -26.282 1.00 94.81 435 ARG A C 1
ATOM 3392 O O . ARG A 1 435 ? -9.034 -2.945 -25.943 1.00 94.81 435 ARG A O 1
ATOM 3399 N N . GLN A 1 436 ? -9.190 -4.476 -27.553 1.00 95.25 436 GLN A N 1
ATOM 3400 C CA . GLN A 1 436 ? -9.484 -3.517 -28.626 1.00 95.25 436 GLN A CA 1
ATOM 3401 C C . GLN A 1 436 ? -10.853 -2.829 -28.485 1.00 95.25 436 GLN A C 1
ATOM 3403 O O . GLN A 1 436 ? -11.081 -1.809 -29.128 1.00 95.25 436 GLN A O 1
ATOM 3408 N N . LYS A 1 437 ? -11.749 -3.368 -27.645 1.00 97.75 437 LYS A N 1
ATOM 3409 C CA . LYS A 1 437 ? -13.040 -2.751 -27.282 1.00 97.75 437 LYS A CA 1
ATOM 3410 C C . LYS A 1 437 ? -12.913 -1.773 -26.115 1.00 97.75 437 LYS A C 1
ATOM 3412 O O . LYS A 1 437 ? -13.912 -1.285 -25.588 1.00 97.75 437 LYS A O 1
ATOM 3417 N N . LEU A 1 438 ? -11.685 -1.526 -25.678 1.00 97.50 438 LEU A N 1
ATOM 3418 C CA . LEU A 1 438 ? -11.353 -0.561 -24.658 1.00 97.50 438 LEU A CA 1
ATOM 3419 C C . LEU A 1 438 ? -10.418 0.486 -25.258 1.00 97.50 438 LEU A C 1
ATOM 3421 O O . LEU A 1 438 ? -9.459 0.186 -25.971 1.00 97.50 438 LEU A O 1
ATOM 3425 N N . LYS A 1 439 ? -10.666 1.741 -24.915 1.00 95.75 439 LYS A N 1
ATOM 3426 C CA . LYS A 1 439 ? -9.827 2.870 -25.287 1.00 95.75 439 LYS A CA 1
ATOM 3427 C C . LYS A 1 439 ? -9.182 3.435 -24.040 1.00 95.75 439 LYS A C 1
ATOM 3429 O O . LYS A 1 439 ? -9.869 3.857 -23.113 1.00 95.75 439 LYS A O 1
ATOM 3434 N N . ARG A 1 440 ? -7.854 3.509 -24.042 1.00 94.31 440 ARG A N 1
ATOM 3435 C CA . ARG A 1 440 ? -7.136 4.239 -23.002 1.00 94.31 440 ARG A CA 1
ATOM 3436 C C . ARG A 1 440 ? -7.468 5.725 -23.100 1.00 94.31 440 ARG A C 1
ATOM 3438 O O . ARG A 1 440 ? -7.334 6.340 -24.162 1.00 94.31 440 ARG A O 1
ATOM 3445 N N . LEU A 1 441 ? -7.893 6.297 -21.987 1.00 92.50 441 LEU A N 1
ATOM 3446 C CA . LEU A 1 441 ? -8.178 7.710 -21.854 1.00 92.50 441 LEU A CA 1
ATOM 3447 C C . LEU A 1 441 ? -6.919 8.427 -21.379 1.00 92.50 441 LEU A C 1
ATOM 3449 O O . LEU A 1 441 ? -6.300 8.045 -20.392 1.00 92.50 441 LEU A O 1
ATOM 3453 N N . VAL A 1 442 ? -6.551 9.496 -22.081 1.00 87.31 442 VAL A N 1
ATOM 3454 C CA . VAL A 1 442 ? -5.532 10.420 -21.581 1.00 87.31 442 VAL A CA 1
ATOM 3455 C C . VAL A 1 442 ? -6.165 11.222 -20.446 1.00 87.31 442 VAL A C 1
ATOM 3457 O O . VAL A 1 442 ? -7.213 11.856 -20.626 1.00 87.31 442 VAL A O 1
ATOM 3460 N N . ASP A 1 443 ? -5.548 11.134 -19.276 1.00 82.69 443 ASP A N 1
ATOM 3461 C CA . ASP A 1 443 ? -6.034 11.691 -18.018 1.00 82.69 443 ASP A CA 1
ATOM 3462 C C . ASP A 1 443 ? -5.375 13.050 -17.710 1.00 82.69 443 ASP A C 1
ATOM 3464 O O . ASP A 1 443 ? -4.786 13.262 -16.653 1.00 82.69 443 ASP A O 1
ATOM 3468 N N . SER A 1 444 ? -5.418 13.968 -18.681 1.00 83.62 444 SER A N 1
ATOM 3469 C CA . SER A 1 444 ? -4.732 15.270 -18.625 1.00 83.62 444 SER A CA 1
ATOM 3470 C C . SER A 1 444 ? -5.478 16.354 -17.846 1.00 83.62 444 SER A C 1
ATOM 3472 O O . SER A 1 444 ? -4.954 17.452 -17.670 1.00 83.62 444 SER A O 1
ATOM 3474 N N . ASP A 1 445 ? -6.714 16.089 -17.431 1.00 90.94 445 ASP A N 1
ATOM 3475 C CA . ASP A 1 445 ? -7.538 17.098 -16.778 1.00 90.94 445 ASP A CA 1
ATOM 3476 C C . ASP A 1 445 ? -7.063 17.308 -15.337 1.00 90.94 445 ASP A C 1
ATOM 3478 O O . ASP A 1 445 ? -6.729 16.352 -14.627 1.00 90.94 445 ASP A O 1
ATOM 3482 N N . ALA A 1 446 ? -7.058 18.569 -14.900 1.00 94.50 446 ALA A N 1
ATOM 3483 C CA . ALA A 1 446 ? -6.821 18.906 -13.504 1.00 94.50 446 ALA A CA 1
ATOM 3484 C C . ALA A 1 446 ? -7.913 18.271 -12.627 1.00 94.50 446 ALA A C 1
ATOM 3486 O O . ALA A 1 446 ? -9.095 18.300 -12.980 1.00 94.50 446 ALA A O 1
ATOM 3487 N N . LYS A 1 447 ? -7.545 17.724 -11.472 1.00 96.50 447 LYS A N 1
ATOM 3488 C CA . LYS A 1 447 ? -8.446 16.944 -10.611 1.00 96.50 447 LYS A CA 1
ATOM 3489 C C . LYS A 1 447 ? -8.630 17.629 -9.275 1.00 96.50 447 LYS A C 1
ATOM 3491 O O . LYS A 1 447 ? -7.683 18.209 -8.746 1.00 96.50 447 LYS A O 1
ATOM 3496 N N . ASP A 1 448 ? -9.847 17.575 -8.759 1.00 97.75 448 ASP A N 1
ATOM 3497 C CA . ASP A 1 448 ? -10.123 18.002 -7.393 1.00 97.75 448 ASP A CA 1
ATOM 3498 C C . ASP A 1 448 ? -9.607 16.935 -6.419 1.00 97.75 448 ASP A C 1
ATOM 3500 O O . ASP A 1 448 ? -9.636 15.742 -6.728 1.00 97.75 448 ASP A O 1
ATOM 3504 N N . VAL A 1 449 ? -9.136 17.356 -5.247 1.00 97.94 449 VAL A N 1
ATOM 3505 C CA . VAL A 1 449 ? -8.661 16.451 -4.195 1.00 97.94 449 VAL A CA 1
ATOM 3506 C C . VAL A 1 449 ? -9.517 16.649 -2.951 1.00 97.94 449 VAL A C 1
ATOM 3508 O O . VAL A 1 449 ? -9.799 17.775 -2.547 1.00 97.94 449 VAL A O 1
ATOM 3511 N N . PHE A 1 450 ? -9.948 15.545 -2.358 1.00 98.12 450 PHE A N 1
ATOM 3512 C CA . PHE A 1 450 ? -10.733 15.494 -1.137 1.00 98.12 450 PHE A CA 1
ATOM 3513 C C . PHE A 1 450 ? -9.980 14.660 -0.103 1.00 98.12 450 PHE A C 1
ATOM 3515 O O . PHE A 1 450 ? -9.371 13.647 -0.438 1.00 98.12 450 PHE A O 1
ATOM 3522 N N . LEU A 1 451 ? -10.034 15.087 1.150 1.00 97.81 451 LEU A N 1
ATOM 3523 C CA . LEU A 1 451 ? -9.626 14.306 2.304 1.00 97.81 451 LEU A CA 1
ATOM 3524 C C . LEU A 1 451 ? -10.864 13.626 2.885 1.00 97.81 451 LEU A C 1
ATOM 3526 O O . LEU A 1 451 ? -11.767 14.300 3.377 1.00 97.81 451 LEU A O 1
ATOM 3530 N N . ASP A 1 452 ? -10.889 12.302 2.838 1.00 97.62 452 ASP A N 1
ATOM 3531 C CA . ASP A 1 452 ? -11.876 11.484 3.526 1.00 97.62 452 ASP A CA 1
ATOM 3532 C C . ASP A 1 452 ? -11.326 11.104 4.903 1.00 97.62 452 ASP A C 1
ATOM 3534 O O . ASP A 1 452 ? -10.265 10.487 5.018 1.00 97.62 452 ASP A O 1
ATOM 3538 N N . ILE A 1 453 ? -12.051 11.486 5.951 1.00 96.69 453 ILE A N 1
ATOM 3539 C CA . ILE A 1 453 ? -11.717 11.180 7.341 1.00 96.69 453 ILE A CA 1
ATOM 3540 C C . ILE A 1 453 ? -12.710 10.136 7.844 1.00 96.69 453 ILE A C 1
ATOM 3542 O O . ILE A 1 453 ? -13.917 10.393 7.886 1.00 96.69 453 ILE A O 1
ATOM 3546 N N . VAL A 1 454 ? -12.196 8.969 8.234 1.00 96.06 454 VAL A N 1
ATOM 3547 C CA . VAL A 1 454 ? -12.990 7.851 8.754 1.00 96.06 454 VAL A CA 1
ATOM 3548 C C . VAL A 1 454 ? -12.656 7.641 10.236 1.00 96.06 454 VAL A C 1
ATOM 3550 O O . VAL A 1 454 ? -11.532 7.239 10.552 1.00 96.06 454 VAL A O 1
ATOM 3553 N N . PRO A 1 455 ? -13.591 7.902 11.167 1.00 94.12 455 PRO A N 1
ATOM 3554 C CA . PRO A 1 455 ? -13.377 7.635 12.582 1.00 94.12 455 PRO A CA 1
ATOM 3555 C C . PRO A 1 455 ? -13.376 6.124 12.821 1.00 94.12 455 PRO A C 1
ATOM 3557 O O . PRO A 1 455 ? -14.395 5.458 12.642 1.00 94.12 455 PRO A O 1
ATOM 3560 N N . GLN A 1 456 ? -12.233 5.573 13.233 1.00 89.31 456 GLN A N 1
ATOM 3561 C CA . GLN A 1 456 ? -12.149 4.175 13.668 1.00 89.31 456 GLN A CA 1
ATOM 3562 C C . GLN A 1 456 ? -12.631 4.020 15.118 1.00 89.31 456 GLN A C 1
ATOM 3564 O O . GLN A 1 456 ? -13.180 2.983 15.487 1.00 89.31 456 GLN A O 1
ATOM 3569 N N . ASN A 1 457 ? -12.433 5.058 15.935 1.00 88.88 457 ASN A N 1
ATOM 3570 C CA . ASN A 1 457 ? -13.011 5.236 17.267 1.00 88.88 457 ASN A CA 1
ATOM 3571 C C . ASN A 1 457 ? -12.981 6.733 17.648 1.00 88.88 457 ASN A C 1
ATOM 3573 O O . ASN A 1 457 ? -12.630 7.573 16.821 1.00 88.88 457 ASN A O 1
ATOM 3577 N N . ASP A 1 458 ? -13.315 7.069 18.898 1.00 85.31 458 ASP A N 1
ATOM 3578 C CA . ASP A 1 458 ? -13.361 8.459 19.390 1.00 85.31 458 ASP A CA 1
ATOM 3579 C C . ASP A 1 458 ? -12.001 9.186 19.356 1.00 85.31 458 ASP A C 1
ATOM 3581 O O . ASP A 1 458 ? -11.945 10.409 19.477 1.00 85.31 458 ASP A O 1
ATOM 3585 N N . ILE A 1 459 ? -10.899 8.443 19.224 1.00 83.75 459 ILE A N 1
ATOM 3586 C CA . ILE A 1 459 ? -9.526 8.948 19.331 1.00 83.75 459 ILE A CA 1
ATOM 3587 C C . ILE A 1 459 ? -8.758 8.776 18.017 1.00 83.75 459 ILE A C 1
ATOM 3589 O O . ILE A 1 459 ? -7.875 9.575 17.738 1.00 83.75 459 ILE A O 1
ATOM 3593 N N . ILE A 1 460 ? -9.070 7.775 17.193 1.00 87.94 460 ILE A N 1
ATOM 3594 C CA . ILE A 1 460 ? -8.284 7.380 16.019 1.00 87.94 460 ILE A CA 1
ATOM 3595 C C . ILE A 1 460 ? -9.051 7.705 14.745 1.00 87.94 460 ILE A C 1
ATOM 3597 O O . ILE A 1 460 ? -10.147 7.191 14.504 1.00 87.94 460 ILE A O 1
ATOM 3601 N N . MET A 1 461 ? -8.424 8.530 13.913 1.00 94.00 461 MET A N 1
ATOM 3602 C CA . MET A 1 461 ? -8.948 8.957 12.624 1.00 94.00 461 MET A CA 1
ATOM 3603 C C . MET A 1 461 ? -8.070 8.407 11.509 1.00 94.00 461 MET A C 1
ATOM 3605 O O . MET A 1 461 ? -6.876 8.712 11.440 1.00 94.00 461 MET A O 1
ATOM 3609 N N . HIS A 1 462 ? -8.680 7.641 10.610 1.00 96.19 462 HIS A N 1
ATOM 3610 C CA . HIS A 1 462 ? -8.041 7.202 9.377 1.00 96.19 462 HIS A CA 1
ATOM 3611 C C . HIS A 1 462 ? -8.222 8.248 8.284 1.00 96.19 462 HIS A C 1
ATOM 3613 O O . HIS A 1 462 ? -9.313 8.805 8.136 1.00 96.19 462 HIS A O 1
ATOM 3619 N N . TRP A 1 463 ? -7.156 8.525 7.536 1.00 97.62 463 TRP A N 1
ATOM 3620 C CA . TRP A 1 463 ? -7.174 9.479 6.432 1.00 97.62 463 TRP A CA 1
ATOM 3621 C C . TRP A 1 463 ? -6.978 8.761 5.105 1.00 97.62 463 TRP A C 1
ATOM 3623 O O . TRP A 1 463 ? -6.033 7.990 4.937 1.00 97.62 463 TRP A O 1
ATOM 3633 N N . ALA A 1 464 ? -7.833 9.097 4.148 1.00 97.88 464 ALA A N 1
ATOM 3634 C CA . ALA A 1 464 ? -7.720 8.671 2.767 1.00 97.88 464 ALA A CA 1
ATOM 3635 C C . ALA A 1 464 ? -7.851 9.886 1.841 1.00 97.88 464 ALA A C 1
ATOM 3637 O O . ALA A 1 464 ? -8.639 10.797 2.097 1.00 97.88 464 ALA A O 1
ATOM 3638 N N . LEU A 1 465 ? -7.077 9.927 0.759 1.00 98.25 465 LEU A N 1
ATOM 3639 C CA . LEU A 1 465 ? -7.149 11.005 -0.226 1.00 98.25 465 LEU A CA 1
ATOM 3640 C C . LEU A 1 465 ? -7.920 10.539 -1.451 1.00 98.25 465 LEU A C 1
ATOM 3642 O O . LEU A 1 465 ? -7.510 9.615 -2.151 1.00 98.25 465 LEU A O 1
ATOM 3646 N N . ARG A 1 466 ? -9.031 11.212 -1.740 1.00 98.00 466 ARG A N 1
ATOM 3647 C CA . ARG A 1 466 ? -9.847 10.968 -2.922 1.00 98.00 466 ARG A CA 1
ATOM 3648 C C . ARG A 1 466 ? -9.562 12.010 -3.990 1.00 98.00 466 ARG A C 1
ATOM 3650 O O . ARG A 1 466 ? -9.821 13.195 -3.816 1.00 98.00 466 ARG A O 1
ATOM 3657 N N . VAL A 1 467 ? -9.073 11.558 -5.132 1.00 97.19 467 VAL A N 1
ATOM 3658 C CA . VAL A 1 467 ? -8.805 12.383 -6.307 1.00 97.19 467 VAL A CA 1
ATOM 3659 C C . VAL A 1 467 ? -9.948 12.187 -7.297 1.00 97.19 467 VAL A C 1
ATOM 3661 O O . VAL A 1 467 ? -10.257 11.061 -7.688 1.00 97.19 467 VAL A O 1
ATOM 3664 N N . VAL A 1 468 ? -10.609 13.279 -7.671 1.00 95.75 468 VAL A N 1
ATOM 3665 C CA . VAL A 1 468 ? -11.807 13.286 -8.516 1.00 95.75 468 VAL A CA 1
ATOM 3666 C C . VAL A 1 468 ? -11.495 14.016 -9.820 1.00 95.75 468 VAL A C 1
ATOM 3668 O O . VAL A 1 468 ? -11.299 15.234 -9.845 1.00 95.75 468 VAL A O 1
ATOM 3671 N N . GLY A 1 469 ? -11.434 13.257 -10.912 1.00 92.62 469 GLY A N 1
ATOM 3672 C CA . GLY A 1 469 ? -11.353 13.764 -12.277 1.00 92.62 469 GLY A CA 1
ATOM 3673 C C . GLY A 1 469 ? -12.701 13.725 -12.997 1.00 92.62 469 GLY A C 1
ATOM 3674 O O . GLY A 1 469 ? -13.707 13.253 -12.475 1.00 92.62 469 GLY A O 1
ATOM 3675 N N . THR A 1 470 ? -12.712 14.200 -14.242 1.00 89.25 470 THR A N 1
ATOM 3676 C CA . THR A 1 470 ? -13.889 14.170 -15.131 1.00 89.25 470 THR A CA 1
ATOM 3677 C C . THR A 1 470 ? -14.289 12.751 -15.538 1.00 89.25 470 THR A C 1
ATOM 3679 O O . THR A 1 470 ? -15.456 12.500 -15.817 1.00 89.25 470 THR A O 1
ATOM 3682 N N . LYS A 1 471 ? -13.314 11.835 -15.595 1.00 87.50 471 LYS A N 1
ATOM 3683 C CA . LYS A 1 471 ? -13.472 10.473 -16.130 1.00 87.50 471 LYS A CA 1
ATOM 3684 C C . LYS A 1 471 ? -13.346 9.374 -15.081 1.00 87.50 471 LYS A C 1
ATOM 3686 O O . LYS A 1 471 ? -13.709 8.244 -15.365 1.00 87.50 471 LYS A O 1
ATOM 3691 N N . ALA A 1 472 ? -12.764 9.671 -13.925 1.00 89.50 472 ALA A N 1
ATOM 3692 C CA . ALA A 1 472 ? -12.517 8.687 -12.882 1.00 89.50 472 ALA A CA 1
ATOM 3693 C C . ALA A 1 472 ? -12.407 9.377 -11.521 1.00 89.50 472 ALA A C 1
ATOM 3695 O O . ALA A 1 472 ? -11.977 10.529 -11.427 1.00 89.50 472 ALA A O 1
ATOM 3696 N N . SER A 1 473 ? -12.765 8.651 -10.466 1.00 93.25 473 SER A N 1
ATOM 3697 C CA . SER A 1 473 ? -12.486 9.031 -9.085 1.00 93.25 473 SER A CA 1
ATOM 3698 C C . SER A 1 473 ? -11.796 7.878 -8.373 1.00 93.25 473 SER A C 1
ATOM 3700 O O . SER A 1 473 ? -12.190 6.722 -8.546 1.00 93.25 473 SER A O 1
ATOM 3702 N N . ARG A 1 474 ? -10.748 8.182 -7.601 1.00 94.44 474 ARG A N 1
ATOM 3703 C CA . ARG A 1 474 ? -9.990 7.179 -6.850 1.00 94.44 474 ARG A CA 1
ATOM 3704 C C . ARG A 1 474 ? -9.614 7.656 -5.470 1.00 94.44 474 ARG A C 1
ATOM 3706 O O . ARG A 1 474 ? -9.227 8.804 -5.296 1.00 94.44 474 ARG A O 1
ATOM 3713 N N . CYS A 1 475 ? -9.716 6.737 -4.529 1.00 97.00 475 CYS A N 1
ATOM 3714 C CA . CYS A 1 475 ? -9.287 6.853 -3.155 1.00 97.00 475 CYS A CA 1
ATOM 3715 C C . CYS A 1 475 ? -7.929 6.157 -3.001 1.00 97.00 475 CYS A C 1
ATOM 3717 O O . CYS A 1 475 ? -7.739 5.044 -3.499 1.00 97.00 475 CYS A O 1
ATOM 3719 N N . TYR A 1 476 ? -7.001 6.845 -2.347 1.00 97.69 476 TYR A N 1
ATOM 3720 C CA . TYR A 1 476 ? -5.654 6.393 -2.034 1.00 97.69 476 TYR A CA 1
ATOM 3721 C C . TYR A 1 476 ? -5.475 6.467 -0.522 1.00 97.69 476 TYR A C 1
ATOM 3723 O O . TYR A 1 476 ? -5.679 7.528 0.074 1.00 97.69 476 TYR A O 1
ATOM 3731 N N . GLU A 1 477 ? -5.074 5.368 0.100 1.00 97.44 477 GLU A N 1
ATOM 3732 C CA . GLU A 1 477 ? -4.855 5.301 1.544 1.00 97.44 477 GLU A CA 1
ATOM 3733 C C . GLU A 1 477 ? -3.736 4.324 1.891 1.00 97.44 477 GLU A C 1
ATOM 3735 O O . GLU A 1 477 ? -3.317 3.512 1.067 1.00 97.44 477 GLU A O 1
ATOM 3740 N N . PHE A 1 478 ? -3.236 4.416 3.117 1.00 97.50 478 PHE A N 1
ATOM 3741 C CA . PHE A 1 478 ? -2.169 3.559 3.616 1.00 97.50 478 PHE A CA 1
ATOM 3742 C C . PHE A 1 478 ? -2.642 2.872 4.889 1.00 97.50 478 PHE A C 1
ATOM 3744 O O . PHE A 1 478 ? -3.063 3.544 5.827 1.00 97.50 478 PHE A O 1
ATOM 3751 N N . GLU A 1 479 ? -2.600 1.546 4.902 1.00 95.94 479 GLU A N 1
ATOM 3752 C CA . GLU A 1 479 ? -3.061 0.694 5.997 1.00 95.94 479 GLU A CA 1
ATOM 3753 C C . GLU A 1 479 ? -1.970 -0.302 6.409 1.00 95.94 479 GLU A C 1
ATOM 3755 O O . GLU A 1 479 ? -0.886 -0.330 5.828 1.00 95.94 479 GLU A O 1
ATOM 3760 N N . ALA A 1 480 ? -2.266 -1.142 7.408 1.00 93.25 480 ALA A N 1
ATOM 3761 C CA . ALA A 1 480 ? -1.360 -2.182 7.900 1.00 93.25 480 ALA A CA 1
ATOM 3762 C C . ALA A 1 480 ? -0.836 -3.106 6.784 1.00 93.25 480 ALA A C 1
ATOM 3764 O O . ALA A 1 480 ? 0.323 -3.514 6.823 1.00 93.25 480 ALA A O 1
ATOM 3765 N N . ASP A 1 481 ? -1.668 -3.372 5.774 1.00 94.12 481 ASP A N 1
ATOM 3766 C CA . ASP A 1 481 ? -1.340 -4.214 4.617 1.00 94.12 481 ASP A CA 1
ATOM 3767 C C . ASP A 1 481 ? -0.633 -3.447 3.479 1.00 94.12 481 ASP A C 1
ATOM 3769 O O . ASP A 1 481 ? -0.388 -3.997 2.403 1.00 94.12 481 ASP A O 1
ATOM 3773 N N . GLY A 1 482 ? -0.287 -2.176 3.698 1.00 95.94 482 GLY A N 1
ATOM 3774 C CA . GLY A 1 482 ? 0.379 -1.311 2.731 1.00 95.94 482 GLY A CA 1
ATOM 3775 C C . GLY A 1 482 ? -0.565 -0.310 2.067 1.00 95.94 482 GLY A C 1
ATOM 3776 O O . GLY A 1 482 ? -1.576 0.106 2.632 1.00 95.94 482 GLY A O 1
ATOM 3777 N N . VAL A 1 483 ? -0.201 0.148 0.867 1.00 96.56 483 VAL A N 1
ATOM 3778 C CA . VAL A 1 483 ? -0.991 1.154 0.143 1.00 96.56 483 VAL A CA 1
ATOM 3779 C C . VAL A 1 483 ? -2.177 0.497 -0.550 1.00 96.56 483 VAL A C 1
ATOM 3781 O O . VAL A 1 483 ? -2.015 -0.419 -1.358 1.00 96.56 483 VAL A O 1
ATOM 3784 N N . ILE A 1 484 ? -3.371 1.008 -0.263 1.00 95.19 484 ILE A N 1
ATOM 3785 C CA . ILE A 1 484 ? -4.629 0.566 -0.849 1.00 95.19 484 ILE A CA 1
ATOM 3786 C C . ILE A 1 484 ? -5.134 1.649 -1.801 1.00 95.19 484 ILE A C 1
ATOM 3788 O O . ILE A 1 484 ? -5.095 2.849 -1.524 1.00 95.19 484 ILE A O 1
ATOM 3792 N N . MET A 1 485 ? -5.584 1.205 -2.972 1.00 95.00 485 MET A N 1
ATOM 3793 C CA . MET A 1 485 ? -6.131 2.055 -4.022 1.00 95.00 485 MET A CA 1
ATOM 3794 C C . MET A 1 485 ? -7.449 1.454 -4.494 1.00 95.00 485 MET A C 1
ATOM 3796 O O . MET A 1 485 ? -7.508 0.272 -4.848 1.00 95.00 485 MET A O 1
ATOM 3800 N N . GLY A 1 486 ? -8.499 2.265 -4.513 1.00 92.44 486 GLY A N 1
ATOM 3801 C CA . GLY A 1 486 ? -9.841 1.820 -4.880 1.00 92.44 486 GLY A CA 1
ATOM 3802 C C . GLY A 1 486 ? -10.755 2.991 -5.203 1.00 92.44 486 GLY A C 1
ATOM 3803 O O . GLY A 1 486 ? -10.327 4.142 -5.245 1.00 92.44 486 GLY A O 1
ATOM 3804 N N . LYS A 1 487 ? -12.034 2.728 -5.463 1.00 91.00 487 LYS A N 1
ATOM 3805 C CA . LYS A 1 487 ? -13.022 3.810 -5.661 1.00 91.00 487 LYS A CA 1
ATOM 3806 C C . LYS A 1 487 ? -13.401 4.530 -4.371 1.00 91.00 487 LYS A C 1
ATOM 3808 O O . LYS A 1 487 ? -13.772 5.701 -4.396 1.00 91.00 487 LYS A O 1
ATOM 3813 N N . ARG A 1 488 ? -13.357 3.805 -3.258 1.00 93.19 488 ARG A N 1
ATOM 3814 C CA . ARG A 1 488 ? -13.695 4.268 -1.913 1.00 93.19 488 ARG A CA 1
ATOM 3815 C C . ARG A 1 488 ? -12.603 3.811 -0.958 1.00 93.19 488 ARG A C 1
ATOM 3817 O O . ARG A 1 488 ? -11.806 2.949 -1.318 1.00 93.19 488 ARG A O 1
ATOM 3824 N N . THR A 1 489 ? -12.600 4.389 0.233 1.00 94.25 489 THR A N 1
ATOM 3825 C CA . THR A 1 489 ? -11.788 3.891 1.345 1.00 94.25 489 THR A CA 1
ATOM 3826 C C . THR A 1 489 ? -12.198 2.456 1.694 1.00 94.25 489 THR A C 1
ATOM 3828 O O . THR A 1 489 ? -13.386 2.127 1.714 1.00 94.25 489 THR A O 1
ATOM 3831 N N . ALA A 1 490 ? -11.226 1.596 1.977 1.00 93.12 490 ALA A N 1
ATOM 3832 C CA . ALA A 1 490 ? -11.396 0.222 2.440 1.00 93.12 490 ALA A CA 1
ATOM 3833 C C . ALA A 1 490 ? -12.067 0.148 3.822 1.00 93.12 490 ALA A C 1
ATOM 3835 O O . ALA A 1 490 ? -12.591 -0.900 4.220 1.00 93.12 490 ALA A O 1
ATOM 3836 N N . LEU A 1 491 ? -12.122 1.278 4.533 1.00 91.81 491 LEU A N 1
ATOM 3837 C CA . LEU A 1 491 ? -12.857 1.439 5.781 1.00 91.81 491 LEU A CA 1
ATOM 3838 C C . LEU A 1 491 ? -14.306 1.910 5.594 1.00 91.81 491 LEU A C 1
ATOM 3840 O O . LEU A 1 491 ? -14.973 2.189 6.592 1.00 91.81 491 LEU A O 1
ATOM 3844 N N . ASP A 1 492 ? -14.832 1.952 4.361 1.00 87.94 492 ASP A N 1
ATOM 3845 C CA . ASP A 1 492 ? -16.255 2.198 4.069 1.00 87.94 492 ASP A CA 1
ATOM 3846 C C . ASP A 1 492 ? -17.119 0.987 4.485 1.00 87.94 492 ASP A C 1
ATOM 3848 O O . ASP A 1 492 ? -17.718 0.283 3.675 1.00 87.94 492 ASP A O 1
ATOM 3852 N N . LYS A 1 493 ? -17.141 0.702 5.791 1.00 88.69 493 LYS A N 1
ATOM 3853 C CA . LYS A 1 493 ? -17.892 -0.385 6.438 1.00 88.69 493 LYS A CA 1
ATOM 3854 C C . LYS A 1 493 ? -19.157 0.150 7.118 1.00 88.69 493 LYS A C 1
ATOM 3856 O O . LYS A 1 493 ? -19.548 -0.328 8.179 1.00 88.69 493 LYS A O 1
ATOM 3861 N N . GLY A 1 494 ? -19.761 1.189 6.533 1.00 90.38 494 GLY A N 1
ATOM 3862 C CA . GLY A 1 494 ? -20.899 1.916 7.109 1.00 90.38 494 GLY A CA 1
ATOM 3863 C C . GLY A 1 494 ? -20.526 2.910 8.214 1.00 90.38 494 GLY A C 1
ATOM 3864 O O . GLY A 1 494 ? -21.411 3.425 8.895 1.00 90.38 494 GLY A O 1
ATOM 3865 N N . LEU A 1 495 ? -19.231 3.184 8.405 1.00 90.25 495 LEU A N 1
ATOM 3866 C CA . LEU A 1 495 ? -18.761 4.238 9.302 1.00 90.25 495 LEU A CA 1
ATOM 3867 C C . LEU A 1 495 ? -19.051 5.620 8.689 1.00 90.25 495 LEU A C 1
ATOM 3869 O O . LEU A 1 495 ? -19.006 5.765 7.466 1.00 90.25 495 LEU A O 1
ATOM 3873 N N . PRO A 1 496 ? -19.348 6.649 9.501 1.00 93.56 496 PRO A N 1
ATOM 3874 C CA . PRO A 1 496 ? -19.596 7.989 8.986 1.00 93.56 496 PRO A CA 1
ATOM 3875 C C . PRO A 1 496 ? -18.305 8.579 8.406 1.00 93.56 496 PRO A C 1
ATOM 3877 O O . PRO A 1 496 ? -17.366 8.870 9.141 1.00 93.56 496 PRO A O 1
ATOM 3880 N N . ILE A 1 497 ? -18.261 8.769 7.088 1.00 96.50 497 ILE A N 1
ATOM 3881 C CA . ILE A 1 497 ? -17.118 9.376 6.395 1.00 96.50 497 ILE A CA 1
ATOM 3882 C C . ILE A 1 497 ? -17.335 10.887 6.309 1.00 96.50 497 ILE A C 1
ATOM 3884 O O . ILE A 1 497 ? -18.339 11.348 5.763 1.00 96.50 497 ILE A O 1
ATOM 3888 N N . SER A 1 498 ? -16.380 11.662 6.820 1.00 96.62 498 SER A N 1
ATOM 3889 C CA . SER A 1 498 ? -16.343 13.113 6.634 1.00 96.62 498 SER A CA 1
ATOM 3890 C C . SER A 1 498 ? -15.421 13.454 5.467 1.00 96.62 498 SER A C 1
ATOM 3892 O O . SER A 1 498 ? -14.207 13.318 5.587 1.00 96.62 498 SER A O 1
ATOM 3894 N N . SER A 1 499 ? -15.985 13.920 4.353 1.00 97.44 499 SER A N 1
ATOM 3895 C CA . SER A 1 499 ? -15.220 14.332 3.170 1.00 97.44 499 SER A CA 1
ATOM 3896 C C . SER A 1 499 ? -15.013 15.847 3.144 1.00 97.44 499 SER A C 1
ATOM 3898 O O . SER A 1 499 ? -15.975 16.614 3.077 1.00 97.44 499 SER A O 1
ATOM 3900 N N . GLN A 1 500 ? -13.758 16.289 3.141 1.00 97.62 500 GLN A N 1
ATOM 3901 C CA . GLN A 1 500 ? -13.359 17.693 3.037 1.00 97.62 500 GLN A CA 1
ATOM 3902 C C . GLN A 1 500 ? -12.677 17.942 1.690 1.00 97.62 500 GLN A C 1
ATOM 3904 O O . GLN A 1 500 ? -11.658 17.330 1.386 1.00 97.62 500 GLN A O 1
ATOM 3909 N N . LYS A 1 501 ? -13.197 18.869 0.878 1.00 97.94 501 LYS A N 1
ATOM 3910 C CA . LYS A 1 501 ? -12.493 19.307 -0.336 1.00 97.94 501 LYS A CA 1
ATOM 3911 C C . LYS A 1 501 ? -11.257 20.122 0.054 1.00 97.94 501 LYS A C 1
ATOM 3913 O O . LYS A 1 501 ? -11.386 21.074 0.818 1.00 97.94 501 LYS A O 1
ATOM 3918 N N . LEU A 1 502 ? -10.099 19.767 -0.495 1.00 97.81 502 LEU A N 1
ATOM 3919 C CA . LEU A 1 502 ? -8.872 20.547 -0.365 1.00 97.81 502 LEU A CA 1
ATOM 3920 C C . LEU A 1 502 ? -8.828 21.603 -1.482 1.00 97.81 502 LEU A C 1
ATOM 3922 O O . LEU A 1 502 ? -9.167 21.327 -2.636 1.00 97.81 502 LEU A O 1
ATOM 3926 N N . GLU A 1 503 ? -8.451 22.829 -1.143 1.00 96.50 503 GLU A N 1
ATOM 3927 C CA . GLU A 1 503 ? -8.192 23.911 -2.081 1.00 96.50 503 GLU A CA 1
ATOM 3928 C C . GLU A 1 503 ? -6.984 23.580 -2.965 1.00 96.50 503 GLU A C 1
ATOM 3930 O O . GLU A 1 503 ? -5.934 23.129 -2.503 1.00 96.50 503 GLU A O 1
ATOM 3935 N N . GLY A 1 504 ? -7.136 23.843 -4.260 1.00 94.88 504 GLY A N 1
ATOM 3936 C CA . GLY A 1 504 ? -6.173 23.460 -5.284 1.00 94.88 504 GLY A CA 1
ATOM 3937 C C . GLY A 1 504 ? -6.681 22.315 -6.155 1.00 94.88 504 GLY A C 1
ATOM 3938 O O . GLY A 1 504 ? -7.719 21.704 -5.906 1.00 94.88 504 GLY A O 1
ATOM 3939 N N . ARG A 1 505 ? -5.960 22.064 -7.245 1.00 97.50 505 ARG A N 1
ATOM 3940 C CA . ARG A 1 505 ? -6.213 20.944 -8.155 1.00 97.50 505 ARG A CA 1
ATOM 3941 C C . ARG A 1 505 ? -4.883 20.327 -8.532 1.00 97.50 505 ARG A C 1
ATOM 3943 O O . ARG A 1 505 ? -3.919 21.056 -8.757 1.00 97.50 505 ARG A O 1
ATOM 3950 N N . THR A 1 506 ? -4.843 19.008 -8.654 1.00 97.38 506 THR A N 1
ATOM 3951 C CA . THR A 1 506 ? -3.639 18.319 -9.117 1.00 97.38 506 THR A CA 1
ATOM 3952 C C . THR A 1 506 ? -3.682 18.103 -10.624 1.00 97.38 506 THR A C 1
ATOM 3954 O O . THR A 1 506 ? -4.722 17.758 -11.185 1.00 97.38 506 THR A O 1
ATOM 3957 N N . THR A 1 507 ? -2.554 18.318 -11.297 1.00 96.62 507 THR A N 1
ATOM 3958 C CA . THR A 1 507 ? -2.356 17.943 -12.707 1.00 96.62 507 THR A CA 1
ATOM 3959 C C . THR A 1 507 ? -1.791 16.534 -12.855 1.00 96.62 507 THR A C 1
ATOM 3961 O O . THR A 1 507 ? -1.653 16.054 -13.979 1.00 96.62 507 THR A O 1
ATOM 3964 N N . LYS A 1 508 ? -1.479 15.861 -11.738 1.00 96.44 508 LYS A N 1
ATOM 3965 C CA . LYS A 1 508 ? -1.022 14.476 -11.747 1.00 96.44 508 LYS A CA 1
ATOM 3966 C C . LYS A 1 508 ? -2.124 13.557 -12.272 1.00 96.44 508 LYS A C 1
ATOM 3968 O O . LYS A 1 508 ? -3.308 13.692 -11.947 1.00 96.44 508 LYS A O 1
ATOM 3973 N N . THR A 1 509 ? -1.729 12.631 -13.130 1.00 94.25 509 THR A N 1
ATOM 3974 C CA . THR A 1 509 ? -2.596 11.561 -13.630 1.00 94.25 509 THR A CA 1
ATOM 3975 C C . THR A 1 509 ? -2.828 10.519 -12.534 1.00 94.25 509 THR A C 1
ATOM 3977 O O . THR A 1 509 ? -1.981 10.337 -11.656 1.00 94.25 509 THR A O 1
ATOM 3980 N N . HIS A 1 510 ? -3.935 9.773 -12.597 1.00 93.81 510 HIS A N 1
ATOM 3981 C CA . HIS A 1 510 ? -4.138 8.640 -11.683 1.00 93.81 510 HIS A CA 1
ATOM 3982 C C . HIS A 1 510 ? -3.005 7.607 -11.769 1.00 93.81 510 HIS A C 1
ATOM 3984 O O . HIS A 1 510 ? -2.653 7.004 -10.755 1.00 93.81 510 HIS A O 1
ATOM 3990 N N . ARG A 1 511 ? -2.380 7.449 -12.943 1.00 91.75 511 ARG A N 1
ATOM 3991 C CA . ARG A 1 511 ? -1.198 6.602 -13.139 1.00 91.75 511 ARG A CA 1
ATOM 3992 C C . ARG A 1 511 ? 0.018 7.095 -12.364 1.00 91.75 511 ARG A C 1
ATOM 3994 O O . ARG A 1 511 ? 0.601 6.311 -11.625 1.00 91.75 511 ARG A O 1
ATOM 4001 N N . GLU A 1 512 ? 0.382 8.369 -12.495 1.00 94.38 512 GLU A N 1
ATOM 4002 C CA . GLU A 1 512 ? 1.501 8.953 -11.739 1.00 94.38 512 GLU A CA 1
ATOM 4003 C C . GLU A 1 512 ? 1.290 8.809 -10.228 1.00 94.38 512 GLU A C 1
ATOM 4005 O O . GLU A 1 512 ? 2.202 8.401 -9.510 1.00 94.38 512 GLU A O 1
ATOM 4010 N N . ILE A 1 513 ? 0.070 9.078 -9.753 1.00 96.19 513 ILE A N 1
ATOM 4011 C CA . ILE A 1 513 ? -0.278 8.937 -8.336 1.00 96.19 513 ILE A CA 1
ATOM 4012 C C . ILE A 1 513 ? -0.174 7.473 -7.894 1.00 96.19 513 ILE A C 1
ATOM 4014 O O . ILE A 1 513 ? 0.407 7.198 -6.850 1.00 96.19 513 ILE A O 1
ATOM 4018 N N . SER A 1 514 ? -0.670 6.525 -8.695 1.00 93.94 514 SER A N 1
ATOM 4019 C CA . SER A 1 514 ? -0.612 5.089 -8.373 1.00 93.94 514 SER A CA 1
ATOM 4020 C C . SER A 1 514 ? 0.824 4.556 -8.352 1.00 93.94 514 SER A C 1
ATOM 4022 O O . SER A 1 514 ? 1.175 3.752 -7.489 1.00 93.94 514 SER A O 1
ATOM 4024 N N . GLN A 1 515 ? 1.679 5.026 -9.265 1.00 93.94 515 GLN A N 1
ATOM 4025 C CA . GLN A 1 515 ? 3.107 4.696 -9.277 1.00 93.94 515 GLN A CA 1
ATOM 4026 C C . GLN A 1 515 ? 3.810 5.239 -8.032 1.00 93.94 515 GLN A C 1
ATOM 4028 O O . GLN A 1 515 ? 4.538 4.500 -7.372 1.00 93.94 515 GLN A O 1
ATOM 4033 N N . TRP A 1 516 ? 3.546 6.499 -7.673 1.00 97.44 516 TRP A N 1
ATOM 4034 C CA . TRP A 1 516 ? 4.072 7.092 -6.445 1.00 97.44 516 TRP A CA 1
ATOM 4035 C C . TRP A 1 516 ? 3.602 6.327 -5.202 1.00 97.44 516 TRP A C 1
ATOM 4037 O O . TRP A 1 516 ? 4.412 5.995 -4.346 1.00 97.44 516 TRP A O 1
ATOM 4047 N N . CYS A 1 517 ? 2.318 5.968 -5.143 1.00 96.44 517 CYS A N 1
ATOM 4048 C CA . CYS A 1 517 ? 1.725 5.163 -4.076 1.00 96.44 517 CYS A CA 1
ATOM 4049 C C . CYS A 1 517 ? 2.391 3.785 -3.954 1.00 96.44 517 CYS A C 1
ATOM 4051 O O . CYS A 1 517 ? 2.736 3.354 -2.859 1.00 96.44 517 CYS A O 1
ATOM 4053 N N . THR A 1 518 ? 2.628 3.111 -5.080 1.00 94.00 518 THR A N 1
ATOM 4054 C CA . THR A 1 518 ? 3.306 1.805 -5.107 1.00 94.00 518 THR A CA 1
ATOM 4055 C C . THR A 1 518 ? 4.734 1.915 -4.575 1.00 94.00 518 THR A C 1
ATOM 4057 O O . THR A 1 518 ? 5.143 1.106 -3.746 1.00 94.00 518 THR A O 1
ATOM 4060 N N . GLN A 1 519 ? 5.474 2.942 -5.004 1.00 96.06 519 GLN A N 1
ATOM 4061 C CA . GLN A 1 519 ? 6.824 3.205 -4.508 1.00 96.06 519 GLN A CA 1
ATOM 4062 C C . GLN A 1 519 ? 6.813 3.532 -3.009 1.00 96.06 519 GLN A C 1
ATOM 4064 O O . GLN A 1 519 ? 7.596 2.969 -2.253 1.00 96.06 519 GLN A O 1
ATOM 4069 N N . PHE A 1 520 ? 5.875 4.369 -2.558 1.00 96.25 520 PHE A N 1
ATOM 4070 C CA . PHE A 1 520 ? 5.720 4.700 -1.145 1.00 96.25 520 PHE A CA 1
ATOM 4071 C C . PHE A 1 520 ? 5.492 3.447 -0.291 1.00 96.25 520 PHE A C 1
ATOM 4073 O O . PHE A 1 520 ? 6.141 3.304 0.742 1.00 96.25 520 PHE A O 1
ATOM 4080 N N . GLY A 1 521 ? 4.606 2.543 -0.721 1.00 95.44 521 GLY A N 1
ATOM 4081 C CA . GLY A 1 521 ? 4.338 1.288 -0.013 1.00 95.44 521 GLY A CA 1
ATOM 4082 C C . GLY A 1 521 ? 5.505 0.297 -0.039 1.00 95.44 521 GLY A C 1
ATOM 4083 O O . GLY A 1 521 ? 5.613 -0.527 0.862 1.00 95.44 521 GLY A O 1
ATOM 4084 N N . ALA A 1 522 ? 6.389 0.376 -1.038 1.00 94.81 522 ALA A N 1
ATOM 4085 C CA . ALA A 1 522 ? 7.623 -0.410 -1.075 1.00 94.81 522 ALA A CA 1
ATOM 4086 C C . ALA A 1 522 ? 8.696 0.143 -0.120 1.00 94.81 522 ALA A C 1
ATOM 4088 O O . ALA A 1 522 ? 9.459 -0.627 0.460 1.00 94.81 522 ALA A O 1
ATOM 4089 N N . ASP A 1 523 ? 8.737 1.466 0.050 1.00 95.12 523 ASP A N 1
ATOM 4090 C CA . ASP A 1 523 ? 9.754 2.155 0.848 1.00 95.12 523 ASP A CA 1
ATOM 4091 C C . ASP A 1 523 ? 9.402 2.249 2.342 1.00 95.12 523 ASP A C 1
ATOM 4093 O O . ASP A 1 523 ? 10.282 2.511 3.163 1.00 95.12 523 ASP A O 1
ATOM 4097 N N . HIS A 1 524 ? 8.132 2.055 2.712 1.00 95.06 524 HIS A N 1
ATOM 4098 C CA . HIS A 1 524 ? 7.654 2.260 4.080 1.00 95.06 524 HIS A CA 1
ATOM 4099 C C . HIS A 1 524 ? 6.760 1.114 4.550 1.00 95.06 524 HIS A C 1
ATOM 4101 O O . HIS A 1 524 ? 5.814 0.723 3.870 1.00 95.06 524 HIS A O 1
ATOM 4107 N N . SER A 1 525 ? 7.005 0.632 5.769 1.00 94.12 525 SER A N 1
ATOM 4108 C CA . SER A 1 525 ? 6.069 -0.227 6.495 1.00 94.12 525 SER A CA 1
ATOM 4109 C C . SER A 1 525 ? 5.047 0.612 7.259 1.00 94.12 525 SER A C 1
ATOM 4111 O O . SER A 1 525 ? 5.351 1.720 7.711 1.00 94.12 525 SER A O 1
ATOM 4113 N N . TYR A 1 526 ? 3.843 0.076 7.442 1.00 94.75 526 TYR A N 1
ATOM 4114 C CA . TYR A 1 526 ? 2.826 0.737 8.249 1.00 94.75 526 TYR A CA 1
ATOM 4115 C C . TYR A 1 526 ? 3.144 0.637 9.746 1.00 94.75 526 TYR A C 1
ATOM 4117 O O . TYR A 1 526 ? 3.446 -0.441 10.254 1.00 94.75 526 TYR A O 1
ATOM 4125 N N . ASP A 1 527 ? 3.037 1.756 10.455 1.00 92.06 527 ASP A N 1
ATOM 4126 C CA . ASP A 1 527 ? 3.164 1.856 11.910 1.00 92.06 527 ASP A CA 1
ATOM 4127 C C . ASP A 1 527 ? 2.090 2.816 12.420 1.00 92.06 527 ASP A C 1
ATOM 4129 O O . ASP A 1 527 ? 2.059 3.970 12.005 1.00 92.06 527 ASP A O 1
ATOM 4133 N N . ALA A 1 528 ? 1.221 2.359 13.327 1.00 86.12 528 ALA A N 1
ATOM 4134 C CA . ALA A 1 528 ? 0.119 3.158 13.862 1.00 86.12 528 ALA A CA 1
ATOM 4135 C C . ALA A 1 528 ? 0.597 4.445 14.563 1.00 86.12 528 ALA A C 1
ATOM 4137 O O . ALA A 1 528 ? -0.080 5.473 14.480 1.00 86.12 528 ALA A O 1
ATOM 4138 N N . ALA A 1 529 ? 1.771 4.417 15.206 1.00 80.94 529 ALA A N 1
ATOM 4139 C CA . ALA A 1 529 ? 2.350 5.591 15.862 1.00 80.94 529 ALA A CA 1
ATOM 4140 C C . ALA A 1 529 ? 2.857 6.636 14.848 1.00 80.94 529 ALA A C 1
ATOM 4142 O O . ALA A 1 529 ? 2.868 7.841 15.133 1.00 80.94 529 ALA A O 1
ATOM 4143 N N . GLY A 1 530 ? 3.232 6.181 13.647 1.00 80.38 530 GLY A N 1
ATOM 4144 C CA . GLY A 1 530 ? 3.785 6.993 12.566 1.00 80.38 530 GLY A CA 1
ATOM 4145 C C . GLY A 1 530 ? 5.124 7.659 12.900 1.00 80.38 530 GLY A C 1
ATOM 4146 O O . GLY A 1 530 ? 5.794 7.356 13.890 1.00 80.38 530 GLY A O 1
ATOM 4147 N N . ASN A 1 531 ? 5.514 8.631 12.070 1.00 72.00 531 ASN A N 1
ATOM 4148 C CA . ASN A 1 531 ? 6.718 9.458 12.236 1.00 72.00 531 ASN A CA 1
ATOM 4149 C C . ASN A 1 531 ? 8.054 8.697 12.351 1.00 72.00 531 ASN A C 1
ATOM 4151 O O . ASN A 1 531 ? 8.981 9.200 12.994 1.00 72.00 531 ASN A O 1
ATOM 4155 N N . ASN A 1 532 ? 8.179 7.516 11.744 1.00 72.75 532 ASN A N 1
ATOM 4156 C CA . ASN A 1 532 ? 9.404 6.716 11.759 1.00 72.75 532 ASN A CA 1
ATOM 4157 C C . ASN A 1 532 ? 9.934 6.400 13.172 1.00 72.75 532 ASN A C 1
ATOM 4159 O O . ASN A 1 532 ? 11.127 6.133 13.309 1.00 72.75 532 ASN A O 1
ATOM 4163 N N . ILE A 1 533 ? 9.096 6.412 14.220 1.00 70.06 533 ILE A N 1
ATOM 4164 C CA . ILE A 1 533 ? 9.557 6.100 15.589 1.00 70.06 533 ILE A CA 1
ATOM 4165 C C . ILE A 1 533 ? 10.129 4.676 15.633 1.00 70.06 533 ILE A C 1
ATOM 4167 O O . ILE A 1 533 ? 11.192 4.464 16.211 1.00 70.06 533 ILE A O 1
ATOM 4171 N N . PHE A 1 534 ? 9.492 3.744 14.919 1.00 71.38 534 PHE A N 1
ATOM 4172 C CA . PHE A 1 534 ? 10.000 2.392 14.672 1.00 71.38 534 PHE A CA 1
ATOM 4173 C C . PHE A 1 534 ? 10.287 2.137 13.183 1.00 71.38 534 PHE A C 1
ATOM 4175 O O . PHE A 1 534 ? 10.228 1.006 12.709 1.00 71.38 534 PHE A O 1
ATOM 4182 N N . GLY A 1 535 ? 10.582 3.200 12.425 1.00 76.19 535 GLY A N 1
ATOM 4183 C CA . GLY A 1 535 ? 10.853 3.123 10.985 1.00 76.19 535 GLY A CA 1
ATOM 4184 C C . GLY A 1 535 ? 9.621 2.991 10.078 1.00 76.19 535 GLY A C 1
ATOM 4185 O O . GLY A 1 535 ? 9.796 2.865 8.870 1.00 76.19 535 GLY A O 1
ATOM 4186 N N . GLY A 1 536 ? 8.398 3.045 10.622 1.00 89.44 536 GLY A N 1
ATOM 4187 C CA . GLY A 1 536 ? 7.161 3.022 9.836 1.00 89.44 536 GLY A CA 1
ATOM 4188 C C . GLY A 1 536 ? 6.439 4.372 9.728 1.00 89.44 536 GLY A C 1
ATOM 4189 O O . GLY A 1 536 ? 6.712 5.321 10.469 1.00 89.44 536 GLY A O 1
ATOM 4190 N N . LYS A 1 537 ? 5.486 4.444 8.795 1.00 95.31 537 LYS A N 1
ATOM 4191 C CA . LYS A 1 537 ? 4.583 5.589 8.571 1.00 95.31 537 LYS A CA 1
ATOM 4192 C C . LYS A 1 537 ? 3.131 5.184 8.820 1.00 95.31 537 LYS A C 1
ATOM 4194 O O . LYS A 1 537 ? 2.791 4.017 8.664 1.00 95.31 537 LYS A O 1
ATOM 4199 N N . ASN A 1 538 ? 2.265 6.133 9.169 1.00 94.88 538 ASN A N 1
ATOM 4200 C CA . ASN A 1 538 ? 0.816 5.891 9.243 1.00 94.88 538 ASN A CA 1
ATOM 4201 C C . ASN A 1 538 ? 0.060 6.524 8.059 1.00 94.88 538 ASN A C 1
ATOM 4203 O O . ASN A 1 538 ? 0.651 7.139 7.166 1.00 94.88 538 ASN A O 1
ATOM 4207 N N . CYS A 1 539 ? -1.271 6.396 8.059 1.00 96.56 539 CYS A N 1
ATOM 4208 C CA . CYS A 1 539 ? -2.142 6.977 7.034 1.00 96.56 539 CYS A CA 1
ATOM 4209 C C . CYS A 1 539 ? -2.075 8.516 6.958 1.00 96.56 539 CYS A C 1
ATOM 4211 O O . CYS A 1 539 ? -2.215 9.084 5.874 1.00 96.56 539 CYS A O 1
ATOM 4213 N N . GLN A 1 540 ? -1.799 9.204 8.073 1.00 96.00 540 GLN A N 1
ATOM 4214 C CA . GLN A 1 540 ? -1.682 10.668 8.120 1.00 96.00 540 GLN A CA 1
ATOM 4215 C C . GLN A 1 540 ? -0.359 11.142 7.500 1.00 96.00 540 GLN A C 1
ATOM 4217 O O . GLN A 1 540 ? -0.340 12.122 6.752 1.00 96.00 540 GLN A O 1
ATOM 4222 N N . ASP A 1 541 ? 0.740 10.425 7.758 1.00 95.56 541 ASP A N 1
ATOM 4223 C CA . ASP A 1 541 ? 2.042 10.671 7.129 1.00 95.56 541 ASP A CA 1
ATOM 4224 C C . ASP A 1 541 ? 1.956 10.476 5.607 1.00 95.56 541 ASP A C 1
ATOM 4226 O O . ASP A 1 541 ? 2.374 11.350 4.841 1.00 95.56 541 ASP A O 1
ATOM 4230 N N . PHE A 1 542 ? 1.332 9.373 5.177 1.00 97.31 542 PHE A N 1
ATOM 4231 C CA . PHE A 1 542 ? 1.058 9.088 3.769 1.00 97.31 542 PHE A CA 1
ATOM 4232 C C . PHE A 1 542 ? 0.264 10.212 3.097 1.00 97.31 542 PHE A C 1
ATOM 4234 O O . PHE A 1 542 ? 0.685 10.722 2.058 1.00 97.31 542 PHE A O 1
ATOM 4241 N N . ALA A 1 543 ? -0.850 10.645 3.696 1.00 97.50 543 ALA A N 1
ATOM 4242 C CA . ALA A 1 543 ? -1.688 11.700 3.133 1.00 97.50 543 ALA A CA 1
ATOM 4243 C C . ALA A 1 543 ? -0.921 13.022 2.962 1.00 97.50 543 ALA A C 1
ATOM 4245 O O . ALA A 1 543 ? -1.050 13.695 1.940 1.00 97.50 543 ALA A O 1
ATOM 4246 N N . VAL A 1 544 ? -0.070 13.393 3.921 1.00 96.69 544 VAL A N 1
ATOM 4247 C CA . VAL A 1 544 ? 0.713 14.634 3.825 1.00 96.69 544 VAL A CA 1
ATOM 4248 C C . VAL A 1 544 ? 1.737 14.573 2.692 1.00 96.69 544 VAL A C 1
ATOM 4250 O O . VAL A 1 544 ? 1.905 15.544 1.942 1.00 96.69 544 VAL A O 1
ATOM 4253 N N . GLU A 1 545 ? 2.432 13.449 2.554 1.00 97.31 545 GLU A N 1
ATOM 4254 C CA . GLU A 1 545 ? 3.415 13.268 1.486 1.00 97.31 545 GLU A CA 1
ATOM 4255 C C . GLU A 1 545 ? 2.752 13.176 0.114 1.00 97.31 545 GLU A C 1
ATOM 4257 O O . GLU A 1 545 ? 3.236 13.791 -0.839 1.00 97.31 545 GLU A O 1
ATOM 4262 N N . LEU A 1 546 ? 1.593 12.523 0.031 1.00 97.94 546 LEU A N 1
ATOM 4263 C CA . LEU A 1 546 ? 0.815 12.450 -1.196 1.00 97.94 546 LEU A CA 1
ATOM 4264 C C . LEU A 1 546 ? 0.265 13.829 -1.601 1.00 97.94 546 LEU A C 1
ATOM 4266 O O . LEU A 1 546 ? 0.379 14.205 -2.768 1.00 97.94 546 LEU A O 1
ATOM 4270 N N . CYS A 1 547 ? -0.244 14.639 -0.664 1.00 98.25 547 CYS A N 1
ATOM 4271 C CA . CYS A 1 547 ? -0.615 16.035 -0.942 1.00 98.25 547 CYS A CA 1
ATOM 4272 C C . CYS A 1 547 ? 0.573 16.833 -1.490 1.00 98.25 547 CYS A C 1
ATOM 4274 O O . CYS A 1 547 ? 0.443 17.506 -2.514 1.00 98.25 547 CYS A O 1
ATOM 4276 N N . THR A 1 548 ? 1.750 16.685 -0.873 1.00 97.50 548 THR A N 1
ATOM 4277 C CA . THR A 1 548 ? 2.983 17.344 -1.330 1.00 97.50 548 THR A CA 1
ATOM 4278 C C . THR A 1 548 ? 3.338 16.926 -2.762 1.00 97.50 548 THR A C 1
ATOM 4280 O O . THR A 1 548 ? 3.617 17.782 -3.601 1.00 97.50 548 THR A O 1
ATOM 4283 N N . TYR A 1 549 ? 3.274 15.627 -3.073 1.00 98.00 549 TYR A N 1
ATOM 4284 C CA . TYR A 1 549 ? 3.528 15.099 -4.417 1.00 98.00 549 TYR A CA 1
ATOM 4285 C C . TYR A 1 549 ? 2.529 15.618 -5.463 1.00 98.00 549 TYR A C 1
ATOM 4287 O O . TYR A 1 549 ? 2.903 15.936 -6.596 1.00 98.00 549 TYR A O 1
ATOM 4295 N N . MET A 1 550 ? 1.256 15.736 -5.082 1.00 98.00 550 MET A N 1
ATOM 4296 C CA . MET A 1 550 ? 0.184 16.233 -5.945 1.00 98.00 550 MET A CA 1
ATOM 4297 C C . MET A 1 550 ? 0.192 17.756 -6.129 1.00 98.00 550 MET A C 1
ATOM 4299 O O . MET A 1 550 ? -0.550 18.249 -6.984 1.00 98.00 550 MET A O 1
ATOM 4303 N N . GLY A 1 551 ? 1.009 18.489 -5.364 1.00 97.69 551 GLY A N 1
ATOM 4304 C CA . GLY A 1 551 ? 1.028 19.953 -5.349 1.00 97.69 551 GLY A CA 1
ATOM 4305 C C . GLY A 1 551 ? -0.166 20.574 -4.617 1.00 97.69 551 GLY A C 1
ATOM 4306 O O . GLY A 1 551 ? -0.547 21.699 -4.931 1.00 97.69 551 GLY A O 1
ATOM 4307 N N . ILE A 1 552 ? -0.775 19.839 -3.683 1.00 98.00 552 ILE A N 1
ATOM 4308 C CA . ILE A 1 552 ? -1.835 20.327 -2.795 1.00 98.00 552 ILE A CA 1
ATOM 4309 C C . ILE A 1 552 ? -1.195 20.825 -1.501 1.00 98.00 552 ILE A C 1
ATOM 4311 O O . ILE A 1 552 ? -0.302 20.176 -0.951 1.00 98.00 552 ILE A O 1
ATOM 4315 N N . ASP A 1 553 ? -1.650 21.976 -1.012 1.00 97.38 553 ASP A N 1
ATOM 4316 C CA . ASP A 1 553 ? -1.134 22.542 0.228 1.00 97.38 553 ASP A CA 1
ATOM 4317 C C . ASP A 1 553 ? -1.532 21.673 1.431 1.00 97.38 553 ASP A C 1
ATOM 4319 O O . ASP A 1 553 ? -2.707 21.503 1.762 1.00 97.38 553 ASP A O 1
ATOM 4323 N N . LYS A 1 554 ? -0.516 21.102 2.080 1.00 96.00 554 LYS A N 1
ATOM 4324 C CA . LYS A 1 554 ? -0.665 20.214 3.235 1.00 96.00 554 LYS A CA 1
ATOM 4325 C C . LYS A 1 554 ? -1.100 20.942 4.506 1.00 96.00 554 LYS A C 1
ATOM 4327 O O . LYS A 1 554 ? -1.542 20.266 5.428 1.00 96.00 554 LYS A O 1
ATOM 4332 N N . GLU A 1 555 ? -0.989 22.271 4.573 1.00 95.94 555 GLU A N 1
ATOM 4333 C CA . GLU A 1 555 ? -1.457 23.062 5.725 1.00 95.94 555 GLU A CA 1
ATOM 4334 C C . GLU A 1 555 ? -2.986 23.028 5.875 1.00 95.94 555 GLU A C 1
ATOM 4336 O O . GLU A 1 555 ? -3.518 23.333 6.938 1.00 95.94 555 GLU A O 1
ATOM 4341 N N . GLN A 1 556 ? -3.697 22.590 4.832 1.00 95.38 556 GLN A N 1
ATOM 4342 C CA . GLN A 1 556 ? -5.142 22.378 4.860 1.00 95.38 556 GLN A CA 1
ATOM 4343 C C . GLN A 1 556 ? -5.563 21.070 5.542 1.00 95.38 556 GLN A C 1
ATOM 4345 O O . GLN A 1 556 ? -6.750 20.877 5.823 1.00 95.38 556 GLN A O 1
ATOM 4350 N N . LEU A 1 557 ? -4.619 20.147 5.759 1.00 96.19 557 LEU A N 1
ATOM 4351 C CA . LEU A 1 557 ? -4.894 18.893 6.447 1.00 96.19 557 LEU A CA 1
ATOM 4352 C C . LEU A 1 557 ? -5.090 19.164 7.949 1.00 96.19 557 LEU A C 1
ATOM 4354 O O . LEU A 1 557 ? -4.425 20.044 8.502 1.00 96.19 557 LEU A O 1
ATOM 4358 N N . PRO A 1 558 ? -5.975 18.418 8.637 1.00 94.44 558 PRO A N 1
ATOM 4359 C CA . PRO A 1 558 ? -6.142 18.547 10.077 1.00 94.44 558 PRO A CA 1
ATOM 4360 C C . PRO A 1 558 ? -4.822 18.338 10.824 1.00 94.44 558 PRO A C 1
ATOM 4362 O O . PRO A 1 558 ? -3.878 17.728 10.326 1.00 94.44 558 PRO A O 1
ATOM 4365 N N . PHE A 1 559 ? -4.750 18.817 12.061 1.00 90.44 559 PHE A N 1
ATOM 4366 C CA . PHE A 1 559 ? -3.562 18.602 12.877 1.00 90.44 559 PHE A CA 1
ATOM 4367 C C . PHE A 1 559 ? -3.369 17.100 13.170 1.00 90.44 559 PHE A C 1
ATOM 4369 O O . PHE A 1 559 ? -4.326 16.406 13.522 1.00 90.44 559 PHE A O 1
ATOM 4376 N N . ARG A 1 560 ? -2.138 16.591 13.023 1.00 88.19 560 ARG A N 1
ATOM 4377 C CA . ARG A 1 560 ? -1.846 15.151 13.125 1.00 88.19 560 ARG A CA 1
ATOM 4378 C C . ARG A 1 560 ? -2.056 14.638 14.544 1.00 88.19 560 ARG A C 1
ATOM 4380 O O . ARG A 1 560 ? -1.542 15.214 15.502 1.00 88.19 560 ARG A O 1
ATOM 4387 N N . GLN A 1 561 ? -2.700 13.485 14.679 1.00 79.88 561 GLN A N 1
ATOM 4388 C CA . GLN A 1 561 ? -2.931 12.857 15.983 1.00 79.88 561 GLN A CA 1
ATOM 4389 C C . GLN A 1 561 ? -1.616 12.463 16.657 1.00 79.88 561 GLN A C 1
ATOM 4391 O O . GLN A 1 561 ? -1.427 12.713 17.846 1.00 79.88 561 GLN A O 1
ATOM 4396 N N . ALA A 1 562 ? -0.658 11.947 15.882 1.00 74.81 562 ALA A N 1
ATOM 4397 C CA . ALA A 1 562 ? 0.670 11.614 16.389 1.00 74.81 562 ALA A CA 1
ATOM 4398 C C . ALA A 1 562 ? 1.411 12.842 16.962 1.00 74.81 562 ALA A C 1
ATOM 4400 O O . ALA A 1 562 ? 2.151 12.723 17.937 1.00 74.81 562 ALA A O 1
ATOM 4401 N N . GLU A 1 563 ? 1.193 14.040 16.407 1.00 78.75 563 GLU A N 1
ATOM 4402 C CA . GLU A 1 563 ? 1.770 15.277 16.950 1.00 78.75 563 GLU A CA 1
ATOM 4403 C C . GLU A 1 563 ? 1.036 15.771 18.201 1.00 78.75 563 GLU A C 1
ATOM 4405 O O . GLU A 1 563 ? 1.675 16.301 19.112 1.00 78.75 563 GLU A O 1
ATOM 4410 N N . GLN A 1 564 ? -0.281 15.560 18.298 1.00 78.38 564 GLN A N 1
ATOM 4411 C CA . GLN A 1 564 ? -1.038 15.875 19.518 1.00 78.38 564 GLN A CA 1
ATOM 4412 C C . GLN A 1 564 ? -0.549 15.013 20.675 1.00 78.38 564 GLN A C 1
ATOM 4414 O O . GLN A 1 564 ? -0.219 15.538 21.736 1.00 78.38 564 GLN A O 1
ATOM 4419 N N . VAL A 1 565 ? -0.414 13.705 20.441 1.00 72.75 565 VAL A N 1
ATOM 4420 C CA . VAL A 1 565 ? 0.104 12.762 21.437 1.00 72.75 565 VAL A CA 1
ATOM 4421 C C . VAL A 1 565 ? 1.530 13.137 21.841 1.00 72.75 565 VAL A C 1
ATOM 4423 O O . VAL A 1 565 ? 1.816 13.198 23.032 1.00 72.75 565 VAL A O 1
ATOM 4426 N N . LYS A 1 566 ? 2.409 13.500 20.897 1.00 72.25 566 LYS A N 1
ATOM 4427 C CA . LYS A 1 566 ? 3.766 13.985 21.215 1.00 72.25 566 LYS A CA 1
ATOM 4428 C C . LYS A 1 566 ? 3.772 15.271 22.030 1.00 72.25 566 LYS A C 1
ATOM 4430 O O . LYS A 1 566 ? 4.615 15.418 22.907 1.00 72.25 566 LYS A O 1
ATOM 4435 N N . THR A 1 567 ? 2.857 16.194 21.758 1.00 73.75 567 THR A N 1
ATOM 4436 C CA . THR A 1 567 ? 2.767 17.460 22.495 1.00 73.75 567 THR A CA 1
ATOM 4437 C C . THR A 1 567 ? 2.279 17.216 23.925 1.00 73.75 567 THR A C 1
ATOM 4439 O O . THR A 1 567 ? 2.815 17.798 24.864 1.00 73.75 567 THR A O 1
ATOM 4442 N N . VAL A 1 568 ? 1.326 16.296 24.111 1.00 69.25 568 VAL A N 1
ATOM 4443 C CA . VAL A 1 568 ? 0.833 15.877 25.434 1.00 69.25 568 VAL A CA 1
ATOM 4444 C C . VAL A 1 568 ? 1.897 15.084 26.208 1.00 69.25 568 VAL A C 1
ATOM 4446 O O . VAL A 1 568 ? 2.125 15.353 27.388 1.00 69.25 568 VAL A O 1
ATOM 4449 N N . LEU A 1 569 ? 2.610 14.165 25.549 1.00 60.97 569 LEU A N 1
ATOM 4450 C CA . LEU A 1 569 ? 3.703 13.392 26.152 1.00 60.97 569 LEU A CA 1
ATOM 4451 C C . LEU A 1 569 ? 4.921 14.270 26.474 1.00 60.97 569 LEU A C 1
ATOM 4453 O O . LEU A 1 569 ? 5.499 14.159 27.553 1.00 60.97 569 LEU A O 1
ATOM 4457 N N . GLY A 1 570 ? 5.282 15.192 25.578 1.00 53.28 570 GLY A N 1
ATOM 4458 C CA . GLY A 1 570 ? 6.348 16.176 25.779 1.00 53.28 570 GLY A CA 1
ATOM 4459 C C . GLY A 1 570 ? 6.047 17.178 26.897 1.00 53.28 570 GLY A C 1
ATOM 4460 O O . GLY A 1 570 ? 6.974 17.725 27.490 1.00 53.28 570 GLY A O 1
ATOM 4461 N N . ALA A 1 571 ? 4.768 17.366 27.241 1.00 56.47 571 ALA A N 1
ATOM 4462 C CA . ALA A 1 571 ? 4.323 18.157 28.386 1.00 56.47 571 ALA A CA 1
ATOM 4463 C C . ALA A 1 571 ? 4.356 17.393 29.731 1.00 56.47 571 ALA A C 1
ATOM 4465 O O . ALA A 1 571 ? 3.966 17.949 30.756 1.00 56.47 571 ALA A O 1
ATOM 4466 N N . GLY A 1 572 ? 4.853 16.148 29.766 1.00 33.94 572 GLY A N 1
ATOM 4467 C CA . GLY A 1 572 ? 5.138 15.422 31.011 1.00 33.94 572 GLY A CA 1
ATOM 4468 C C . GLY A 1 572 ? 3.968 14.632 31.611 1.00 33.94 572 GLY A C 1
ATOM 4469 O O . GLY A 1 572 ? 4.074 14.171 32.748 1.00 33.94 572 GLY A O 1
ATOM 4470 N N . ALA A 1 573 ? 2.872 14.429 30.876 1.00 40.03 573 ALA A N 1
ATOM 4471 C CA . ALA A 1 573 ? 1.762 13.586 31.317 1.00 40.03 573 ALA A CA 1
ATOM 4472 C C . ALA A 1 573 ? 1.982 12.121 30.892 1.00 40.03 573 ALA A C 1
ATOM 4474 O O . ALA A 1 573 ? 1.552 11.689 29.825 1.00 40.03 573 ALA A O 1
ATOM 4475 N N . PHE A 1 574 ? 2.662 11.339 31.734 1.00 33.09 574 PHE A N 1
ATOM 4476 C CA . PHE A 1 574 ? 2.734 9.883 31.585 1.00 33.09 574 PHE A CA 1
ATOM 4477 C C . PHE A 1 574 ? 1.392 9.249 31.973 1.00 33.09 574 PHE A C 1
ATOM 4479 O O . PHE A 1 574 ? 1.092 9.100 33.157 1.00 33.09 574 PHE A O 1
ATOM 4486 N N . VAL A 1 575 ? 0.611 8.809 30.986 1.00 39.53 575 VAL A N 1
ATOM 4487 C CA . VAL A 1 575 ? -0.369 7.733 31.179 1.00 39.53 575 VAL A CA 1
ATOM 4488 C C . VAL A 1 575 ? -0.149 6.706 30.078 1.00 39.53 575 VAL A C 1
ATOM 4490 O O . VAL A 1 575 ? -0.238 7.009 28.892 1.00 39.53 575 VAL A O 1
ATOM 4493 N N . ALA A 1 576 ? 0.198 5.494 30.503 1.00 36.69 576 ALA A N 1
ATOM 4494 C CA . ALA A 1 576 ? 0.437 4.334 29.662 1.00 36.69 576 ALA A CA 1
ATOM 4495 C C . ALA A 1 576 ? -0.784 4.035 28.775 1.00 36.69 576 ALA A C 1
ATOM 4497 O O . ALA A 1 576 ? -1.800 3.545 29.263 1.00 36.69 576 ALA A O 1
ATOM 4498 N N . ALA A 1 577 ? -0.677 4.324 27.478 1.00 36.66 577 ALA A N 1
ATOM 4499 C CA . ALA A 1 577 ? -1.703 4.009 26.482 1.00 36.66 577 ALA A CA 1
ATOM 4500 C C . ALA A 1 577 ? -1.145 3.265 25.253 1.00 36.66 577 ALA A C 1
ATOM 4502 O O . ALA A 1 577 ? -1.861 3.078 24.277 1.00 36.66 577 ALA A O 1
ATOM 4503 N N . ASP A 1 578 ? 0.111 2.810 25.297 1.00 37.41 578 ASP A N 1
ATOM 4504 C CA . ASP A 1 578 ? 0.810 2.307 24.103 1.00 37.41 578 ASP A CA 1
ATOM 4505 C C . ASP A 1 578 ? 0.652 0.789 23.867 1.00 37.41 578 ASP A C 1
ATOM 4507 O O . ASP A 1 578 ? 1.083 0.252 22.856 1.00 37.41 578 ASP A O 1
ATOM 4511 N N . ALA A 1 579 ? -0.020 0.064 24.770 1.00 35.56 579 ALA A N 1
ATOM 4512 C CA . ALA A 1 579 ? -0.150 -1.397 24.679 1.00 35.56 579 ALA A CA 1
ATOM 4513 C C . ALA A 1 579 ? -1.492 -1.902 24.100 1.00 35.56 579 ALA A C 1
ATOM 4515 O O . ALA A 1 579 ? -1.711 -3.110 24.052 1.00 35.56 579 ALA A O 1
ATOM 4516 N N . ALA A 1 580 ? -2.404 -1.021 23.669 1.00 37.06 580 ALA A N 1
ATOM 4517 C CA . ALA A 1 580 ? -3.779 -1.406 23.303 1.00 37.06 580 ALA A CA 1
ATOM 4518 C C . ALA A 1 580 ? -4.140 -1.281 21.805 1.00 37.06 580 ALA A C 1
ATOM 4520 O O . ALA A 1 580 ? -5.296 -1.499 21.452 1.00 37.06 580 ALA A O 1
ATOM 4521 N N . LEU A 1 581 ? -3.197 -0.951 20.912 1.00 41.91 581 LEU A N 1
ATOM 4522 C CA . LEU A 1 581 ? -3.507 -0.626 19.503 1.00 41.91 581 LEU A CA 1
ATOM 4523 C C . LEU A 1 581 ? -3.287 -1.762 18.484 1.00 41.91 581 LEU A C 1
ATOM 4525 O O . LEU A 1 581 ? -3.459 -1.558 17.283 1.00 41.91 581 LEU A O 1
ATOM 4529 N N . GLY A 1 582 ? -2.983 -2.980 18.935 1.00 28.22 582 GLY A N 1
ATOM 4530 C CA . GLY A 1 582 ? -2.911 -4.161 18.068 1.00 28.22 582 GLY A CA 1
ATOM 4531 C C . GLY A 1 582 ? -4.281 -4.807 17.843 1.00 28.22 582 GLY A C 1
ATOM 4532 O O . GLY A 1 582 ? -4.705 -5.629 18.650 1.00 28.22 582 GLY A O 1
ATOM 4533 N N . THR A 1 583 ? -4.964 -4.402 16.769 1.00 38.78 583 THR A N 1
ATOM 4534 C CA . THR A 1 583 ? -5.979 -5.162 16.002 1.00 38.78 583 THR A CA 1
ATOM 4535 C C . THR A 1 583 ? -6.742 -6.281 16.743 1.00 38.78 583 THR A C 1
ATOM 4537 O O . THR A 1 583 ? -6.382 -7.457 16.709 1.00 38.78 583 THR A O 1
ATOM 4540 N N . GLY A 1 584 ? -7.892 -5.936 17.334 1.00 24.66 584 GLY A N 1
ATOM 4541 C CA . GLY A 1 584 ? -8.870 -6.907 17.835 1.00 24.66 584 GLY A CA 1
ATOM 4542 C C . GLY A 1 584 ? -10.145 -6.247 18.369 1.00 24.66 584 GLY A C 1
ATOM 4543 O O . GLY A 1 584 ? -10.090 -5.392 19.242 1.00 24.66 584 GLY A O 1
ATOM 4544 N N . LEU A 1 585 ? -11.286 -6.643 17.811 1.00 26.72 585 LEU A N 1
ATOM 4545 C CA . LEU A 1 585 ? -12.654 -6.162 18.046 1.00 26.72 585 LEU A CA 1
ATOM 4546 C C . LEU A 1 585 ? -13.048 -5.881 19.528 1.00 26.72 585 LEU A C 1
ATOM 4548 O O . LEU A 1 585 ? -12.889 -6.735 20.393 1.00 26.72 585 LEU A O 1
ATOM 4552 N N . VAL A 1 586 ? -13.635 -4.693 19.742 1.00 32.66 586 VAL A N 1
ATOM 4553 C CA . VAL A 1 586 ? -14.631 -4.206 20.738 1.00 32.66 586 VAL A CA 1
ATOM 4554 C C . VAL A 1 586 ? -14.925 -5.033 22.010 1.00 32.66 586 VAL A C 1
ATOM 4556 O O . VAL A 1 586 ? -15.539 -6.092 21.922 1.00 32.66 586 VAL A O 1
ATOM 4559 N N . ALA A 1 587 ? -14.716 -4.419 23.194 1.00 29.53 587 ALA A N 1
ATOM 4560 C CA . ALA A 1 587 ? -15.754 -4.258 24.238 1.00 29.53 587 ALA A CA 1
ATOM 4561 C C . ALA A 1 587 ? -15.348 -3.297 25.390 1.00 29.53 587 ALA A C 1
ATOM 4563 O O . ALA A 1 587 ? -14.438 -3.587 26.157 1.00 29.53 587 ALA A O 1
ATOM 4564 N N . ALA A 1 588 ? -16.141 -2.223 25.532 1.00 30.20 588 ALA A N 1
ATOM 4565 C CA . ALA A 1 588 ? -16.470 -1.424 26.729 1.00 30.20 588 ALA A CA 1
ATOM 4566 C C . ALA A 1 588 ? -15.366 -0.687 27.527 1.00 30.20 588 ALA A C 1
ATOM 4568 O O . ALA A 1 588 ? -14.540 -1.298 28.197 1.00 30.20 588 ALA A O 1
ATOM 4569 N N . GLY A 1 589 ? -15.489 0.650 27.609 1.00 27.55 589 GLY A N 1
ATOM 4570 C CA . GLY A 1 589 ? -14.827 1.432 28.663 1.00 27.55 589 GLY A CA 1
ATOM 4571 C C . GLY A 1 589 ? -14.714 2.946 28.451 1.00 27.55 589 GLY A C 1
ATOM 4572 O O . GLY A 1 589 ? -13.620 3.485 28.562 1.00 27.55 589 GLY A O 1
ATOM 4573 N N . THR A 1 590 ? -15.809 3.656 28.170 1.00 37.66 590 THR A N 1
ATOM 4574 C CA . THR A 1 590 ? -15.861 5.132 28.226 1.00 37.66 590 THR A CA 1
ATOM 4575 C C . THR A 1 590 ? -15.799 5.617 29.678 1.00 37.66 590 THR A C 1
ATOM 4577 O O . THR A 1 590 ? -16.677 5.249 30.461 1.00 37.66 590 THR A O 1
ATOM 4580 N N . GLY A 1 591 ? -14.834 6.472 30.050 1.00 30.89 591 GLY A N 1
ATOM 4581 C CA . GLY A 1 591 ? -14.937 7.139 31.357 1.00 30.89 591 GLY A CA 1
ATOM 4582 C C . GLY A 1 591 ? -13.825 8.041 31.902 1.00 30.89 591 GLY A C 1
ATOM 4583 O O . GLY A 1 591 ? -14.040 8.555 32.994 1.00 30.89 591 GLY A O 1
ATOM 4584 N N . LEU A 1 592 ? -12.670 8.271 31.254 1.00 30.27 592 LEU A N 1
ATOM 4585 C CA . LEU A 1 592 ? -11.547 8.903 31.990 1.00 30.27 592 LEU A CA 1
ATOM 4586 C C . LEU A 1 592 ? -10.740 10.020 31.308 1.00 30.27 592 LEU A C 1
ATOM 4588 O O . LEU A 1 592 ? -9.725 10.426 31.861 1.00 30.27 592 LEU A O 1
ATOM 4592 N N . VAL A 1 593 ? -11.183 10.591 30.181 1.00 32.12 593 VAL A N 1
ATOM 4593 C CA . VAL A 1 593 ? -10.422 11.682 29.514 1.00 32.12 593 VAL A CA 1
ATOM 4594 C C . VAL A 1 593 ? -11.129 13.050 29.542 1.00 32.12 593 VAL A C 1
ATOM 4596 O O . VAL A 1 593 ? -10.490 14.079 29.355 1.00 32.12 593 VAL A O 1
ATOM 4599 N N . ALA A 1 594 ? -12.414 13.123 29.904 1.00 33.03 594 ALA A N 1
ATOM 4600 C CA . ALA A 1 594 ? -13.160 14.391 29.900 1.00 33.03 594 ALA A CA 1
ATOM 4601 C C . ALA A 1 594 ? -12.812 15.371 31.050 1.00 33.03 594 ALA A C 1
ATOM 4603 O O . ALA A 1 594 ? -13.261 16.511 31.029 1.00 33.03 594 ALA A O 1
ATOM 4604 N N . GLY A 1 595 ? -12.021 14.968 32.054 1.00 31.23 595 GLY A N 1
ATOM 4605 C CA . GLY A 1 595 ? -11.785 15.775 33.264 1.00 31.23 595 GLY A CA 1
ATOM 4606 C C . GLY A 1 595 ? -10.567 16.710 33.248 1.00 31.23 595 GLY A C 1
ATOM 4607 O O . GLY A 1 595 ? -10.432 17.524 34.155 1.00 31.23 595 GLY A O 1
ATOM 4608 N N . ALA A 1 596 ? -9.665 16.606 32.267 1.00 32.50 596 ALA A N 1
ATOM 4609 C CA . ALA A 1 596 ? -8.353 17.269 32.338 1.00 32.50 596 ALA A CA 1
ATOM 4610 C C . ALA A 1 596 ? -8.244 18.603 31.571 1.00 32.50 596 ALA A C 1
ATOM 4612 O O . ALA A 1 596 ? -7.209 19.258 31.655 1.00 32.50 596 ALA A O 1
ATOM 4613 N N . LEU A 1 597 ? -9.282 19.027 30.842 1.00 31.08 597 LEU A N 1
ATOM 4614 C CA . LEU A 1 597 ? -9.226 20.231 29.997 1.00 31.08 597 LEU A CA 1
ATOM 4615 C C . LEU A 1 597 ? -9.831 21.501 30.622 1.00 31.08 597 LEU A C 1
ATOM 4617 O O . LEU A 1 597 ? -9.813 22.536 29.964 1.00 31.08 597 LEU A O 1
ATOM 4621 N N . ASP A 1 598 ? -10.299 21.468 31.877 1.00 32.72 598 ASP A N 1
ATOM 4622 C CA . ASP A 1 598 ? -11.033 22.602 32.475 1.00 32.72 598 ASP A CA 1
ATOM 4623 C C . ASP A 1 598 ? -10.377 23.258 33.707 1.00 32.72 598 ASP A C 1
ATOM 4625 O O . ASP A 1 598 ? -11.054 23.818 34.567 1.00 32.72 598 ASP A O 1
ATOM 4629 N N . LEU A 1 599 ? -9.044 23.235 33.822 1.00 30.62 599 LEU A N 1
ATOM 4630 C CA . LEU A 1 599 ? -8.350 24.022 34.852 1.00 30.62 599 LEU A CA 1
ATOM 4631 C C . LEU A 1 599 ? -7.157 24.786 34.276 1.00 30.62 599 LEU A C 1
ATOM 4633 O O . LEU A 1 599 ? -6.040 24.286 34.169 1.00 30.62 599 LEU A O 1
ATOM 4637 N N . GLY A 1 600 ? -7.412 26.050 33.939 1.00 36.69 600 GLY A N 1
ATOM 4638 C CA . GLY A 1 600 ? -6.380 27.030 33.643 1.00 36.69 600 GLY A CA 1
ATOM 4639 C C . GLY A 1 600 ? -5.573 27.386 34.889 1.00 36.69 600 GLY A C 1
ATOM 4640 O O . GLY A 1 600 ? -6.086 28.036 35.796 1.00 36.69 600 GLY A O 1
ATOM 4641 N N . ILE A 1 601 ? -4.290 27.022 34.901 1.00 30.12 601 ILE A N 1
ATOM 4642 C CA . ILE A 1 601 ? -3.270 27.618 35.769 1.00 30.12 601 ILE A CA 1
ATOM 4643 C C . ILE A 1 601 ? -1.985 27.754 34.950 1.00 30.12 601 ILE A C 1
ATOM 4645 O O . ILE A 1 601 ? -1.403 26.768 34.506 1.00 30.12 601 ILE A O 1
ATOM 4649 N N . GLY A 1 602 ? -1.542 28.994 34.744 1.00 31.95 602 GLY A N 1
ATOM 4650 C CA . GLY A 1 602 ? -0.187 29.272 34.284 1.00 31.95 602 GLY A CA 1
ATOM 4651 C C . GLY A 1 602 ? 0.819 29.133 35.425 1.00 31.95 602 GLY A C 1
ATOM 4652 O O . GLY A 1 602 ? 0.470 29.365 36.576 1.00 31.95 602 GLY A O 1
ATOM 4653 N N . VAL A 1 603 ? 2.067 28.800 35.095 1.00 29.84 603 VAL A N 1
ATOM 4654 C CA . VAL A 1 603 ? 3.295 29.454 35.582 1.00 29.84 603 VAL A CA 1
ATOM 4655 C C . VAL A 1 603 ? 4.505 28.840 34.867 1.00 29.84 603 VAL A C 1
ATOM 4657 O O . VAL A 1 603 ? 4.528 27.679 34.476 1.00 29.84 603 VAL A O 1
ATOM 4660 N N . ALA A 1 604 ? 5.478 29.720 34.664 1.00 27.58 604 ALA A N 1
ATOM 4661 C CA . ALA A 1 604 ? 6.723 29.612 33.934 1.00 27.58 604 ALA A CA 1
ATOM 4662 C C . ALA A 1 604 ? 7.725 28.544 34.408 1.00 27.58 604 ALA A C 1
ATOM 4664 O O . ALA A 1 604 ? 7.854 28.274 35.598 1.00 27.58 604 ALA A O 1
ATOM 4665 N N . GLY A 1 605 ? 8.598 28.164 33.468 1.00 25.86 605 GLY A N 1
ATOM 4666 C CA . GLY A 1 605 ? 10.043 28.160 33.710 1.00 25.86 605 GLY A CA 1
ATOM 4667 C C . GLY A 1 605 ? 10.730 26.797 33.697 1.00 25.86 605 GLY A C 1
ATOM 4668 O O . GLY A 1 605 ? 10.709 26.091 34.693 1.00 25.86 605 GLY A O 1
ATOM 4669 N N . ALA A 1 606 ? 11.434 26.503 32.601 1.00 27.23 606 ALA A N 1
ATOM 4670 C CA . ALA A 1 606 ? 12.883 26.247 32.562 1.00 27.23 606 ALA A CA 1
ATOM 4671 C C . ALA A 1 606 ? 13.228 25.431 31.309 1.00 27.23 606 ALA A C 1
ATOM 4673 O O . ALA A 1 606 ? 12.928 24.246 31.201 1.00 27.23 606 ALA A O 1
ATOM 4674 N N . ALA A 1 607 ? 13.886 26.094 30.362 1.00 32.31 607 ALA A N 1
ATOM 4675 C CA . ALA A 1 607 ? 14.540 25.453 29.237 1.00 32.31 607 ALA A CA 1
ATOM 4676 C C . ALA A 1 607 ? 15.826 24.762 29.718 1.00 32.31 607 ALA A C 1
ATOM 4678 O O . ALA A 1 607 ? 16.690 25.407 30.313 1.00 32.31 607 ALA A O 1
ATOM 4679 N N . ALA A 1 608 ? 15.974 23.476 29.410 1.00 26.98 608 ALA A N 1
ATOM 4680 C CA . ALA A 1 608 ? 17.257 22.787 29.401 1.00 26.98 608 ALA A CA 1
ATOM 4681 C C . ALA A 1 608 ? 17.397 22.113 28.035 1.00 26.98 608 ALA A C 1
ATOM 4683 O O . ALA A 1 608 ? 16.632 21.220 27.682 1.00 26.98 608 ALA A O 1
ATOM 4684 N N . GLY A 1 609 ? 18.321 22.639 27.232 1.00 27.88 609 GLY A N 1
ATOM 4685 C CA . GLY A 1 609 ? 18.564 22.191 25.871 1.00 27.88 609 GLY A CA 1
ATOM 4686 C C . GLY A 1 609 ? 19.225 20.818 25.817 1.00 27.88 609 GLY A C 1
ATOM 4687 O O . GLY A 1 609 ? 20.127 20.517 26.596 1.00 27.88 609 GLY A O 1
ATOM 4688 N N . ALA A 1 610 ? 18.825 20.033 24.824 1.00 25.53 610 ALA A N 1
ATOM 4689 C CA . ALA A 1 610 ? 19.609 18.929 24.302 1.00 25.53 610 ALA A CA 1
ATOM 4690 C C . ALA A 1 610 ? 19.755 19.149 22.794 1.00 25.53 610 ALA A C 1
ATOM 4692 O O . ALA A 1 610 ? 18.778 19.162 22.048 1.00 25.53 610 ALA A O 1
ATOM 4693 N N . ALA A 1 611 ? 20.988 19.412 22.370 1.00 24.58 611 ALA A N 1
ATOM 4694 C CA . ALA A 1 611 ? 21.368 19.491 20.972 1.00 24.58 611 ALA A CA 1
ATOM 4695 C C . ALA A 1 611 ? 21.327 18.083 20.358 1.00 24.58 611 ALA A C 1
ATOM 4697 O O . ALA A 1 611 ? 21.898 17.155 20.929 1.00 24.58 611 ALA A O 1
ATOM 4698 N N . MET A 1 612 ? 20.692 17.929 19.195 1.00 26.42 612 MET A N 1
ATOM 4699 C CA . MET A 1 612 ? 20.784 16.717 18.378 1.00 26.42 612 MET A CA 1
ATOM 4700 C C . MET A 1 612 ? 21.575 17.020 17.104 1.00 26.42 612 MET A C 1
ATOM 4702 O O . MET A 1 612 ? 21.299 18.006 16.420 1.00 26.42 612 MET A O 1
ATOM 4706 N N . SER A 1 613 ? 22.556 16.172 16.790 1.00 26.70 613 SER A N 1
ATOM 4707 C CA . SER A 1 613 ? 23.242 16.142 15.494 1.00 26.70 613 SER A CA 1
ATOM 4708 C C . SER A 1 613 ? 22.754 14.941 14.670 1.00 26.70 613 SER A C 1
ATOM 4710 O O . SER A 1 613 ? 22.683 13.845 15.229 1.00 26.70 613 SER A O 1
ATOM 4712 N N . PRO A 1 614 ? 22.454 15.102 13.368 1.00 32.12 614 PRO A N 1
ATOM 4713 C CA . PRO A 1 614 ? 21.919 14.040 12.519 1.00 32.12 614 PRO A CA 1
ATOM 4714 C C . PRO A 1 614 ? 23.026 13.286 11.764 1.00 32.12 614 PRO A C 1
ATOM 4716 O O . PRO A 1 614 ? 23.972 13.903 11.275 1.00 32.12 614 PRO A O 1
ATOM 4719 N N . GLY A 1 615 ? 22.876 11.969 11.594 1.00 25.80 615 GLY A N 1
ATOM 4720 C CA . GLY A 1 615 ? 23.771 11.184 10.743 1.00 25.80 615 GLY A CA 1
ATOM 4721 C C . GLY A 1 615 ? 23.222 9.817 10.321 1.00 25.80 615 GLY A C 1
ATOM 4722 O O . GLY A 1 615 ? 23.337 8.881 11.094 1.00 25.80 615 GLY A O 1
ATOM 4723 N N . VAL A 1 616 ? 22.732 9.757 9.065 1.00 28.33 616 VAL A N 1
ATOM 4724 C CA . VAL A 1 616 ? 22.844 8.648 8.070 1.00 28.33 616 VAL A CA 1
ATOM 4725 C C . VAL A 1 616 ? 22.102 7.332 8.414 1.00 28.33 616 VAL A C 1
ATOM 4727 O O . VAL A 1 616 ? 22.385 6.723 9.428 1.00 28.33 616 VAL A O 1
ATOM 4730 N N . LEU A 1 617 ? 21.130 6.764 7.679 1.00 25.94 617 LEU A N 1
ATOM 4731 C CA . LEU A 1 617 ? 20.706 6.752 6.263 1.00 25.94 617 LEU A CA 1
ATOM 4732 C C . LEU A 1 617 ? 21.718 6.145 5.269 1.00 25.94 617 LEU A C 1
ATOM 4734 O O . LEU A 1 617 ? 22.288 6.880 4.474 1.00 25.94 617 LEU A O 1
ATOM 4738 N N . ALA A 1 618 ? 21.923 4.817 5.318 1.00 25.09 618 ALA A N 1
ATOM 4739 C CA . ALA A 1 618 ? 22.097 3.919 4.153 1.00 25.09 618 ALA A CA 1
ATOM 4740 C C . ALA A 1 618 ? 22.616 2.523 4.567 1.00 25.09 618 ALA A C 1
ATOM 4742 O O . ALA A 1 618 ? 23.776 2.416 4.947 1.00 25.09 618 ALA A O 1
ATOM 4743 N N . ALA A 1 619 ? 21.794 1.470 4.423 1.00 25.56 619 ALA A N 1
ATOM 4744 C CA . ALA A 1 619 ? 22.189 0.129 3.940 1.00 25.56 619 ALA A CA 1
ATOM 4745 C C . ALA A 1 619 ? 21.051 -0.898 4.132 1.00 25.56 619 ALA A C 1
ATOM 4747 O O . ALA A 1 619 ? 20.987 -1.550 5.166 1.00 25.56 619 ALA A O 1
ATOM 4748 N N . ALA A 1 620 ? 20.186 -1.079 3.127 1.00 24.97 620 ALA A N 1
ATOM 4749 C CA . ALA A 1 620 ? 19.490 -2.352 2.887 1.00 24.97 620 ALA A CA 1
ATOM 4750 C C . ALA A 1 620 ? 18.826 -2.352 1.498 1.00 24.97 620 ALA A C 1
ATOM 4752 O O . ALA A 1 620 ? 17.618 -2.200 1.358 1.00 24.97 620 ALA A O 1
ATOM 4753 N N . ALA A 1 621 ? 19.636 -2.531 0.457 1.00 26.36 621 ALA A N 1
ATOM 4754 C CA . ALA A 1 621 ? 19.174 -3.016 -0.836 1.00 26.36 621 ALA A CA 1
ATOM 4755 C C . ALA A 1 621 ? 19.935 -4.313 -1.125 1.00 26.36 621 ALA A C 1
ATOM 4757 O O . ALA A 1 621 ? 21.145 -4.256 -1.324 1.00 26.36 621 ALA A O 1
ATOM 4758 N N . ALA A 1 622 ? 19.219 -5.442 -1.080 1.00 24.97 622 ALA A N 1
ATOM 4759 C CA . ALA A 1 622 ? 19.484 -6.732 -1.739 1.00 24.97 622 ALA A CA 1
ATOM 4760 C C . ALA A 1 622 ? 19.049 -7.904 -0.840 1.00 24.97 622 ALA A C 1
ATOM 4762 O O . ALA A 1 622 ? 19.728 -8.255 0.116 1.00 24.97 622 ALA A O 1
ATOM 4763 N N . VAL A 1 623 ? 17.911 -8.522 -1.158 1.00 27.23 623 VAL A N 1
ATOM 4764 C CA . VAL A 1 623 ? 17.809 -9.849 -1.798 1.00 27.23 623 VAL A CA 1
ATOM 4765 C C . VAL A 1 623 ? 16.328 -10.232 -1.768 1.00 27.23 623 VAL A C 1
ATOM 4767 O O . VAL A 1 623 ? 15.736 -10.445 -0.713 1.00 27.23 623 VAL A O 1
ATOM 4770 N N . GLY A 1 624 ? 15.728 -10.279 -2.955 1.00 25.97 624 GLY A N 1
ATOM 4771 C CA . GLY A 1 624 ? 14.373 -10.758 -3.166 1.00 25.97 624 GLY A CA 1
ATOM 4772 C C . GLY A 1 624 ? 14.337 -12.241 -3.537 1.00 25.97 624 GLY A C 1
ATOM 4773 O O . GLY A 1 624 ? 15.124 -12.697 -4.360 1.00 25.97 624 GLY A O 1
ATOM 4774 N N . VAL A 1 625 ? 13.322 -12.895 -2.969 1.00 28.09 625 VAL A N 1
ATOM 4775 C CA . VAL A 1 625 ? 12.479 -13.972 -3.518 1.00 28.09 625 VAL A CA 1
ATOM 4776 C C . VAL A 1 625 ? 13.050 -15.391 -3.646 1.00 28.09 625 VAL A C 1
ATOM 4778 O O . VAL A 1 625 ? 13.960 -15.680 -4.414 1.00 28.09 625 VAL A O 1
ATOM 4781 N N . GLY A 1 626 ? 12.332 -16.311 -2.990 1.00 24.39 626 GLY A N 1
ATOM 4782 C CA . GLY A 1 626 ? 12.285 -17.735 -3.307 1.00 24.39 626 GLY A CA 1
ATOM 4783 C C . GLY A 1 626 ? 11.210 -18.469 -2.495 1.00 24.39 626 GLY A C 1
ATOM 4784 O O . GLY A 1 626 ? 11.551 -19.245 -1.611 1.00 24.39 626 GLY A O 1
ATOM 4785 N N . TYR A 1 627 ? 9.919 -18.221 -2.759 1.00 26.73 627 TYR A N 1
ATOM 4786 C CA . TYR A 1 627 ? 8.827 -19.063 -2.240 1.00 26.73 627 TYR A CA 1
ATOM 4787 C C . TYR A 1 627 ? 8.444 -20.113 -3.286 1.00 26.73 627 TYR A C 1
ATOM 4789 O O . TYR A 1 627 ? 8.015 -19.773 -4.388 1.00 26.73 627 TYR A O 1
ATOM 4797 N N . ALA A 1 628 ? 8.589 -21.387 -2.921 1.00 26.81 628 ALA A N 1
ATOM 4798 C CA . ALA A 1 628 ? 8.077 -22.526 -3.670 1.00 26.81 628 ALA A CA 1
ATOM 4799 C C . ALA A 1 628 ? 6.725 -22.966 -3.090 1.00 26.81 628 ALA A C 1
ATOM 4801 O O . ALA A 1 628 ? 6.565 -23.126 -1.880 1.00 26.81 628 ALA A O 1
ATOM 4802 N N . SER A 1 629 ? 5.758 -23.143 -3.985 1.00 28.00 629 SER A N 1
ATOM 4803 C CA . SER A 1 629 ? 4.391 -23.587 -3.726 1.00 28.00 629 SER A CA 1
ATOM 4804 C C . SER A 1 629 ? 4.314 -25.054 -3.288 1.00 28.00 629 SER A C 1
ATOM 4806 O O . SER A 1 629 ? 5.034 -25.905 -3.807 1.00 28.00 629 SER A O 1
ATOM 4808 N N . GLY A 1 630 ? 3.366 -25.364 -2.399 1.00 26.36 630 GLY A N 1
ATOM 4809 C CA . GLY A 1 630 ? 3.047 -26.725 -1.964 1.00 26.36 630 GLY A CA 1
ATOM 4810 C C . GLY A 1 630 ? 1.598 -26.861 -1.490 1.00 26.36 630 GLY A C 1
ATOM 4811 O O . GLY A 1 630 ? 1.319 -26.758 -0.305 1.00 26.36 630 GLY A O 1
ATOM 4812 N N . VAL A 1 631 ? 0.710 -27.034 -2.471 1.00 29.31 631 VAL A N 1
ATOM 4813 C CA . VAL A 1 631 ? -0.635 -27.650 -2.490 1.00 29.31 631 VAL A CA 1
ATOM 4814 C C . VAL A 1 631 ? -1.205 -28.170 -1.154 1.00 29.31 631 VAL A C 1
ATOM 4816 O O . VAL A 1 631 ? -0.691 -29.130 -0.585 1.00 29.31 631 VAL A O 1
ATOM 4819 N N . ILE A 1 632 ? -2.373 -27.645 -0.756 1.00 27.61 632 ILE A N 1
ATOM 4820 C CA . ILE A 1 632 ? -3.321 -28.305 0.161 1.00 27.61 632 ILE A CA 1
ATOM 4821 C C . ILE A 1 632 ? -4.673 -28.420 -0.560 1.00 27.61 632 ILE A C 1
ATOM 4823 O O . ILE A 1 632 ? -5.210 -27.436 -1.064 1.00 27.61 632 ILE A O 1
ATOM 4827 N N . THR A 1 633 ? -5.188 -29.645 -0.651 1.00 31.56 633 THR A N 1
ATOM 4828 C CA . THR A 1 633 ? -6.484 -30.022 -1.240 1.00 31.56 633 THR A CA 1
ATOM 4829 C C . THR A 1 633 ? -7.659 -29.691 -0.307 1.00 31.56 633 THR A C 1
ATOM 4831 O O . THR A 1 633 ? -7.483 -29.794 0.908 1.00 31.56 633 THR A O 1
ATOM 4834 N N . PRO A 1 634 ? -8.867 -29.372 -0.820 1.00 33.03 634 PRO A N 1
ATOM 4835 C CA . PRO A 1 634 ? -10.017 -29.061 0.022 1.00 33.03 634 PRO A CA 1
ATOM 4836 C C . PRO A 1 634 ? -10.893 -30.300 0.261 1.00 33.03 634 PRO A C 1
ATOM 4838 O O . PRO A 1 634 ? -11.424 -30.877 -0.686 1.00 33.03 634 PRO A O 1
ATOM 4841 N N . GLU A 1 635 ? -11.122 -30.662 1.523 1.00 29.20 635 GLU A N 1
ATOM 4842 C CA . GLU A 1 635 ? -12.259 -31.502 1.912 1.00 29.20 635 GLU A CA 1
ATOM 4843 C C . GLU A 1 635 ? -13.080 -30.830 3.026 1.00 29.20 635 GLU A C 1
ATOM 4845 O O . GLU A 1 635 ? -12.591 -30.533 4.112 1.00 29.20 635 GLU A O 1
ATOM 4850 N N . SER A 1 636 ? -14.364 -30.634 2.704 1.00 33.59 636 SER A N 1
ATOM 4851 C CA . SER A 1 636 ? -15.546 -30.623 3.582 1.00 33.59 636 SER A CA 1
ATOM 4852 C C . SER A 1 636 ? -15.648 -29.622 4.745 1.00 33.59 636 SER A C 1
ATOM 4854 O O . SER A 1 636 ? -15.180 -29.908 5.841 1.00 33.59 636 SER A O 1
ATOM 4856 N N . ILE A 1 637 ? -16.451 -28.557 4.567 1.00 31.55 637 ILE A N 1
ATOM 4857 C CA . ILE A 1 637 ? -17.205 -27.873 5.645 1.00 31.55 637 ILE A CA 1
ATOM 4858 C C . ILE A 1 637 ? -18.601 -27.463 5.100 1.00 31.55 637 ILE A C 1
ATOM 4860 O O . ILE A 1 637 ? -18.691 -27.075 3.934 1.00 31.55 637 ILE A O 1
ATOM 4864 N N . PRO A 1 638 ? -19.696 -27.616 5.880 1.00 32.84 638 PRO A N 1
ATOM 4865 C CA . PRO A 1 638 ? -21.065 -27.712 5.369 1.00 32.84 638 PRO A CA 1
ATOM 4866 C C . PRO A 1 638 ? -21.768 -26.367 5.138 1.00 32.84 638 PRO A C 1
ATOM 4868 O O . PRO A 1 638 ? -21.533 -25.371 5.819 1.00 32.84 638 PRO A O 1
ATOM 4871 N N . THR A 1 639 ? -22.709 -26.398 4.197 1.00 32.38 639 THR A N 1
ATOM 4872 C CA . THR A 1 639 ? -23.684 -25.357 3.868 1.00 32.38 639 THR A CA 1
ATOM 4873 C C . THR A 1 639 ? -24.676 -25.123 5.013 1.00 32.38 639 THR A C 1
ATOM 4875 O O . THR A 1 639 ? -25.481 -25.995 5.335 1.00 32.38 639 THR A O 1
ATOM 4878 N N . PHE A 1 640 ? -24.673 -23.916 5.584 1.00 31.92 640 PHE A N 1
ATOM 4879 C CA . PHE A 1 640 ? -25.796 -23.388 6.362 1.00 31.92 640 PHE A CA 1
ATOM 4880 C C . PHE A 1 640 ? -26.675 -22.538 5.441 1.00 31.92 640 PHE A C 1
ATOM 4882 O O . PHE A 1 640 ? -26.241 -21.512 4.921 1.00 31.92 640 PHE A O 1
ATOM 4889 N N . GLY A 1 641 ? -27.903 -23.002 5.207 1.00 30.39 641 GLY A N 1
ATOM 4890 C CA . GLY A 1 641 ? -28.921 -22.257 4.475 1.00 30.39 641 GLY A CA 1
ATOM 4891 C C . GLY A 1 641 ? -29.499 -21.141 5.338 1.00 30.39 641 GLY A C 1
ATOM 4892 O O . GLY A 1 641 ? -29.986 -21.404 6.435 1.00 30.39 641 GLY A O 1
ATOM 4893 N N . PHE A 1 642 ? -29.466 -19.913 4.828 1.00 32.03 642 PHE A N 1
ATOM 4894 C CA . PHE A 1 642 ? -30.288 -18.819 5.332 1.00 32.03 642 PHE A CA 1
ATOM 4895 C C . PHE A 1 642 ? -31.517 -18.677 4.432 1.00 32.03 642 PHE A C 1
ATOM 4897 O O . PHE A 1 642 ? -31.402 -18.449 3.227 1.00 32.03 642 PHE A O 1
ATOM 4904 N N . GLU A 1 643 ? -32.692 -18.865 5.029 1.00 31.88 643 GLU A N 1
ATOM 4905 C CA . GLU A 1 643 ? -33.988 -18.597 4.414 1.00 31.88 643 GLU A CA 1
ATOM 4906 C C . GLU A 1 643 ? -34.128 -17.095 4.129 1.00 31.88 643 GLU A C 1
ATOM 4908 O O . GLU A 1 643 ? -33.848 -16.255 4.983 1.00 31.88 643 GLU A O 1
ATOM 4913 N N . SER A 1 644 ? -34.551 -16.753 2.909 1.00 31.28 644 SER A N 1
ATOM 4914 C CA . SER A 1 644 ? -34.781 -15.369 2.499 1.00 31.28 644 SER A CA 1
ATOM 4915 C C . SER A 1 644 ? -36.113 -14.858 3.053 1.00 31.28 644 SER A C 1
ATOM 4917 O O . SER A 1 644 ? -37.179 -15.345 2.658 1.00 31.28 644 SER A O 1
ATOM 4919 N N . GLU A 1 645 ? -36.078 -13.834 3.900 1.00 33.00 645 GLU A N 1
ATOM 4920 C CA . GLU A 1 645 ? -37.269 -13.045 4.206 1.00 33.00 645 GLU A CA 1
ATOM 4921 C C . GLU A 1 645 ? -37.623 -12.119 3.030 1.00 33.00 645 GLU A C 1
ATOM 4923 O O . GLU A 1 645 ? -36.771 -11.500 2.392 1.00 33.00 645 GLU A O 1
ATOM 4928 N N . LYS A 1 646 ? -38.919 -12.085 2.709 1.00 37.03 646 LYS A N 1
ATOM 4929 C CA . LYS A 1 646 ? -39.519 -11.334 1.598 1.00 37.03 646 LYS A CA 1
ATOM 4930 C C . LYS A 1 646 ? -39.368 -9.818 1.791 1.00 37.03 646 LYS A C 1
ATOM 4932 O O . LYS A 1 646 ? -39.559 -9.340 2.908 1.00 37.03 646 LYS A O 1
ATOM 4937 N N . PRO A 1 647 ? -39.178 -9.034 0.714 1.00 37.69 647 PRO A N 1
ATOM 4938 C CA . PRO A 1 647 ? -39.184 -7.583 0.817 1.00 37.69 647 PRO A CA 1
ATOM 4939 C C . PRO A 1 647 ? -40.609 -7.047 1.017 1.00 37.69 647 PRO A C 1
ATOM 4941 O O . PRO A 1 647 ? -41.538 -7.364 0.269 1.00 37.69 647 PRO A O 1
ATOM 4944 N N . VAL A 1 648 ? -40.751 -6.209 2.043 1.00 40.72 648 VAL A N 1
ATOM 4945 C CA . VAL A 1 648 ? -41.918 -5.368 2.320 1.00 40.72 648 VAL A CA 1
ATOM 4946 C C . VAL A 1 648 ? -42.016 -4.291 1.237 1.00 40.72 648 VAL A C 1
ATOM 4948 O O . VAL A 1 648 ? -41.054 -3.576 0.966 1.00 40.72 648 VAL A O 1
ATOM 4951 N N . GLN A 1 649 ? -43.183 -4.198 0.601 1.00 37.41 649 GLN A N 1
ATOM 4952 C CA . GLN A 1 649 ? -43.518 -3.162 -0.375 1.00 37.41 649 GLN A CA 1
ATOM 4953 C C . GLN A 1 649 ? -43.657 -1.799 0.319 1.00 37.41 649 GLN A C 1
ATOM 4955 O O . GLN A 1 649 ? -44.463 -1.653 1.237 1.00 37.41 649 GLN A O 1
ATOM 4960 N N . SER A 1 650 ? -42.911 -0.802 -0.160 1.00 34.88 650 SER A N 1
ATOM 4961 C CA . SER A 1 650 ? -43.120 0.614 0.170 1.00 34.88 650 SER A CA 1
ATOM 4962 C C . SER A 1 650 ? -44.067 1.272 -0.848 1.00 34.88 650 SER A C 1
ATOM 4964 O O . SER A 1 650 ? -44.049 0.884 -2.019 1.00 34.88 650 SER A O 1
ATOM 4966 N N . PRO A 1 651 ? -44.903 2.240 -0.425 1.00 46.44 651 PRO A N 1
ATOM 4967 C CA . PRO A 1 651 ? -46.036 2.730 -1.205 1.00 46.44 651 PRO A CA 1
ATOM 4968 C C . PRO A 1 651 ? -45.668 3.798 -2.245 1.00 46.44 651 PRO A C 1
ATOM 4970 O O . PRO A 1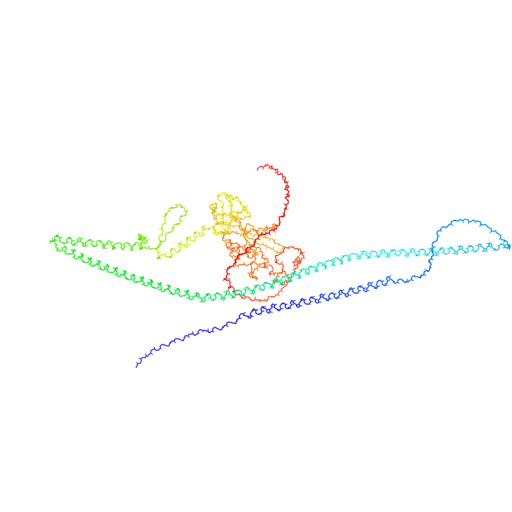 651 ? -44.723 4.567 -2.078 1.00 46.44 651 PRO A O 1
ATOM 4973 N N . GLU A 1 652 ? -46.488 3.834 -3.297 1.00 34.31 652 GLU A N 1
ATOM 4974 C CA . GLU A 1 652 ? -46.519 4.805 -4.393 1.00 34.31 652 GLU A CA 1
ATOM 4975 C C . GLU A 1 652 ? -46.475 6.263 -3.909 1.00 34.31 652 GLU A C 1
ATOM 4977 O O . GLU A 1 652 ? -47.307 6.703 -3.112 1.00 34.31 652 GLU A O 1
ATOM 4982 N N . ALA A 1 653 ? -45.540 7.036 -4.464 1.00 37.19 653 ALA A N 1
ATOM 4983 C CA . ALA A 1 653 ? -45.558 8.490 -4.411 1.00 37.19 653 ALA A CA 1
ATOM 4984 C C . ALA A 1 653 ? -46.205 9.034 -5.692 1.00 37.19 653 ALA A C 1
ATOM 4986 O O . ALA A 1 653 ? -45.691 8.879 -6.797 1.00 37.19 653 ALA A O 1
ATOM 4987 N N . THR A 1 654 ? -47.361 9.658 -5.499 1.00 37.50 654 THR A N 1
ATOM 4988 C CA . THR A 1 654 ? -48.168 10.374 -6.487 1.00 37.50 654 THR A CA 1
ATOM 4989 C C . THR A 1 654 ? -47.388 11.547 -7.093 1.00 37.50 654 THR A C 1
ATOM 4991 O O . THR A 1 654 ? -47.023 12.479 -6.377 1.00 37.50 654 THR A O 1
ATOM 4994 N N . GLU A 1 655 ? -47.178 11.542 -8.410 1.00 38.91 655 GLU A N 1
ATOM 4995 C CA . GLU A 1 655 ? -46.730 12.718 -9.162 1.00 38.91 655 GLU A CA 1
ATOM 4996 C C . GLU A 1 655 ? -47.878 13.734 -9.277 1.00 38.91 655 GLU A C 1
ATOM 4998 O O . GLU A 1 655 ? -48.926 13.457 -9.864 1.00 38.91 655 GLU A O 1
ATOM 5003 N N . GLN A 1 656 ? -47.672 14.938 -8.738 1.00 42.47 656 GLN A N 1
ATOM 5004 C CA . GLN A 1 656 ? -48.424 16.127 -9.129 1.00 42.47 656 GLN A CA 1
ATOM 5005 C C . GLN A 1 656 ? -47.537 17.004 -10.009 1.00 42.47 656 GLN A C 1
ATOM 5007 O O . GLN A 1 656 ? -46.522 17.540 -9.574 1.00 42.47 656 GLN A O 1
ATOM 5012 N N . SER A 1 657 ? -47.965 17.148 -11.260 1.00 45.22 657 SER A N 1
ATOM 5013 C CA . SER A 1 657 ? -47.450 18.113 -12.219 1.00 45.22 657 SER A CA 1
ATOM 5014 C C . SER A 1 657 ? -47.847 19.537 -11.826 1.00 45.22 657 SER A C 1
ATOM 5016 O O . SER A 1 657 ? -49.041 19.820 -11.691 1.00 45.22 657 SER A O 1
ATOM 5018 N N . SER A 1 658 ? -46.889 20.459 -11.781 1.00 47.19 658 SER A N 1
ATOM 5019 C CA . SER A 1 658 ? -47.155 21.873 -12.053 1.00 47.19 658 SER A CA 1
ATOM 5020 C C . SER A 1 658 ? -45.873 22.629 -12.397 1.00 47.19 658 SER A C 1
ATOM 5022 O O . SER A 1 658 ? -44.923 22.595 -11.616 1.00 47.19 658 SER A O 1
ATOM 5024 N N . SER A 1 659 ? -45.968 23.373 -13.510 1.00 42.06 659 SER A N 1
ATOM 5025 C CA . SER A 1 659 ? -45.113 24.461 -14.036 1.00 42.06 659 SER A CA 1
ATOM 5026 C C . SER A 1 659 ? -43.716 24.129 -14.545 1.00 42.06 659 SER A C 1
ATOM 5028 O O . SER A 1 659 ? -42.843 23.788 -13.724 1.00 42.06 659 SER A O 1
#

Foldseek 3Di:
DDDDDDDDDDDDDDPDDDDDDPDPPVVVVVVVVVVVVVVVVVVVVVVVVVVVVVVVVVVVVVVVVVVVVVVVVVVCVVVPPDDDDDDDDDDDDDDDDDDDDDDDDDDDDDDDDPPCVVVVVVVVVVVVVVVVVVVVVVVVVVVVVVVVVVVVVVVVVVVVVVVVVVVVVVVVVVVVVVVVVVVVVVVVVVVVVVVVVVVVVVVVVVVVVVVVVVVVVVVVVVVVVCVVVVVVVVVVVVVVVVVVVVVVVVVVVVVVVVVVVVVVLVVVLVVLVVVLVVLVVVCVVDPPDPPPSVVVNVVSVVVNVVSVVVVVVVVVVVVCVVVVNDPDDDPPDDDWDFDDPDPPDDDDDDGDTDDPVCVVVVVVVVVVVVVVCVVVDAAFQFKKFFQDWDWFPDPPTDIDHGRWIWTFHHADPQRWTFIGTPVDPDTTTHGPVCCVRMDGDDQQDWWWKKWKWFDPDPQDIATWIWTGDPRAIKIWWADQVAIDIDNDDPNPPVTDIDIGTAPDTFSDGSVNLVVVRVVVRVCAHDDSLAPCPVRHHHRLRVVLVSCVVRVTDSVPPPDDSSVVVVVVVVVPDDDDDPPPPPDDDDDDDPDPDPPPPPDDDDDDDDDDDDDDDDDDDDDDDDDDDDDDDDDDDDDDDDDDDDDDDDDDDDDDDDDDDDD

pLDDT: mean 73.72, std 23.78, range [24.39, 98.5]

Sequence (659 aa):
MLAEGFRLSEPVAIPPVQVPEPVEEDFQQKEIFSLLKEATDLRRQQQRLEMQISQAQDANASLQSSWSALSRVSTTLAFGSGPSPKKEGDAAWPEDRLEKGEADVSTAAPLEGSEVLITSQLTLAREAHEAALRLCEAEAAVSTLQADSEALEKQSRQIEEEVQEMAGPLKELEALREEGSRRAERLEALKSREEATLQALAELSTKRLALQEAAGKLQEELQETSAKELPQVAKRRREADLEAQRAQQAHAEAKNRWKTEVQMCQSALQAEEKQLARLLARKESTALAAGEGQQACSVLSRSLADVRQEHARLLSWKQDIAEGRPPIPRTDRPFGFALDLSSAAGRLHNVSYFDAEKAEELKSWLEAIEGWIAAAAWQAGDVVCVTEPFMTDSEDQVKLEPDMTGILVKLDEHDDAFLEFDAFDARQWVFQKNRQKLKRLVDSDAKDVFLDIVPQNDIIMHWALRVVGTKASRCYEFEADGVIMGKRTALDKGLPISSQKLEGRTTKTHREISQWCTQFGADHSYDAAGNNIFGGKNCQDFAVELCTYMGIDKEQLPFRQAEQVKTVLGAGAFVAADAALGTGLVAAGTGLVAGALDLGIGVAGAAAGAAMSPGVLAAAAAVGVGYASGVITPESIPTFGFESEKPVQSPEATEQSSS

Secondary structure (DSSP, 8-state):
-------PPPP--PPP--PPPPPTHHHHHHHHHHHHHHHHHHHHHHHHHHHHHHHHHHHHHHHHHHHHHHHHHHHHHHT-SPPPP----------------------------SHHHHHHHHHHHHHHHHHHHHHHHHHHHHHHHHHHHHHHHHHHHHHHHHHHHHHHHHHHHHHHHHHHHHHHHHHHHHHHHHHHHHHHHHHHHHHHHHHHHHHHHHHHHHHHHHHHHHHHHHHHHHHHHHHHHHHHHHHHHHHHHHHHHHHHHHHHHHHHHHHHHHHHHHHHH-SS-TTHHHHHHHHHHHHHHHHHHHHHHHHHHHHHHHTTPPPPPPTT-----------SSS---------GGGHHHHHHHHHHHHHHHHHHS--TT-EEEESS-EE-SSSS--EEPTT-EEEEEEE-TT--EEEEETT-SS-EEE-HHHHTTEEEPP--S-EEEEEEEEESSSS-EEEEEEEE-SS-EEEEEEETTEEEEESS-TT-SS---EEEEEEEEE---HHHHHHHHHHHHHH-EE-TT-TTTTSEE-HHHHHHHHHHHHT--GGGSPPPHHHHHHHHHHTT-----TTS-SS--------SSTTSSS----------------------------PPP-----------PPPPPPPPPPPP-------

Radius of gyration: 57.7 Å; chains: 1; bounding box: 164×71×212 Å